Protein AF-A0A645BLJ6-F1 (afdb_monomer)

Structure (mmCIF, N/CA/C/O backbone):
data_AF-A0A645BLJ6-F1
#
_entry.id   AF-A0A645BLJ6-F1
#
loop_
_atom_site.group_PDB
_atom_site.id
_atom_site.type_symbol
_atom_site.label_atom_id
_atom_site.label_alt_id
_atom_site.label_comp_id
_atom_site.label_asym_id
_atom_site.label_entity_id
_atom_site.label_seq_id
_atom_site.pdbx_PDB_ins_code
_atom_site.Cartn_x
_atom_site.Cartn_y
_atom_site.Cartn_z
_atom_site.occupancy
_atom_site.B_iso_or_equiv
_atom_site.auth_seq_id
_atom_site.auth_comp_id
_atom_site.auth_asym_id
_atom_site.auth_atom_id
_atom_site.pdbx_PDB_model_num
ATOM 1 N N . MET A 1 1 ? -16.736 23.051 -20.092 1.00 75.06 1 MET A N 1
ATOM 2 C CA . MET A 1 1 ? -15.802 22.491 -19.097 1.00 75.06 1 MET A CA 1
ATOM 3 C C . MET A 1 1 ? -14.904 23.605 -18.586 1.00 75.06 1 MET A C 1
ATOM 5 O O . MET A 1 1 ? -14.247 24.266 -19.390 1.00 75.06 1 MET A O 1
ATOM 9 N N . SER A 1 2 ? -14.944 23.874 -17.284 1.00 86.88 2 SER A N 1
ATOM 10 C CA . SER A 1 2 ? -14.112 24.893 -16.636 1.00 86.88 2 SER A CA 1
ATOM 11 C C . SER A 1 2 ? -12.672 24.393 -16.417 1.00 86.88 2 SER A C 1
ATOM 13 O O . SER A 1 2 ? -12.399 23.195 -16.465 1.00 86.88 2 SER A O 1
ATOM 15 N N . GLU A 1 3 ? -11.711 25.298 -16.197 1.00 88.75 3 GLU A N 1
ATOM 16 C CA . GLU A 1 3 ? -10.313 24.903 -15.932 1.00 88.75 3 GLU A CA 1
ATOM 17 C C . GLU A 1 3 ? -10.159 24.064 -14.646 1.00 88.75 3 GLU A C 1
ATOM 19 O O . GLU A 1 3 ? -9.450 23.054 -14.695 1.00 88.75 3 GLU A O 1
ATOM 24 N N . PRO A 1 4 ? -10.840 24.393 -13.526 1.00 89.88 4 PRO A N 1
ATOM 25 C CA . PRO A 1 4 ? -10.841 23.544 -12.335 1.00 89.88 4 PRO A CA 1
ATOM 26 C C . PRO A 1 4 ? -11.430 22.149 -12.577 1.00 89.88 4 PRO A C 1
ATOM 28 O O . PRO A 1 4 ? -10.891 21.176 -12.055 1.00 89.88 4 PRO A O 1
ATOM 31 N N . GLU A 1 5 ? -12.483 22.018 -13.393 1.00 90.69 5 GLU A N 1
ATOM 32 C CA . GLU A 1 5 ? -13.054 20.710 -13.761 1.00 90.69 5 GLU A CA 1
ATOM 33 C C . GLU A 1 5 ? -12.043 19.832 -14.500 1.00 90.69 5 GLU A C 1
ATOM 35 O O . GLU A 1 5 ? -11.878 18.665 -14.153 1.00 90.69 5 GLU A O 1
ATOM 40 N N . VAL A 1 6 ? -11.316 20.389 -15.475 1.00 91.75 6 VAL A N 1
ATOM 41 C CA . VAL A 1 6 ? -10.272 19.647 -16.204 1.00 91.75 6 VAL A CA 1
ATOM 42 C C . VAL A 1 6 ? -9.191 19.150 -15.243 1.00 91.75 6 VAL A C 1
ATOM 44 O O . VAL A 1 6 ? -8.727 18.017 -15.360 1.00 91.75 6 VAL A O 1
ATOM 47 N N . ILE A 1 7 ? -8.794 19.980 -14.275 1.00 93.19 7 ILE A N 1
ATOM 48 C CA . ILE A 1 7 ? -7.806 19.599 -13.260 1.00 93.19 7 ILE A CA 1
ATOM 49 C C . ILE A 1 7 ? -8.347 18.454 -12.402 1.00 93.19 7 ILE A C 1
ATOM 51 O O . ILE A 1 7 ? -7.652 17.452 -12.247 1.00 93.19 7 ILE A O 1
ATOM 55 N N . LYS A 1 8 ? -9.586 18.550 -11.905 1.00 94.19 8 LYS A N 1
ATOM 56 C CA . LYS A 1 8 ? -10.214 17.470 -11.131 1.00 94.19 8 LYS A CA 1
ATOM 57 C C . LYS A 1 8 ? -10.256 16.161 -11.921 1.00 94.19 8 LYS A C 1
ATOM 59 O O . LYS A 1 8 ? -9.831 15.143 -11.392 1.00 94.19 8 LYS A O 1
ATOM 64 N N . ILE A 1 9 ? -10.637 16.203 -13.201 1.00 94.25 9 ILE A N 1
ATOM 65 C CA . ILE A 1 9 ? -10.629 15.030 -14.091 1.00 94.25 9 ILE A CA 1
ATOM 66 C C . ILE A 1 9 ? -9.222 14.431 -14.206 1.00 94.25 9 ILE A C 1
ATOM 68 O O . ILE A 1 9 ? -9.058 13.222 -14.083 1.00 94.25 9 ILE A O 1
ATOM 72 N N . ILE A 1 10 ? -8.185 15.249 -14.420 1.00 94.62 10 ILE A N 1
ATOM 73 C CA . ILE A 1 10 ? -6.802 14.752 -14.513 1.00 94.62 10 ILE A CA 1
ATOM 74 C C . ILE A 1 10 ? -6.396 14.021 -13.228 1.00 94.62 10 ILE A C 1
ATOM 76 O O . ILE A 1 10 ? -5.814 12.938 -13.296 1.00 94.62 10 ILE A O 1
ATOM 80 N N . PHE A 1 11 ? -6.669 14.616 -12.066 1.00 95.94 11 PHE A N 1
ATOM 81 C CA . PHE A 1 11 ? -6.292 14.034 -10.779 1.00 95.94 11 PHE A CA 1
ATOM 82 C C . PHE A 1 11 ? -7.100 12.777 -10.456 1.00 95.94 11 PHE A C 1
ATOM 84 O O . PHE A 1 11 ? -6.514 11.799 -10.004 1.00 95.94 11 PHE A O 1
ATOM 91 N N . ASP A 1 12 ? -8.394 12.765 -10.755 1.00 95.06 12 ASP A N 1
ATOM 92 C CA . ASP A 1 12 ? -9.266 11.609 -10.565 1.00 95.06 12 ASP A CA 1
ATOM 93 C C . ASP A 1 12 ? -8.848 10.423 -11.452 1.00 95.06 12 ASP A C 1
ATOM 95 O O . ASP A 1 12 ? -8.564 9.332 -10.954 1.00 95.06 12 ASP A O 1
ATOM 99 N N . LYS A 1 13 ? -8.653 10.655 -12.757 1.00 94.56 13 LYS A N 1
ATOM 100 C CA . LYS A 1 13 ? -8.224 9.608 -13.699 1.00 94.56 13 LYS A CA 1
ATOM 101 C C . LYS A 1 13 ? -6.866 9.004 -13.340 1.00 94.56 13 LYS A C 1
ATOM 103 O O . LYS A 1 13 ? -6.650 7.809 -13.535 1.00 94.56 13 LYS A O 1
ATOM 108 N N . ILE A 1 14 ? -5.934 9.797 -12.809 1.00 93.56 14 ILE A N 1
ATOM 109 C CA . ILE A 1 14 ? -4.629 9.274 -12.379 1.00 93.56 14 ILE A CA 1
ATOM 110 C C . ILE A 1 14 ? -4.734 8.612 -11.004 1.00 93.56 14 ILE A C 1
ATOM 112 O O . ILE A 1 14 ? -4.243 7.505 -10.830 1.00 93.56 14 ILE A O 1
ATOM 116 N N . GLY A 1 15 ? -5.339 9.273 -10.021 1.00 90.69 15 GLY A N 1
ATOM 117 C CA . GLY A 1 15 ? -5.338 8.824 -8.632 1.00 90.69 15 GLY A CA 1
ATOM 118 C C . GLY A 1 15 ? -6.276 7.648 -8.391 1.00 90.69 15 GLY A C 1
ATOM 119 O O . GLY A 1 15 ? -5.877 6.665 -7.773 1.00 90.69 15 GLY A O 1
ATOM 120 N N . ASN A 1 16 ? -7.510 7.727 -8.885 1.00 90.88 16 ASN A N 1
ATOM 121 C CA . ASN A 1 16 ? -8.545 6.724 -8.642 1.00 90.88 16 ASN A CA 1
ATOM 122 C C . ASN A 1 16 ? -8.541 5.631 -9.709 1.00 90.88 16 ASN A C 1
ATOM 124 O O . ASN A 1 16 ? -8.501 4.451 -9.365 1.00 90.88 16 ASN A O 1
ATOM 128 N N . GLU A 1 17 ? -8.479 6.004 -10.988 1.00 89.44 17 GLU A N 1
ATOM 129 C CA . GLU A 1 17 ? -8.500 5.031 -12.092 1.00 89.44 17 GLU A CA 1
ATOM 130 C C . GLU A 1 17 ? -7.110 4.520 -12.500 1.00 89.44 17 GLU A C 1
ATOM 132 O O . GLU A 1 17 ? -6.999 3.654 -13.370 1.00 89.44 17 GLU A O 1
ATOM 137 N N . LYS A 1 18 ? -6.039 5.022 -11.871 1.00 89.75 18 LYS A N 1
ATOM 138 C CA . LYS A 1 18 ? -4.648 4.593 -12.096 1.00 89.75 18 LYS A CA 1
ATOM 139 C C . LYS A 1 18 ? -4.148 4.787 -13.536 1.00 89.75 18 LYS A C 1
ATOM 141 O O . LYS A 1 18 ? -3.261 4.069 -13.998 1.00 89.75 18 LYS A O 1
ATOM 146 N N . TRP A 1 19 ? -4.691 5.752 -14.282 1.00 90.44 19 TRP A N 1
ATOM 147 C CA . TRP A 1 19 ? -4.286 5.983 -15.672 1.00 90.44 19 TRP A CA 1
ATOM 148 C C . TRP A 1 19 ? -2.875 6.573 -15.790 1.00 90.44 19 TRP A C 1
ATOM 150 O O . TRP A 1 19 ? -2.383 7.304 -14.927 1.00 90.44 19 TRP A O 1
ATOM 160 N N . SER A 1 20 ? -2.218 6.286 -16.917 1.00 87.19 20 SER A N 1
ATOM 161 C CA . SER A 1 20 ? -0.964 6.940 -17.292 1.00 87.19 20 SER A CA 1
ATOM 162 C C . SER A 1 20 ? -1.218 8.357 -17.815 1.00 87.19 20 SER A C 1
ATOM 164 O O . SER A 1 20 ? -2.287 8.669 -18.341 1.00 87.19 20 SER A O 1
ATOM 166 N N . THR A 1 21 ? -0.203 9.222 -17.751 1.00 86.81 21 THR A N 1
ATOM 167 C CA . THR A 1 21 ? -0.296 10.587 -18.304 1.00 86.81 21 THR A CA 1
ATOM 168 C C . THR A 1 21 ? -0.506 10.607 -19.820 1.00 86.81 21 THR A C 1
ATOM 170 O O . THR A 1 21 ? -1.009 11.597 -20.345 1.00 86.81 21 THR A O 1
ATOM 173 N N . ILE A 1 22 ? -0.143 9.523 -20.517 1.00 84.88 22 ILE A N 1
ATOM 174 C CA . ILE A 1 22 ? -0.411 9.324 -21.947 1.00 84.88 22 ILE A CA 1
ATOM 175 C C . ILE A 1 22 ? -1.903 9.066 -22.151 1.00 84.88 22 ILE A C 1
ATOM 177 O O . ILE A 1 22 ? -2.553 9.824 -22.858 1.00 84.88 22 ILE A O 1
ATOM 181 N N . LYS A 1 23 ? -2.474 8.096 -21.429 1.00 86.69 23 LYS A N 1
ATOM 182 C CA . LYS A 1 23 ? -3.897 7.756 -21.538 1.00 86.69 23 LYS A CA 1
ATOM 183 C C . LYS A 1 23 ? -4.810 8.936 -21.181 1.00 86.69 23 LYS A C 1
ATOM 185 O O . LYS A 1 23 ? -5.797 9.182 -21.862 1.00 86.69 23 LYS A O 1
ATOM 190 N N . VAL A 1 24 ? -4.459 9.704 -20.148 1.00 90.56 24 VAL A N 1
ATOM 191 C CA . VAL A 1 24 ? -5.185 10.937 -19.782 1.00 90.56 24 VAL A CA 1
ATOM 192 C C . VAL A 1 24 ? -5.107 11.983 -20.896 1.00 90.56 24 VAL A C 1
ATOM 194 O O . VAL A 1 24 ? -6.090 12.653 -21.188 1.00 90.56 24 VAL A O 1
ATOM 197 N N . CYS A 1 25 ? -3.946 12.122 -21.532 1.00 86.62 25 CYS A N 1
ATOM 198 C CA . CYS A 1 25 ? -3.754 13.030 -22.655 1.00 86.62 25 CYS A CA 1
ATOM 199 C C . CYS A 1 25 ? -4.615 12.626 -23.863 1.00 86.62 25 CYS A C 1
ATOM 201 O O . CYS A 1 25 ? -5.305 13.478 -24.420 1.00 86.62 25 CYS A O 1
ATOM 203 N N . ASP A 1 26 ? -4.622 11.344 -24.228 1.00 82.31 26 ASP A N 1
ATOM 204 C CA . ASP A 1 26 ? -5.435 10.823 -25.333 1.00 82.31 26 ASP A CA 1
ATOM 205 C C . ASP A 1 26 ? -6.930 11.021 -25.064 1.00 82.31 26 ASP A C 1
ATOM 207 O O . ASP A 1 26 ? -7.662 11.473 -25.940 1.00 82.31 26 ASP A O 1
ATOM 211 N N . TYR A 1 27 ? -7.363 10.795 -23.821 1.00 89.56 27 TYR A N 1
ATOM 212 C CA . TYR A 1 27 ? -8.732 11.053 -23.378 1.00 89.56 27 TYR A CA 1
ATOM 213 C C . TYR A 1 27 ? -9.135 12.530 -23.501 1.00 89.56 27 TYR A C 1
ATOM 215 O O . TYR A 1 27 ? -10.182 12.842 -24.064 1.00 89.56 27 TYR A O 1
ATOM 223 N N . LEU A 1 28 ? -8.298 13.460 -23.028 1.00 86.56 28 LEU A N 1
ATOM 224 C CA . LEU A 1 28 ? -8.577 14.899 -23.134 1.00 86.56 28 LEU A CA 1
ATOM 225 C C . LEU A 1 28 ? -8.594 15.385 -24.590 1.00 86.56 28 LEU A C 1
ATOM 227 O O . LEU A 1 28 ? -9.395 16.254 -24.936 1.00 86.56 28 LEU A O 1
ATOM 231 N N . ASN A 1 29 ? -7.734 14.818 -25.440 1.00 84.31 29 ASN A N 1
ATOM 232 C CA . ASN A 1 29 ? -7.715 15.102 -26.873 1.00 84.31 29 ASN A CA 1
ATOM 233 C C . ASN A 1 29 ? -8.966 14.560 -27.577 1.00 84.31 29 ASN A C 1
ATOM 235 O O . ASN A 1 29 ? -9.551 15.276 -28.384 1.00 84.31 29 ASN A O 1
ATOM 239 N N . ALA A 1 30 ? -9.405 13.343 -27.243 1.00 82.00 30 ALA A N 1
ATOM 240 C CA . ALA A 1 30 ? -10.626 12.746 -27.786 1.00 82.00 30 ALA A CA 1
ATOM 241 C C . ALA A 1 30 ? -11.883 13.548 -27.408 1.00 82.00 30 ALA A C 1
ATOM 243 O O . ALA A 1 30 ? -12.790 13.693 -28.221 1.00 82.00 30 ALA A O 1
ATOM 244 N N . LEU A 1 31 ? -11.909 14.132 -26.206 1.00 86.81 31 LEU A N 1
ATOM 245 C CA . LEU A 1 31 ? -12.969 15.043 -25.760 1.00 86.81 31 LEU A CA 1
ATOM 246 C C . LEU A 1 31 ? -12.881 16.455 -26.368 1.00 86.81 31 LEU A C 1
ATOM 248 O O . LEU A 1 31 ? -13.739 17.292 -26.090 1.00 86.81 31 LEU A O 1
ATOM 252 N N . GLY A 1 32 ? -11.836 16.762 -27.143 1.00 83.62 32 GLY A N 1
ATOM 253 C CA . GLY A 1 32 ? -11.634 18.087 -27.731 1.00 83.62 32 GLY A CA 1
ATOM 254 C C . GLY A 1 32 ? -11.386 19.199 -26.703 1.00 83.62 32 GLY A C 1
ATOM 255 O O . GLY A 1 32 ? -11.622 20.371 -26.999 1.00 83.62 32 GLY A O 1
ATOM 256 N N . VAL A 1 33 ? -10.923 18.865 -25.490 1.00 85.69 33 VAL A N 1
ATOM 257 C CA . VAL A 1 33 ? -10.713 19.850 -24.418 1.00 85.69 33 VAL A CA 1
ATOM 258 C C . VAL A 1 33 ? -9.596 20.820 -24.822 1.00 85.69 33 VAL A C 1
ATOM 260 O O . VAL A 1 33 ? -8.449 20.392 -24.988 1.00 85.69 33 VAL A O 1
ATOM 263 N N . PRO A 1 34 ? -9.863 22.134 -24.936 1.00 84.56 34 PRO A N 1
ATOM 264 C CA . PRO A 1 34 ? -8.859 23.081 -25.389 1.00 84.56 34 PRO A CA 1
ATOM 265 C C . PRO A 1 34 ? -7.759 23.277 -24.344 1.00 84.56 34 PRO A C 1
ATOM 267 O O . PRO A 1 34 ? -8.004 23.390 -23.142 1.00 84.56 34 PRO A O 1
ATOM 270 N N . THR A 1 35 ? -6.519 23.378 -24.810 1.00 82.56 35 THR A N 1
ATOM 271 C CA . THR A 1 35 ? -5.382 23.733 -23.954 1.00 82.56 35 THR A CA 1
ATOM 272 C C . THR A 1 35 ? -5.418 25.222 -23.587 1.00 82.56 35 THR A C 1
ATOM 274 O O . THR A 1 35 ? -5.904 26.057 -24.350 1.00 82.56 35 THR A O 1
ATOM 277 N N . SER A 1 36 ? -4.824 25.600 -22.447 1.00 79.81 36 SER A N 1
ATOM 278 C CA . SER A 1 36 ? -4.734 27.011 -22.014 1.00 79.81 36 SER A CA 1
ATOM 279 C C . SER A 1 36 ? -4.109 27.931 -23.078 1.00 79.81 36 SER A C 1
ATOM 281 O O . SER A 1 36 ? -4.533 29.072 -23.243 1.00 79.81 36 SER A O 1
ATOM 283 N N . TYR A 1 37 ? -3.133 27.433 -23.847 1.00 73.50 37 TYR A N 1
ATOM 284 C CA . TYR A 1 37 ? -2.509 28.199 -24.931 1.00 73.50 37 TYR A CA 1
ATOM 285 C C . TYR A 1 37 ? -3.455 28.427 -26.111 1.00 73.50 37 TYR A C 1
ATOM 287 O O . TYR A 1 37 ? -3.439 29.519 -26.676 1.00 73.50 37 TYR A O 1
ATOM 295 N N . ALA A 1 38 ? -4.282 27.437 -26.454 1.00 75.00 38 ALA A N 1
ATOM 296 C CA . ALA A 1 38 ? -5.298 27.582 -27.490 1.00 75.00 38 ALA A CA 1
ATOM 297 C C . ALA A 1 38 ? -6.407 28.546 -27.049 1.00 75.00 38 ALA A C 1
ATOM 299 O O . ALA A 1 38 ? -6.725 29.477 -27.778 1.00 75.00 38 ALA A O 1
ATOM 300 N N . LYS A 1 39 ? -6.912 28.405 -25.815 1.00 77.94 39 LYS A N 1
ATOM 301 C CA . LYS A 1 39 ? -7.929 29.307 -25.249 1.00 77.94 39 LYS A CA 1
ATOM 302 C C . LYS A 1 39 ? -7.452 30.764 -25.185 1.00 77.94 39 LYS A C 1
ATOM 304 O O . LYS A 1 39 ? -8.218 31.677 -25.458 1.00 77.94 39 LYS A O 1
ATOM 309 N N . ALA A 1 40 ? -6.179 30.983 -24.855 1.00 75.44 40 ALA A N 1
ATOM 310 C CA . ALA A 1 40 ? -5.578 32.315 -24.780 1.00 75.44 40 ALA A CA 1
ATOM 311 C C . ALA A 1 40 ? -5.029 32.836 -26.126 1.00 75.44 40 ALA A C 1
ATOM 313 O O . ALA A 1 40 ? -4.332 33.850 -26.129 1.00 75.44 40 ALA A O 1
ATOM 314 N N . ASN A 1 41 ? -5.262 32.133 -27.247 1.00 75.06 41 ASN A N 1
ATOM 315 C CA . ASN A 1 41 ? -4.719 32.456 -28.576 1.00 75.06 41 ASN A CA 1
ATOM 316 C C . ASN A 1 41 ? -3.202 32.747 -28.578 1.00 75.06 41 ASN A C 1
ATOM 318 O O . ASN A 1 41 ? -2.687 33.561 -29.352 1.00 75.06 41 ASN A O 1
ATOM 322 N N . ARG A 1 42 ? -2.453 32.069 -27.698 1.00 72.62 42 ARG A N 1
ATOM 323 C CA . ARG A 1 42 ? -1.014 32.287 -27.536 1.00 72.62 42 ARG A CA 1
ATOM 324 C C . ARG A 1 42 ? -0.247 31.596 -28.655 1.00 72.62 42 ARG A C 1
ATOM 326 O O . ARG A 1 42 ? -0.260 30.369 -28.790 1.00 72.62 42 ARG A O 1
ATOM 333 N N . LYS A 1 43 ? 0.483 32.400 -29.426 1.00 78.19 43 LYS A N 1
ATOM 334 C CA . LYS A 1 43 ? 1.407 31.928 -30.460 1.00 78.19 43 LYS A CA 1
ATOM 335 C C . LYS A 1 43 ? 2.793 31.698 -29.860 1.00 78.19 43 LYS A C 1
ATOM 337 O O . LYS A 1 43 ? 3.254 32.489 -29.037 1.00 78.19 43 LYS A O 1
ATOM 342 N N . ILE A 1 44 ? 3.454 30.628 -30.283 1.00 70.56 44 ILE A N 1
ATOM 343 C CA . ILE A 1 44 ? 4.853 30.341 -29.950 1.00 70.56 44 ILE A CA 1
ATOM 344 C C . ILE A 1 44 ? 5.747 30.708 -31.131 1.00 70.56 44 ILE A C 1
ATOM 346 O O . ILE A 1 44 ? 5.292 30.739 -32.274 1.00 70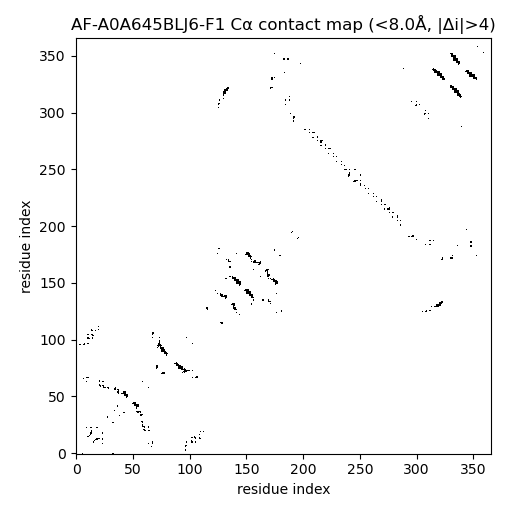.56 44 ILE A O 1
ATOM 350 N N . ASN A 1 45 ? 7.020 30.989 -30.873 1.00 73.44 45 ASN A N 1
ATOM 351 C CA . ASN A 1 45 ? 7.980 31.133 -31.961 1.00 73.44 45 ASN A CA 1
ATOM 352 C C . ASN A 1 45 ? 8.121 29.789 -32.691 1.00 73.44 45 ASN A C 1
ATOM 354 O O . ASN A 1 45 ? 8.137 28.729 -32.063 1.00 73.44 45 ASN A O 1
ATOM 358 N N . SER A 1 46 ? 8.215 29.850 -34.018 1.00 67.75 46 SER A N 1
ATOM 359 C CA . SER A 1 46 ? 8.601 28.720 -34.858 1.00 67.75 46 SER A CA 1
ATOM 360 C C . SER A 1 46 ? 9.953 28.178 -34.397 1.00 67.75 46 SER A C 1
ATOM 362 O O . SER A 1 46 ? 10.724 28.884 -33.744 1.00 67.75 46 SER A O 1
ATOM 364 N N . LYS A 1 47 ? 10.268 26.943 -34.786 1.00 64.56 47 LYS A N 1
ATOM 365 C CA . LYS A 1 47 ? 11.548 26.290 -34.486 1.00 64.56 47 LYS A CA 1
ATOM 366 C C . LYS A 1 47 ? 12.752 27.136 -34.936 1.00 64.56 47 LYS A C 1
ATOM 368 O O . LYS A 1 47 ? 13.769 27.145 -34.255 1.00 64.56 47 LYS A O 1
ATOM 373 N N . ASP A 1 48 ? 12.573 27.923 -35.998 1.00 68.62 48 ASP A N 1
ATOM 374 C CA . ASP A 1 48 ? 13.582 28.834 -36.555 1.00 68.62 48 ASP A CA 1
ATOM 375 C C . ASP A 1 48 ? 13.564 30.243 -35.931 1.00 68.62 48 ASP A C 1
ATOM 377 O O . ASP A 1 48 ? 14.283 31.130 -36.379 1.00 68.62 48 ASP A O 1
ATOM 381 N N . GLY A 1 49 ? 12.685 30.510 -34.960 1.00 70.88 49 GLY A N 1
ATOM 382 C CA . GLY A 1 49 ? 12.559 31.797 -34.260 1.00 70.88 49 GLY A CA 1
ATOM 383 C C . GLY A 1 49 ? 11.938 32.945 -35.070 1.00 70.88 49 GLY A C 1
ATOM 384 O O . GLY A 1 49 ? 11.466 33.915 -34.487 1.00 70.88 49 GLY A O 1
ATOM 385 N N . LYS A 1 50 ? 11.884 32.830 -36.402 1.00 54.91 50 LYS A N 1
ATOM 386 C CA . LYS A 1 50 ? 11.544 33.927 -37.331 1.00 54.91 50 LYS A CA 1
ATOM 387 C C . LYS A 1 50 ? 10.046 34.216 -37.510 1.00 54.91 50 LYS A C 1
ATOM 389 O O . LYS A 1 50 ? 9.691 35.246 -38.071 1.00 54.91 50 LYS A O 1
ATOM 394 N N . ARG A 1 51 ? 9.149 33.318 -37.092 1.00 58.78 51 ARG A N 1
ATOM 395 C CA . ARG A 1 51 ? 7.685 33.455 -37.262 1.00 58.78 51 ARG A CA 1
ATOM 396 C C . ARG A 1 51 ? 6.952 33.009 -36.004 1.00 58.78 51 ARG A C 1
ATOM 398 O O . ARG A 1 51 ? 7.451 32.145 -35.293 1.00 58.78 51 ARG A O 1
ATOM 405 N N . LYS A 1 52 ? 5.757 33.548 -35.749 1.00 70.19 52 LYS A N 1
ATOM 406 C CA . LYS A 1 52 ? 4.877 33.114 -34.651 1.00 70.19 52 LYS A CA 1
ATOM 407 C C . LYS A 1 52 ? 3.828 32.132 -35.178 1.00 70.19 52 LYS A C 1
ATOM 409 O O . LYS A 1 52 ? 3.064 32.484 -36.071 1.00 70.19 52 LYS A O 1
ATOM 414 N N . VAL A 1 53 ? 3.776 30.928 -34.614 1.00 69.94 53 VAL A N 1
ATOM 415 C CA . VAL A 1 53 ? 2.875 29.837 -35.017 1.00 69.94 53 VAL A CA 1
ATOM 416 C C . VAL A 1 53 ? 1.882 29.552 -33.891 1.00 69.94 53 VAL A C 1
ATOM 418 O O . VAL A 1 53 ? 2.224 29.642 -32.709 1.00 69.94 53 VAL A O 1
ATOM 421 N N . ALA A 1 54 ? 0.636 29.236 -34.246 1.00 65.44 54 ALA A N 1
ATOM 422 C CA . ALA A 1 54 ? -0.348 28.774 -33.274 1.00 65.44 54 ALA A CA 1
ATOM 423 C C . ALA A 1 54 ? 0.122 27.456 -32.637 1.00 65.44 54 ALA A C 1
ATOM 425 O O . ALA A 1 54 ? 0.678 26.585 -33.307 1.00 65.44 54 ALA A O 1
ATOM 426 N N . THR A 1 55 ? -0.086 27.310 -31.329 1.00 62.38 55 THR A N 1
ATOM 427 C CA . THR A 1 55 ? 0.210 26.043 -30.652 1.00 62.38 55 THR A CA 1
ATOM 428 C C . THR A 1 55 ? -0.786 24.995 -31.140 1.00 62.38 55 THR A C 1
ATOM 430 O O . THR A 1 55 ? -1.983 25.275 -31.172 1.00 62.38 55 THR A O 1
ATOM 433 N N . ALA A 1 56 ? -0.318 23.794 -31.492 1.00 63.56 56 ALA A N 1
ATOM 434 C CA . ALA A 1 56 ? -1.217 22.671 -31.747 1.00 63.56 56 ALA A CA 1
ATOM 435 C C . ALA A 1 56 ? -2.106 22.483 -30.508 1.00 63.56 56 ALA A C 1
ATOM 437 O O . ALA A 1 56 ? -1.571 22.314 -29.409 1.00 63.56 56 ALA A O 1
ATOM 438 N N . ASN A 1 57 ? -3.430 22.569 -30.666 1.00 72.50 57 ASN A N 1
ATOM 439 C CA . ASN A 1 57 ? -4.404 22.440 -29.578 1.00 72.50 57 ASN A CA 1
ATOM 440 C C . ASN A 1 57 ? -4.540 20.975 -29.126 1.00 72.50 57 ASN A C 1
ATOM 442 O O . ASN A 1 57 ? -5.613 20.389 -29.158 1.00 72.50 57 ASN A O 1
ATOM 446 N N . LEU A 1 58 ? -3.410 20.374 -28.772 1.00 77.94 58 LEU A N 1
ATOM 447 C CA . LEU A 1 58 ? -3.279 18.991 -28.364 1.00 77.94 58 LEU A CA 1
ATOM 448 C C . LEU A 1 58 ? -2.627 18.974 -26.992 1.00 77.94 58 LEU A C 1
ATOM 450 O O . LEU A 1 58 ? -1.547 19.545 -26.784 1.00 77.94 58 LEU A O 1
ATOM 454 N N . TRP A 1 59 ? -3.272 18.278 -26.069 1.00 82.88 59 TRP A N 1
ATOM 455 C CA . TRP A 1 59 ? -2.659 17.872 -24.824 1.00 82.88 59 TRP A CA 1
ATOM 456 C C . TRP A 1 59 ? -1.421 17.038 -25.124 1.00 82.88 59 TRP A C 1
ATOM 458 O O . TRP A 1 59 ? -1.352 16.300 -26.110 1.00 82.88 59 TRP A O 1
ATOM 468 N N . ARG A 1 60 ? -0.404 17.194 -24.277 1.00 82.75 60 ARG A N 1
ATOM 469 C CA . ARG A 1 60 ? 0.816 16.383 -24.322 1.00 82.75 60 ARG A CA 1
ATOM 470 C C . ARG A 1 60 ? 1.073 15.766 -22.951 1.00 82.75 60 ARG A C 1
ATOM 472 O O . ARG A 1 60 ? 0.876 16.460 -21.947 1.00 82.75 60 ARG A O 1
ATOM 479 N N . PRO A 1 61 ? 1.638 14.547 -22.866 1.00 83.56 61 PRO A N 1
ATOM 480 C CA . PRO A 1 61 ? 1.877 13.879 -21.583 1.00 83.56 61 PRO A CA 1
ATOM 481 C C . PRO A 1 61 ? 2.730 14.707 -20.610 1.00 83.56 61 PRO A C 1
ATOM 483 O O . PRO A 1 61 ? 2.482 14.718 -19.407 1.00 83.56 61 PRO A O 1
ATOM 486 N N . GLY A 1 62 ? 3.707 15.467 -21.122 1.00 83.38 62 GLY A N 1
ATOM 487 C CA . GLY A 1 62 ? 4.540 16.355 -20.302 1.00 83.38 62 GLY A CA 1
ATOM 488 C C . GLY A 1 62 ? 3.773 17.523 -19.667 1.00 83.38 62 GLY A C 1
ATOM 489 O O . GLY A 1 62 ? 4.142 17.978 -18.585 1.00 83.38 62 GLY A O 1
ATOM 490 N N . GLN A 1 63 ? 2.694 17.998 -20.300 1.00 85.94 63 GLN A N 1
ATOM 491 C CA . GLN A 1 63 ? 1.826 19.026 -19.720 1.00 85.94 63 GLN A CA 1
ATOM 492 C C . GLN A 1 63 ? 0.981 18.447 -18.585 1.00 85.94 63 GLN A C 1
ATOM 494 O O . GLN A 1 63 ? 0.962 19.037 -17.507 1.00 85.94 63 GLN A O 1
ATOM 499 N N . VAL A 1 64 ? 0.366 17.278 -18.804 1.00 90.31 64 VAL A N 1
ATOM 500 C CA . VAL A 1 64 ? -0.387 16.542 -17.774 1.00 90.31 64 VAL A CA 1
ATOM 501 C C . VAL A 1 64 ? 0.517 16.254 -16.575 1.00 90.31 64 VAL A C 1
ATOM 503 O O . VAL A 1 64 ? 0.190 16.639 -15.461 1.00 90.31 64 VAL A O 1
ATOM 506 N N . LEU A 1 65 ? 1.721 15.716 -16.803 1.00 91.44 65 LEU A N 1
ATOM 507 C CA . LEU A 1 65 ? 2.696 15.444 -15.741 1.00 91.44 65 LEU A CA 1
ATOM 508 C C . LEU A 1 65 ? 3.054 16.696 -14.924 1.00 91.44 65 LEU A C 1
ATOM 510 O O . LEU A 1 65 ? 3.176 16.630 -13.702 1.00 91.44 65 LEU A O 1
ATOM 514 N N . ARG A 1 66 ? 3.239 17.843 -15.589 1.00 91.06 66 ARG A N 1
ATOM 515 C CA . ARG A 1 66 ? 3.548 19.113 -14.918 1.00 91.06 66 ARG A CA 1
ATOM 516 C C . ARG A 1 66 ? 2.383 19.599 -14.059 1.00 91.06 66 ARG A C 1
ATOM 518 O O . ARG A 1 66 ? 2.632 20.144 -12.988 1.00 91.06 66 ARG A O 1
ATOM 525 N N . ILE A 1 67 ? 1.148 19.417 -14.526 1.00 93.56 67 ILE A N 1
ATOM 526 C CA . ILE A 1 67 ? -0.062 19.738 -13.762 1.00 93.56 67 ILE A CA 1
ATOM 527 C C . ILE A 1 67 ? -0.144 18.823 -12.538 1.00 93.56 67 ILE A C 1
ATOM 529 O O . ILE A 1 67 ? -0.189 19.316 -11.417 1.00 93.56 67 ILE A O 1
ATOM 533 N N . SER A 1 68 ? -0.035 17.509 -12.733 1.00 94.12 68 SER A N 1
ATOM 534 C CA . SER A 1 68 ? -0.151 16.515 -11.661 1.00 94.12 68 SER A CA 1
ATOM 535 C C . SER A 1 68 ? 0.918 16.648 -10.569 1.00 94.12 68 SER A C 1
ATOM 537 O O . SER A 1 68 ? 0.669 16.278 -9.430 1.00 94.12 68 SER A O 1
ATOM 539 N N . LYS A 1 69 ? 2.110 17.183 -10.874 1.00 92.94 69 LYS A N 1
ATOM 540 C CA . LYS A 1 69 ? 3.182 17.422 -9.883 1.00 92.94 69 LYS A CA 1
ATOM 541 C C . LYS A 1 69 ? 3.100 18.776 -9.172 1.00 92.94 69 LYS A C 1
ATOM 543 O O . LYS A 1 69 ? 3.888 19.038 -8.265 1.00 92.94 69 LYS A O 1
ATOM 548 N N . ASN A 1 70 ? 2.216 19.673 -9.599 1.00 92.06 70 ASN A N 1
ATOM 549 C CA . ASN A 1 70 ? 2.152 21.015 -9.035 1.00 92.06 70 ASN A CA 1
ATOM 550 C C . ASN A 1 70 ? 1.426 20.993 -7.682 1.00 92.06 70 ASN A C 1
ATOM 552 O O . ASN A 1 70 ? 0.274 20.574 -7.593 1.00 92.06 70 ASN A O 1
ATOM 556 N N . THR A 1 71 ? 2.092 21.480 -6.636 1.00 92.31 71 THR A N 1
ATOM 557 C CA . THR A 1 71 ? 1.545 21.576 -5.274 1.00 92.31 71 THR A CA 1
ATOM 558 C C . THR A 1 71 ? 0.462 22.647 -5.144 1.00 92.31 71 THR A C 1
ATOM 560 O O . THR A 1 71 ? -0.333 22.596 -4.213 1.00 92.31 71 THR A O 1
ATOM 563 N N . THR A 1 72 ? 0.377 23.581 -6.099 1.00 92.81 72 THR A N 1
ATOM 564 C CA . THR A 1 72 ? -0.632 24.657 -6.089 1.00 92.81 72 THR A CA 1
ATOM 565 C C . THR A 1 72 ? -2.049 24.074 -6.075 1.00 92.81 72 THR A C 1
ATOM 567 O O . THR A 1 72 ? -2.934 24.630 -5.441 1.00 92.81 72 THR A O 1
ATOM 570 N N . TYR A 1 73 ? -2.264 22.924 -6.723 1.00 93.31 73 TYR A N 1
ATOM 571 C CA . TYR A 1 73 ? -3.587 22.301 -6.798 1.00 93.31 73 TYR A CA 1
ATOM 572 C C . TYR A 1 73 ? -4.062 21.689 -5.476 1.00 93.31 73 TYR A C 1
ATOM 574 O O . TYR A 1 73 ? -5.270 21.605 -5.286 1.00 93.31 73 TYR A O 1
ATOM 582 N N . LYS A 1 74 ? -3.142 21.353 -4.559 1.00 92.88 74 LYS A N 1
ATOM 583 C CA . LYS A 1 74 ? -3.456 20.955 -3.175 1.00 92.88 74 LYS A CA 1
ATOM 584 C C . LYS A 1 74 ? -3.440 22.125 -2.181 1.00 92.88 74 LYS A C 1
ATOM 586 O O . LYS A 1 74 ? -3.381 21.905 -0.981 1.00 92.88 74 LYS A O 1
ATOM 591 N N . GLY A 1 75 ? -3.396 23.362 -2.681 1.00 91.75 75 GLY A N 1
ATOM 592 C CA . GLY A 1 75 ? -3.443 24.571 -1.859 1.00 91.75 75 GLY A CA 1
ATOM 593 C C . GLY A 1 75 ? -2.091 25.168 -1.457 1.00 91.75 75 GLY A C 1
ATOM 594 O O . GLY A 1 75 ? -2.070 26.179 -0.768 1.00 91.75 75 GLY A O 1
ATOM 595 N N . ILE A 1 76 ? -0.957 24.615 -1.916 1.00 91.50 76 ILE A N 1
ATOM 596 C CA . ILE A 1 76 ? 0.381 25.113 -1.538 1.00 91.50 76 ILE A CA 1
ATOM 597 C C . ILE A 1 76 ? 1.107 25.691 -2.751 1.00 91.50 76 ILE A C 1
ATOM 599 O O . ILE A 1 76 ? 1.608 24.959 -3.618 1.00 91.50 76 ILE A O 1
ATOM 603 N N . HIS A 1 77 ? 1.222 27.016 -2.808 1.00 90.00 77 HIS A N 1
ATOM 604 C CA . HIS A 1 77 ? 1.967 27.697 -3.857 1.00 90.00 77 HIS A CA 1
ATOM 605 C C . HIS A 1 77 ? 3.362 28.104 -3.385 1.00 90.00 77 HIS A C 1
ATOM 607 O O . HIS A 1 77 ? 3.518 28.948 -2.512 1.00 90.00 77 HIS A O 1
ATOM 613 N N . THR A 1 78 ? 4.387 27.565 -4.041 1.00 86.56 78 THR A N 1
ATOM 614 C CA . THR A 1 78 ? 5.787 27.908 -3.765 1.00 86.56 78 THR A CA 1
ATOM 615 C C . THR A 1 78 ? 6.315 28.900 -4.800 1.00 86.56 78 THR A C 1
ATOM 617 O O . THR A 1 78 ? 6.431 28.558 -5.986 1.00 86.56 78 THR A O 1
ATOM 620 N N . TYR A 1 79 ? 6.693 30.097 -4.366 1.00 82.38 79 TYR A N 1
ATOM 621 C CA . TYR A 1 79 ? 7.399 31.079 -5.181 1.00 82.38 79 TYR A CA 1
ATOM 622 C C . TYR A 1 79 ? 8.912 30.916 -5.003 1.00 82.38 79 TYR A C 1
ATOM 624 O O . TYR A 1 79 ? 9.392 30.576 -3.929 1.00 82.38 79 TYR A O 1
ATOM 632 N N . GLY A 1 80 ? 9.688 31.129 -6.069 1.00 78.19 80 GLY A N 1
ATOM 633 C CA . GLY A 1 80 ? 11.152 31.097 -5.970 1.00 78.19 80 GLY A CA 1
ATOM 634 C C . GLY A 1 80 ? 11.851 30.080 -6.873 1.00 78.19 80 GLY A C 1
ATOM 635 O O . GLY A 1 80 ? 12.902 30.405 -7.427 1.00 78.19 80 GLY A O 1
ATOM 636 N N . LYS A 1 81 ? 11.211 28.929 -7.133 1.00 75.50 81 LYS A N 1
ATOM 637 C CA . LYS A 1 81 ? 11.796 27.698 -7.721 1.00 75.50 81 LYS A CA 1
ATOM 638 C C . LYS A 1 81 ? 12.522 27.820 -9.072 1.00 75.50 81 LYS A C 1
ATOM 640 O O . LYS A 1 81 ? 13.250 26.911 -9.443 1.00 75.50 81 LYS A O 1
ATOM 645 N N . ARG A 1 82 ? 12.293 28.884 -9.852 1.00 71.06 82 ARG A N 1
ATOM 646 C CA . ARG A 1 82 ? 12.890 29.069 -11.197 1.00 71.06 82 ARG A CA 1
ATOM 647 C C . ARG A 1 82 ? 14.053 30.065 -11.248 1.00 71.06 82 ARG A C 1
ATOM 649 O O . ARG A 1 82 ? 14.602 30.282 -12.324 1.00 71.06 82 ARG A O 1
ATOM 656 N N . SER A 1 83 ? 14.394 30.710 -10.133 1.00 74.94 83 SER A N 1
ATOM 657 C CA . SER A 1 83 ? 15.542 31.625 -10.098 1.00 74.94 83 SER A CA 1
ATOM 658 C C . SER A 1 83 ? 16.845 30.846 -10.042 1.00 74.94 83 SER A C 1
ATOM 660 O O . SER A 1 83 ? 16.923 29.830 -9.365 1.00 74.94 83 SER A O 1
ATOM 662 N N . LYS A 1 84 ? 17.866 31.361 -10.731 1.00 71.75 84 LYS A N 1
ATOM 663 C CA . LYS A 1 84 ? 19.247 30.872 -10.632 1.00 71.75 84 LYS A CA 1
ATOM 664 C C . LYS A 1 84 ? 19.995 31.425 -9.410 1.00 71.75 84 LYS A C 1
ATOM 666 O O . LYS A 1 84 ? 21.069 30.934 -9.103 1.00 71.75 84 LYS A O 1
ATOM 671 N N . LYS A 1 85 ? 19.455 32.459 -8.755 1.00 79.62 85 LYS A N 1
ATOM 672 C CA . LYS A 1 85 ? 19.995 33.031 -7.512 1.00 79.62 85 LYS A CA 1
ATOM 673 C C . LYS A 1 85 ? 19.491 32.240 -6.310 1.00 79.62 85 LYS A C 1
ATOM 675 O O . LYS A 1 85 ? 18.297 31.926 -6.274 1.00 79.62 85 LYS A O 1
ATOM 680 N N . GLU A 1 86 ? 20.382 31.987 -5.359 1.00 74.12 86 GLU A N 1
ATOM 681 C CA . GLU A 1 86 ? 20.079 31.373 -4.068 1.00 74.12 86 GLU A CA 1
ATOM 682 C C . GLU A 1 86 ? 19.168 32.314 -3.268 1.00 74.12 86 GLU A C 1
ATOM 684 O O . GLU A 1 86 ? 19.489 33.482 -3.050 1.00 74.12 86 GLU A O 1
ATOM 689 N N . ARG A 1 87 ? 17.955 31.847 -2.970 1.00 77.69 87 ARG A N 1
ATOM 690 C CA . ARG A 1 87 ? 16.928 32.585 -2.229 1.00 77.69 87 ARG A CA 1
ATOM 691 C C . ARG A 1 87 ? 16.006 31.601 -1.533 1.00 77.69 87 ARG A C 1
ATOM 693 O O . ARG A 1 87 ? 15.768 30.512 -2.060 1.00 77.69 87 ARG A O 1
ATOM 700 N N . GLU A 1 88 ? 15.441 32.023 -0.413 1.00 80.94 88 GLU A N 1
ATOM 701 C CA . GLU A 1 88 ? 14.447 31.238 0.311 1.00 80.94 88 GLU A CA 1
ATOM 702 C C . GLU A 1 88 ? 13.174 31.051 -0.527 1.00 80.94 88 GLU A C 1
ATOM 704 O O . GLU A 1 88 ? 12.754 31.927 -1.297 1.00 80.94 88 GLU A O 1
ATOM 709 N N . LEU A 1 89 ? 12.584 29.859 -0.425 1.00 84.19 89 LEU A N 1
ATOM 710 C CA . LEU A 1 89 ? 11.320 29.545 -1.077 1.00 84.19 89 LEU A CA 1
ATOM 711 C C . LEU A 1 89 ? 10.186 30.102 -0.224 1.00 84.19 89 LEU A C 1
ATOM 713 O O . LEU A 1 89 ? 10.031 29.722 0.929 1.00 84.19 89 LEU A O 1
ATOM 717 N N . ILE A 1 90 ? 9.380 30.981 -0.815 1.00 84.94 90 ILE A N 1
ATOM 718 C CA . ILE A 1 90 ? 8.218 31.555 -0.137 1.00 84.94 90 ILE A CA 1
ATOM 719 C C . ILE A 1 90 ? 7.028 30.643 -0.417 1.00 84.94 90 ILE A C 1
ATOM 721 O O . ILE A 1 90 ? 6.617 30.491 -1.575 1.00 84.94 90 ILE A O 1
ATOM 725 N N . GLU A 1 91 ? 6.482 30.038 0.631 1.00 90.06 91 GLU A N 1
ATOM 726 C CA . GLU A 1 91 ? 5.258 29.245 0.564 1.00 90.06 91 GLU A CA 1
ATOM 727 C C . GLU A 1 91 ? 4.057 30.111 0.946 1.00 90.06 91 GLU A C 1
ATOM 729 O O . GLU A 1 91 ? 4.118 30.905 1.881 1.00 90.06 91 GLU A O 1
ATOM 734 N N . ARG A 1 92 ? 2.969 29.996 0.183 1.00 90.38 92 ARG A N 1
ATOM 735 C CA . ARG A 1 92 ? 1.696 30.652 0.490 1.00 90.38 92 ARG A CA 1
ATOM 736 C C . ARG A 1 92 ? 0.535 29.700 0.260 1.00 90.38 92 ARG A C 1
ATOM 738 O O . ARG A 1 92 ? 0.548 28.919 -0.702 1.00 90.38 92 ARG A O 1
ATOM 745 N N . GLU A 1 93 ? -0.476 29.830 1.102 1.00 91.75 93 GLU A N 1
ATOM 746 C CA . GLU A 1 93 ? -1.730 29.105 0.964 1.00 91.75 93 GLU A CA 1
ATOM 747 C C . GLU A 1 93 ? -2.579 29.713 -0.153 1.00 91.75 93 GLU A C 1
ATOM 749 O O . GLU A 1 93 ? -2.638 30.931 -0.346 1.00 91.75 93 GLU A O 1
ATOM 754 N N . VAL A 1 94 ? -3.199 28.845 -0.944 1.00 91.88 94 VAL A N 1
ATOM 755 C CA . VAL A 1 94 ? -4.116 29.210 -2.024 1.00 91.88 94 VAL A CA 1
ATOM 756 C C . VAL A 1 94 ? -5.323 28.273 -2.001 1.00 91.88 94 VAL A C 1
ATOM 758 O O . VAL A 1 94 ? -5.203 27.155 -1.502 1.00 91.88 94 VAL A O 1
ATOM 761 N N . PRO A 1 95 ? -6.472 28.671 -2.574 1.00 92.00 95 PRO A N 1
ATOM 762 C CA . PRO A 1 95 ? -7.627 27.784 -2.671 1.00 92.00 95 PRO A CA 1
ATOM 763 C C . PRO A 1 95 ? -7.265 26.466 -3.370 1.00 92.00 95 PRO A C 1
ATOM 765 O O . PRO A 1 95 ? -6.807 26.463 -4.518 1.00 92.00 95 PRO A O 1
ATOM 768 N N . ALA A 1 96 ? -7.445 25.348 -2.666 1.00 92.81 96 ALA A N 1
ATOM 769 C CA . ALA A 1 96 ? -7.178 24.020 -3.198 1.00 92.81 96 ALA A CA 1
ATOM 770 C C . ALA A 1 96 ? -8.250 23.618 -4.225 1.00 92.81 96 ALA A C 1
ATOM 772 O O . ALA A 1 96 ? -9.434 23.908 -4.065 1.00 92.81 96 ALA A O 1
ATOM 773 N N . ILE A 1 97 ? -7.826 22.945 -5.296 1.00 93.00 97 ILE A N 1
ATOM 774 C CA . ILE A 1 97 ? -8.723 22.377 -6.320 1.00 93.00 97 ILE A CA 1
ATOM 775 C C . ILE A 1 97 ? -8.932 20.877 -6.080 1.00 93.00 97 ILE A C 1
ATOM 777 O O . ILE A 1 97 ? -9.972 20.335 -6.459 1.00 93.00 97 ILE A O 1
ATOM 781 N N . VAL A 1 98 ? -7.945 20.218 -5.467 1.00 93.38 98 VAL A N 1
ATOM 782 C CA . VAL A 1 98 ? -7.963 18.801 -5.096 1.00 93.38 98 VAL A CA 1
ATOM 783 C C . VAL A 1 98 ? -7.502 18.632 -3.655 1.00 93.38 98 VAL A C 1
ATOM 785 O O . VAL A 1 98 ? -6.646 19.387 -3.188 1.00 93.38 98 VAL A O 1
ATOM 788 N N . ASP A 1 99 ? -8.028 17.613 -2.984 1.00 93.69 99 ASP A N 1
ATOM 789 C CA . ASP A 1 99 ? -7.648 17.289 -1.612 1.00 93.69 99 ASP A CA 1
ATOM 790 C C . ASP A 1 99 ? -6.215 16.750 -1.538 1.00 93.69 99 ASP A C 1
ATOM 792 O O . ASP A 1 99 ? -5.670 16.198 -2.506 1.00 93.69 99 ASP A O 1
ATOM 796 N N . VAL A 1 100 ? -5.597 16.896 -0.364 1.00 93.31 100 VAL A N 1
ATOM 797 C CA . VAL A 1 100 ? -4.214 16.459 -0.118 1.00 93.31 100 VAL A CA 1
ATOM 798 C C . VAL A 1 100 ? -4.066 14.954 -0.357 1.00 93.31 100 VAL A C 1
ATOM 800 O O . VAL A 1 100 ? -3.130 14.537 -1.039 1.00 93.31 100 VAL A O 1
ATOM 803 N N . GLU A 1 101 ? -5.032 14.157 0.101 1.00 93.75 101 GLU A N 1
ATOM 804 C CA . GLU A 1 101 ? -5.043 12.698 -0.054 1.00 93.75 101 GLU A CA 1
ATOM 805 C C . GLU A 1 101 ? -5.039 12.268 -1.528 1.00 93.75 101 GLU A C 1
ATOM 807 O O . GLU A 1 101 ? -4.230 11.434 -1.948 1.00 93.75 101 GLU A O 1
ATOM 812 N N . LEU A 1 102 ? -5.895 12.882 -2.356 1.00 93.50 102 LEU A N 1
ATOM 813 C CA . LEU A 1 102 ? -5.947 12.599 -3.791 1.00 93.50 102 LEU A CA 1
ATOM 814 C C . LEU A 1 102 ? -4.640 13.009 -4.481 1.00 93.50 102 LEU A C 1
ATOM 816 O O . LEU A 1 102 ? -4.137 12.294 -5.353 1.00 93.50 102 LEU A O 1
ATOM 820 N N . TRP A 1 103 ? -4.054 14.140 -4.081 1.00 95.75 103 TRP A N 1
ATOM 821 C CA . TRP A 1 103 ? -2.778 14.601 -4.624 1.00 95.75 103 TRP A CA 1
ATOM 822 C C . TRP A 1 103 ? -1.633 13.628 -4.315 1.00 95.75 103 TRP A C 1
ATOM 824 O O . TRP A 1 103 ? -0.825 13.322 -5.199 1.00 95.75 103 TRP A O 1
ATOM 834 N N . GLU A 1 104 ? -1.567 13.109 -3.089 1.00 93.56 104 GLU A N 1
ATOM 835 C CA . GLU A 1 104 ? -0.569 12.118 -2.675 1.00 93.56 104 GLU A CA 1
ATOM 836 C C . GLU A 1 104 ? -0.755 10.782 -3.394 1.00 93.56 104 GLU A C 1
ATOM 838 O O . GLU A 1 104 ? 0.220 10.209 -3.898 1.00 93.56 104 GLU A O 1
ATOM 843 N N . LYS A 1 105 ? -2.008 10.335 -3.547 1.00 93.38 105 LYS A N 1
ATOM 844 C CA . LYS A 1 105 ? -2.363 9.152 -4.341 1.00 93.38 105 LYS A CA 1
ATOM 845 C C . LYS A 1 105 ? -1.862 9.279 -5.780 1.00 93.38 105 LYS A C 1
ATOM 847 O O . LYS A 1 105 ? -1.244 8.352 -6.304 1.00 93.38 105 LYS A O 1
ATOM 852 N N . VAL A 1 106 ? -2.028 10.455 -6.391 1.00 94.50 106 VAL A N 1
ATOM 853 C CA . VAL A 1 106 ? -1.480 10.764 -7.720 1.00 94.50 106 VAL A CA 1
ATOM 854 C C . VAL A 1 106 ? 0.050 10.715 -7.729 1.00 94.50 106 VAL A C 1
ATOM 856 O O . VAL A 1 106 ? 0.620 10.139 -8.656 1.00 94.50 106 VAL A O 1
ATOM 859 N N . GLN A 1 107 ? 0.749 11.255 -6.722 1.00 94.50 107 GLN A N 1
ATOM 860 C CA . GLN A 1 107 ? 2.218 11.171 -6.684 1.00 94.50 107 GLN A CA 1
ATOM 861 C C . GLN A 1 107 ? 2.712 9.729 -6.596 1.00 94.50 107 GLN A C 1
ATOM 863 O O . GLN A 1 107 ? 3.678 9.374 -7.278 1.00 94.50 107 GLN A O 1
ATOM 868 N N . LYS A 1 108 ? 2.056 8.902 -5.774 1.00 91.06 108 LYS A N 1
ATOM 869 C CA . LYS A 1 108 ? 2.354 7.472 -5.669 1.00 91.06 108 LYS A CA 1
ATOM 870 C C . LYS A 1 108 ? 2.138 6.787 -7.017 1.00 91.06 108 LYS A C 1
ATOM 872 O O . LYS A 1 108 ? 3.080 6.211 -7.553 1.00 91.06 108 LYS A O 1
ATOM 877 N N . GLN A 1 109 ? 0.978 6.991 -7.639 1.00 90.81 109 GLN A N 1
ATOM 878 C CA . GLN A 1 109 ? 0.676 6.397 -8.939 1.00 90.81 109 GLN A CA 1
ATOM 879 C C . GLN A 1 109 ? 1.641 6.853 -10.044 1.00 90.81 109 GLN A C 1
ATOM 881 O O . GLN A 1 109 ? 2.007 6.066 -10.912 1.00 90.81 109 GLN A O 1
ATOM 886 N N . LEU A 1 110 ? 2.091 8.113 -10.041 1.00 89.75 110 LEU A N 1
ATOM 887 C CA . LEU A 1 110 ? 3.086 8.592 -11.005 1.00 89.75 110 LEU A CA 1
ATOM 888 C C . LEU A 1 110 ? 4.448 7.909 -10.825 1.00 89.75 110 LEU A C 1
ATOM 890 O O . LEU A 1 110 ? 5.111 7.639 -11.828 1.00 89.75 110 LEU A O 1
ATOM 894 N N . LYS A 1 111 ? 4.867 7.636 -9.582 1.00 86.00 111 LYS A N 1
ATOM 895 C CA . LYS A 1 111 ? 6.087 6.864 -9.294 1.00 86.00 111 LYS A CA 1
ATOM 896 C C . LYS A 1 111 ? 5.933 5.417 -9.752 1.00 86.00 111 LYS A C 1
ATOM 898 O O . LYS A 1 111 ? 6.831 4.911 -10.422 1.00 86.00 111 LYS A O 1
ATOM 903 N N . ASP A 1 112 ? 4.786 4.805 -9.472 1.00 81.81 112 ASP A N 1
ATOM 904 C CA . ASP A 1 112 ? 4.477 3.443 -9.906 1.00 81.81 112 ASP A CA 1
ATOM 905 C C . ASP A 1 112 ? 4.501 3.368 -11.440 1.00 81.81 112 ASP A C 1
ATOM 907 O O . ASP A 1 112 ? 5.277 2.616 -12.016 1.00 81.81 112 ASP A O 1
ATOM 911 N N . ASN A 1 113 ? 3.785 4.260 -12.128 1.00 83.50 113 ASN A N 1
ATOM 912 C CA . ASN A 1 113 ? 3.793 4.362 -13.591 1.00 83.50 113 ASN A CA 1
ATOM 913 C C . ASN A 1 113 ? 5.198 4.614 -14.175 1.00 83.50 113 ASN A C 1
ATOM 915 O O . ASN A 1 113 ? 5.490 4.183 -15.290 1.00 83.50 113 ASN A O 1
ATOM 919 N N . GLN A 1 114 ? 6.070 5.329 -13.457 1.00 79.38 114 GLN A N 1
ATOM 920 C CA . GLN A 1 114 ? 7.452 5.561 -13.881 1.00 79.38 114 GLN A CA 1
ATOM 921 C C . GLN A 1 114 ? 8.312 4.302 -13.745 1.00 79.38 114 GLN A C 1
ATOM 923 O O . GLN A 1 114 ? 9.062 3.996 -14.672 1.00 79.38 114 GLN A O 1
ATOM 928 N N . ALA A 1 115 ? 8.202 3.578 -12.627 1.00 69.25 115 ALA A N 1
ATOM 929 C CA . ALA A 1 115 ? 8.860 2.282 -12.447 1.00 69.25 115 ALA A CA 1
ATOM 930 C C . ALA A 1 115 ? 8.436 1.281 -13.538 1.00 69.25 115 ALA A C 1
ATOM 932 O O . ALA A 1 115 ? 9.201 0.405 -13.933 1.00 69.25 115 ALA A O 1
ATOM 933 N N . GLU A 1 116 ? 7.231 1.482 -14.064 1.00 67.06 116 GLU A N 1
ATOM 934 C CA . GLU A 1 116 ? 6.590 0.705 -15.117 1.00 67.06 116 GLU A CA 1
ATOM 935 C C . GLU A 1 116 ? 6.823 1.239 -16.534 1.00 67.06 116 GLU A C 1
ATOM 937 O O . GLU A 1 116 ? 6.299 0.683 -17.494 1.00 67.06 116 GLU A O 1
ATOM 942 N N . SER A 1 117 ? 7.574 2.327 -16.722 1.00 64.62 117 SER A N 1
ATOM 943 C CA . SER A 1 117 ? 7.711 2.931 -18.049 1.00 64.62 117 SER A CA 1
ATOM 944 C C . SER A 1 117 ? 8.613 2.088 -18.962 1.00 64.62 117 SER A C 1
ATOM 946 O O . SER A 1 117 ? 9.840 2.171 -18.928 1.00 64.62 117 SER A O 1
ATOM 948 N N . PHE A 1 118 ? 7.980 1.294 -19.826 1.00 56.22 118 PHE A N 1
ATOM 949 C CA . PHE A 1 118 ? 8.579 0.422 -20.841 1.00 56.22 118 PHE A CA 1
ATOM 950 C C . PHE A 1 118 ? 9.013 1.160 -22.116 1.00 56.22 118 PHE A C 1
ATOM 952 O O . PHE A 1 118 ? 8.601 0.804 -23.218 1.00 56.22 118 PHE A O 1
ATOM 959 N N . LYS A 1 119 ? 9.831 2.216 -22.023 1.00 49.88 119 LYS A N 1
ATOM 960 C CA . LYS A 1 119 ? 10.329 2.857 -23.254 1.00 49.88 119 LYS A CA 1
ATOM 961 C C . LYS A 1 119 ? 11.195 1.869 -24.054 1.00 49.88 119 LYS A C 1
ATOM 963 O O . LYS A 1 119 ? 12.244 1.451 -23.575 1.00 49.88 119 LYS A O 1
ATOM 968 N N . ASN A 1 120 ? 10.753 1.552 -25.275 1.00 48.16 120 ASN A N 1
ATOM 969 C CA . ASN A 1 120 ? 11.457 0.766 -26.297 1.00 48.16 120 ASN A CA 1
ATOM 970 C C . ASN A 1 120 ? 11.852 -0.660 -25.874 1.00 48.16 120 ASN A C 1
ATOM 972 O O . ASN A 1 120 ? 13.012 -1.047 -26.027 1.00 48.16 120 ASN A O 1
ATOM 976 N N . LYS A 1 121 ? 10.915 -1.457 -25.348 1.00 55.78 121 LYS A N 1
ATOM 977 C CA . LYS A 1 121 ? 11.171 -2.889 -25.150 1.00 55.78 121 LYS A CA 1
ATOM 978 C C . LYS A 1 121 ? 10.649 -3.698 -26.334 1.00 55.78 121 LYS A C 1
ATOM 980 O O . LYS A 1 121 ? 9.520 -3.508 -26.760 1.00 55.78 121 LYS A O 1
ATOM 985 N N . SER A 1 122 ? 11.476 -4.611 -26.841 1.00 61.94 122 SER A N 1
ATOM 986 C CA . SER A 1 122 ? 11.065 -5.613 -27.833 1.00 61.94 122 SER A CA 1
ATOM 987 C C . SER A 1 122 ? 10.337 -6.809 -27.204 1.00 61.94 122 SER A C 1
ATOM 989 O O . SER A 1 122 ? 9.867 -7.677 -27.927 1.00 61.94 122 SER A O 1
ATOM 991 N N . ARG A 1 123 ? 10.285 -6.873 -25.865 1.00 74.06 123 ARG A N 1
ATOM 992 C CA . ARG A 1 123 ? 9.638 -7.923 -25.073 1.00 74.06 123 ARG A CA 1
ATOM 993 C C . ARG A 1 123 ? 9.100 -7.346 -23.765 1.00 74.06 123 ARG A C 1
ATOM 995 O O . ARG A 1 123 ? 9.802 -6.578 -23.098 1.00 74.06 123 ARG A O 1
ATOM 1002 N N . ASP A 1 124 ? 7.908 -7.778 -23.377 1.00 78.44 124 ASP A N 1
ATOM 1003 C CA . ASP A 1 124 ? 7.356 -7.505 -22.058 1.00 78.44 124 ASP A CA 1
ATOM 1004 C C . ASP A 1 124 ? 7.900 -8.494 -21.017 1.00 78.44 124 ASP A C 1
ATOM 1006 O O . ASP A 1 124 ? 8.068 -9.681 -21.277 1.00 78.44 124 ASP A O 1
ATOM 1010 N N . PHE A 1 125 ? 8.226 -7.977 -19.835 1.00 83.19 125 PHE A N 1
ATOM 1011 C CA . PHE A 1 125 ? 8.896 -8.714 -18.760 1.00 83.19 125 PHE A CA 1
ATOM 1012 C C . PHE A 1 125 ? 7.986 -8.714 -17.529 1.00 83.19 125 PHE A C 1
ATOM 1014 O O . PHE A 1 125 ? 7.784 -7.639 -16.943 1.00 83.19 125 PHE A O 1
ATOM 1021 N N . LEU A 1 126 ? 7.453 -9.878 -17.137 1.00 84.88 126 LEU A N 1
ATOM 1022 C CA . LEU A 1 126 ? 6.435 -10.007 -16.082 1.00 84.88 126 LEU A CA 1
ATOM 1023 C C . LEU A 1 126 ? 6.932 -9.437 -14.748 1.00 84.88 126 LEU A C 1
ATOM 1025 O O . LEU A 1 126 ? 6.243 -8.631 -14.118 1.00 84.88 126 LEU A O 1
ATOM 1029 N N . LEU A 1 127 ? 8.163 -9.780 -14.370 1.00 84.94 127 LEU A N 1
ATOM 1030 C CA . LEU A 1 127 ? 8.763 -9.469 -13.070 1.00 84.94 127 LEU A CA 1
ATOM 1031 C C . LEU A 1 127 ? 9.470 -8.103 -13.026 1.00 84.94 127 LEU A C 1
ATOM 1033 O O . LEU A 1 127 ? 10.138 -7.762 -12.044 1.00 84.94 127 LEU A O 1
ATOM 1037 N N . SER A 1 128 ? 9.329 -7.286 -14.079 1.00 81.50 128 SER A N 1
ATOM 1038 C CA . SER A 1 128 ? 9.833 -5.906 -14.067 1.00 81.50 128 SER A CA 1
ATOM 1039 C C . SER A 1 128 ? 9.296 -5.158 -12.850 1.00 81.50 128 SER A C 1
ATOM 1041 O O . SER A 1 128 ? 8.093 -5.209 -12.617 1.00 81.50 128 SER A O 1
ATOM 1043 N N . SER A 1 129 ? 10.191 -4.438 -12.159 1.00 78.50 129 SER A N 1
ATOM 1044 C CA . SER A 1 129 ? 9.977 -3.644 -10.930 1.00 78.50 129 SER A CA 1
ATOM 1045 C C . SER A 1 129 ? 9.837 -4.424 -9.609 1.00 78.50 129 SER A C 1
ATOM 1047 O O . SER A 1 129 ? 10.037 -3.827 -8.549 1.00 78.50 129 SER A O 1
ATOM 1049 N N . ILE A 1 130 ? 9.634 -5.747 -9.658 1.00 85.44 130 ILE A N 1
ATOM 1050 C CA . ILE A 1 130 ? 9.395 -6.603 -8.477 1.00 85.44 130 ILE A CA 1
ATOM 1051 C C . ILE A 1 130 ? 10.685 -7.277 -7.982 1.00 85.44 130 ILE A C 1
ATOM 1053 O O . ILE A 1 130 ? 10.874 -7.478 -6.780 1.00 85.44 130 ILE A O 1
ATOM 1057 N N . VAL A 1 131 ? 11.601 -7.596 -8.900 1.00 88.38 131 VAL A N 1
ATOM 1058 C CA . VAL A 1 131 ? 12.836 -8.330 -8.590 1.00 88.38 131 VAL A CA 1
ATOM 1059 C C . VAL A 1 131 ? 13.905 -7.410 -7.993 1.00 88.38 131 VAL A C 1
ATOM 1061 O O . VAL A 1 131 ? 14.279 -6.392 -8.586 1.00 88.38 131 VAL A O 1
ATOM 1064 N N . LYS A 1 132 ? 14.437 -7.790 -6.833 1.00 88.62 132 LYS A N 1
ATOM 1065 C CA . LYS A 1 132 ? 15.472 -7.095 -6.062 1.00 88.62 132 LYS A CA 1
ATOM 1066 C C . LYS A 1 132 ? 16.717 -7.963 -5.925 1.00 88.62 132 LYS A C 1
ATOM 1068 O O . LYS A 1 132 ? 16.640 -9.184 -5.852 1.00 88.62 132 LYS A O 1
ATOM 1073 N N . CYS A 1 133 ? 17.876 -7.324 -5.881 1.00 86.50 133 CYS A N 1
ATOM 1074 C CA . CYS A 1 133 ? 19.150 -7.983 -5.643 1.00 86.50 133 CYS A CA 1
ATOM 1075 C C . CYS A 1 133 ? 19.359 -8.222 -4.145 1.00 86.50 133 CYS A C 1
ATOM 1077 O O . CYS A 1 133 ? 19.284 -7.267 -3.378 1.00 86.50 133 CYS A O 1
ATOM 1079 N N . GLY A 1 134 ? 19.666 -9.456 -3.744 1.00 84.69 134 GLY A N 1
ATOM 1080 C CA . GLY A 1 134 ? 20.098 -9.773 -2.381 1.00 84.69 134 GLY A CA 1
ATOM 1081 C C . GLY A 1 134 ? 21.455 -9.151 -2.040 1.00 84.69 134 GLY A C 1
ATOM 1082 O O . GLY A 1 134 ? 21.631 -8.655 -0.937 1.00 84.69 134 GLY A O 1
ATOM 1083 N N . ASP A 1 135 ? 22.371 -9.082 -3.012 1.00 82.19 135 ASP A N 1
ATOM 1084 C CA . ASP A 1 135 ? 23.737 -8.586 -2.789 1.00 82.19 135 ASP A CA 1
ATOM 1085 C C . ASP A 1 135 ? 23.798 -7.057 -2.608 1.00 82.19 135 ASP A C 1
ATOM 1087 O O . ASP A 1 135 ? 24.586 -6.555 -1.815 1.00 82.19 135 ASP A O 1
ATOM 1091 N N . CYS A 1 136 ? 23.007 -6.288 -3.371 1.00 79.25 136 CYS A N 1
ATOM 1092 C CA . CYS A 1 136 ? 23.092 -4.819 -3.365 1.00 79.25 136 CYS A CA 1
ATOM 1093 C C . CYS A 1 136 ? 21.753 -4.078 -3.200 1.00 79.25 136 CYS A C 1
ATOM 1095 O O . CYS A 1 136 ? 21.699 -2.863 -3.383 1.00 79.25 136 CYS A O 1
ATOM 1097 N N . GLY A 1 137 ? 20.641 -4.778 -2.967 1.00 81.94 137 GLY A N 1
ATOM 1098 C CA . GLY A 1 137 ? 19.308 -4.190 -2.747 1.00 81.94 137 GLY A CA 1
ATOM 1099 C C . GLY A 1 137 ? 18.647 -3.506 -3.958 1.00 81.94 137 GLY A C 1
ATOM 1100 O O . GLY A 1 137 ? 17.459 -3.181 -3.919 1.00 81.94 137 GLY A O 1
ATOM 1101 N N . LEU A 1 138 ? 19.379 -3.283 -5.055 1.00 83.75 138 LEU A N 1
ATOM 1102 C CA . LEU A 1 138 ? 18.872 -2.614 -6.257 1.00 83.75 138 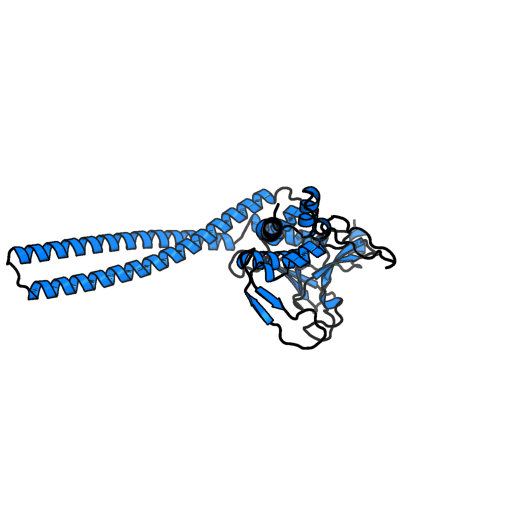LEU A CA 1
ATOM 1103 C C . LEU A 1 138 ? 17.950 -3.523 -7.082 1.00 83.75 138 LEU A C 1
ATOM 1105 O O . LEU A 1 138 ? 17.989 -4.748 -6.993 1.00 83.75 138 LEU A O 1
ATOM 1109 N N . THR A 1 139 ? 17.120 -2.908 -7.924 1.00 86.25 139 THR A N 1
ATOM 1110 C CA . THR A 1 139 ? 16.168 -3.618 -8.790 1.00 86.25 139 THR A CA 1
ATOM 1111 C C . THR A 1 139 ? 16.877 -4.297 -9.968 1.00 86.25 139 THR A C 1
ATOM 1113 O O . THR A 1 139 ? 17.836 -3.763 -10.534 1.00 86.25 139 THR A O 1
ATOM 1116 N N . PHE A 1 140 ? 16.376 -5.460 -10.372 1.00 86.44 140 PHE A N 1
ATOM 1117 C CA . PHE A 1 140 ? 16.744 -6.113 -11.625 1.00 86.44 140 PHE A CA 1
ATOM 1118 C C . PHE A 1 140 ? 15.903 -5.571 -12.791 1.00 86.44 140 PHE A C 1
ATOM 1120 O O . PHE A 1 140 ? 14.700 -5.352 -12.669 1.00 86.44 140 PHE A O 1
ATOM 1127 N N . ILE A 1 141 ? 16.533 -5.372 -13.948 1.00 85.19 141 ILE A N 1
ATOM 1128 C CA . ILE A 1 141 ? 15.881 -4.915 -15.179 1.00 85.19 141 ILE A CA 1
ATOM 1129 C C . ILE A 1 141 ? 15.934 -5.994 -16.254 1.00 85.19 141 ILE A C 1
ATOM 1131 O O . ILE A 1 141 ? 16.961 -6.648 -16.436 1.00 85.19 141 ILE A O 1
ATOM 1135 N N . GLY A 1 142 ? 14.833 -6.155 -16.986 1.00 85.62 142 GLY A N 1
ATOM 1136 C CA . GLY A 1 142 ? 14.791 -7.000 -18.176 1.00 85.62 142 GLY A CA 1
ATOM 1137 C C . GLY A 1 142 ? 15.687 -6.442 -19.286 1.00 85.62 142 GLY A C 1
ATOM 1138 O O . GLY A 1 142 ? 15.637 -5.251 -19.599 1.00 85.62 142 GLY A O 1
ATOM 1139 N N . SER A 1 143 ? 16.515 -7.301 -19.868 1.00 82.81 143 SER A N 1
ATOM 1140 C CA . SER A 1 143 ? 17.460 -7.007 -20.940 1.00 82.81 143 SER A CA 1
ATOM 1141 C C . SER A 1 143 ? 17.472 -8.171 -21.921 1.00 82.81 143 SER A C 1
ATOM 1143 O O . SER A 1 143 ? 17.676 -9.316 -21.528 1.00 82.81 143 SER A O 1
ATOM 1145 N N . ASN A 1 144 ? 17.333 -7.860 -23.205 1.00 83.12 144 ASN A N 1
ATOM 1146 C CA . ASN A 1 144 ? 17.527 -8.841 -24.268 1.00 83.12 144 ASN A CA 1
ATOM 1147 C C . ASN A 1 144 ? 18.992 -8.848 -24.694 1.00 83.12 144 ASN A C 1
ATOM 1149 O O . ASN A 1 144 ? 19.620 -7.788 -24.815 1.00 83.12 144 ASN A O 1
ATOM 1153 N N . ASP A 1 145 ? 19.542 -10.037 -24.893 1.00 80.06 145 ASP A N 1
ATOM 1154 C CA . ASP A 1 145 ? 20.810 -10.206 -25.579 1.00 80.06 145 ASP A CA 1
ATOM 1155 C C . ASP A 1 145 ? 20.573 -10.115 -27.088 1.00 80.06 145 ASP A C 1
ATOM 1157 O O . ASP A 1 145 ? 19.792 -10.871 -27.659 1.00 80.06 145 ASP A O 1
ATOM 1161 N N . ARG A 1 146 ? 21.248 -9.169 -27.744 1.00 74.31 146 ARG A N 1
ATOM 1162 C CA . ARG A 1 146 ? 21.091 -8.932 -29.184 1.00 74.31 146 ARG A CA 1
ATOM 1163 C C . ARG A 1 146 ? 21.663 -10.065 -30.033 1.00 74.31 146 ARG A C 1
ATOM 1165 O O . ARG A 1 146 ? 21.249 -10.198 -31.176 1.00 74.31 146 ARG A O 1
ATOM 1172 N N . LYS A 1 147 ? 22.623 -10.837 -29.508 1.00 75.00 147 LYS A N 1
ATOM 1173 C CA . LYS A 1 147 ? 23.289 -11.908 -30.265 1.00 75.00 147 LYS A CA 1
ATOM 1174 C C . LYS A 1 147 ? 22.481 -13.200 -30.275 1.00 75.00 147 LYS A C 1
ATOM 1176 O O . LYS A 1 147 ? 22.373 -13.839 -31.309 1.00 75.00 147 LYS A O 1
ATOM 1181 N N . THR A 1 148 ? 21.913 -13.563 -29.130 1.00 75.00 148 THR A N 1
ATOM 1182 C CA . THR A 1 148 ? 21.168 -14.821 -28.958 1.00 75.00 148 THR A CA 1
ATOM 1183 C C . THR A 1 148 ? 19.657 -14.643 -28.962 1.00 75.00 148 THR A C 1
ATOM 1185 O O . THR A 1 148 ? 18.932 -15.629 -28.897 1.00 75.00 148 THR A O 1
ATOM 1188 N N . ASN A 1 149 ? 19.171 -13.398 -28.991 1.00 76.75 149 ASN A N 1
ATOM 1189 C CA . ASN A 1 149 ? 17.762 -13.038 -28.817 1.00 76.75 149 ASN A CA 1
ATOM 1190 C C . ASN A 1 149 ? 17.136 -13.584 -27.513 1.00 76.75 149 ASN A C 1
ATOM 1192 O O . ASN A 1 149 ? 15.916 -13.624 -27.369 1.00 76.75 149 ASN A O 1
ATOM 1196 N N . ARG A 1 150 ? 17.969 -13.996 -26.545 1.00 80.62 150 ARG A N 1
ATOM 1197 C CA . ARG A 1 150 ? 17.543 -14.517 -25.242 1.00 80.62 150 ARG A CA 1
ATOM 1198 C C . ARG A 1 150 ? 17.286 -13.360 -24.272 1.00 80.62 150 ARG A C 1
ATOM 1200 O O . ARG A 1 150 ? 18.001 -12.351 -24.275 1.00 80.62 150 ARG A O 1
ATOM 1207 N N . ALA A 1 151 ? 16.273 -13.509 -23.428 1.00 85.44 151 ALA A N 1
ATOM 1208 C CA . ALA A 1 151 ? 15.863 -12.505 -22.454 1.00 85.44 151 ALA A CA 1
ATOM 1209 C C . ALA A 1 151 ? 16.406 -12.840 -21.056 1.00 85.44 151 ALA A C 1
ATOM 1211 O O . ALA A 1 151 ? 16.334 -13.980 -20.602 1.00 85.44 151 ALA A O 1
ATOM 1212 N N . PHE A 1 152 ? 16.942 -11.841 -20.352 1.00 87.62 152 PHE A N 1
ATOM 1213 C CA . PHE A 1 152 ? 17.512 -12.002 -19.012 1.00 87.62 152 PHE A CA 1
ATOM 1214 C C . PHE A 1 152 ? 17.146 -10.827 -18.113 1.00 87.62 152 PHE A C 1
ATOM 1216 O O . PHE A 1 152 ? 17.044 -9.693 -18.581 1.00 87.62 152 PHE A O 1
ATOM 1223 N N . TYR A 1 153 ? 17.070 -11.052 -16.806 1.00 87.94 153 TYR A N 1
ATOM 1224 C CA . TYR A 1 153 ? 17.088 -9.968 -15.832 1.00 87.94 153 TYR A CA 1
ATOM 1225 C C . TYR A 1 153 ? 18.515 -9.705 -15.339 1.00 87.94 153 TYR A C 1
ATOM 1227 O O . TYR A 1 153 ? 19.257 -10.621 -14.971 1.00 87.94 153 TYR A O 1
ATOM 1235 N N . LYS A 1 154 ? 18.902 -8.426 -15.313 1.00 87.12 154 LYS A N 1
ATOM 1236 C CA . LYS A 1 154 ? 20.226 -7.952 -14.885 1.00 87.12 154 LYS A CA 1
ATOM 1237 C C . LYS A 1 154 ? 20.085 -6.920 -13.773 1.00 87.12 154 LYS A C 1
ATOM 1239 O O . LYS A 1 154 ? 19.280 -5.999 -13.888 1.00 87.12 154 LYS A O 1
ATOM 1244 N N . CYS A 1 155 ? 20.897 -7.026 -12.725 1.00 86.75 155 CYS A N 1
ATOM 1245 C CA . CYS A 1 155 ? 20.940 -6.010 -11.675 1.00 86.75 155 CYS A CA 1
ATOM 1246 C C . CYS A 1 155 ? 21.419 -4.656 -12.233 1.00 86.75 155 CYS A C 1
ATOM 1248 O O . CYS A 1 155 ? 22.469 -4.587 -12.878 1.00 86.75 155 CYS A O 1
ATOM 1250 N N . ILE A 1 156 ? 20.699 -3.565 -11.937 1.00 81.56 156 ILE A N 1
ATOM 1251 C CA . ILE A 1 156 ? 21.103 -2.198 -12.328 1.00 81.56 156 ILE A CA 1
ATOM 1252 C C . ILE A 1 156 ? 22.466 -1.821 -11.713 1.00 81.56 156 ILE A C 1
ATOM 1254 O O . ILE A 1 156 ? 23.246 -1.089 -12.325 1.00 81.56 156 ILE A O 1
ATOM 1258 N N . GLY A 1 157 ? 22.810 -2.378 -10.546 1.00 76.94 157 GLY A N 1
ATOM 1259 C CA . GLY A 1 157 ? 24.105 -2.178 -9.882 1.00 76.94 157 GLY A CA 1
ATOM 1260 C C . GLY A 1 157 ? 25.327 -2.624 -10.700 1.00 76.94 157 GLY A C 1
ATOM 1261 O O . GLY A 1 157 ? 26.451 -2.287 -10.344 1.00 76.94 157 GLY A O 1
ATOM 1262 N N . LYS A 1 158 ? 25.131 -3.354 -11.807 1.00 77.31 158 LYS A N 1
ATOM 1263 C CA . LYS A 1 158 ? 26.188 -3.688 -12.780 1.00 77.31 158 LYS A CA 1
ATOM 1264 C C . LYS A 1 158 ? 26.486 -2.569 -13.775 1.00 77.31 158 LYS A C 1
ATOM 1266 O O . LYS A 1 158 ? 27.591 -2.500 -14.307 1.00 77.31 158 LYS A O 1
ATOM 1271 N N . GLN A 1 159 ? 25.481 -1.746 -14.070 1.00 67.31 159 GLN A N 1
ATOM 1272 C CA . GLN A 1 159 ? 25.555 -0.664 -15.054 1.00 67.31 159 GLN A CA 1
ATOM 1273 C C . GLN A 1 159 ? 25.920 0.677 -14.408 1.00 67.31 159 GLN A C 1
ATOM 1275 O O . GLN A 1 159 ? 26.525 1.523 -15.062 1.00 67.31 159 GLN A O 1
ATOM 1280 N N . ASN A 1 160 ? 25.583 0.873 -13.131 1.00 55.59 160 ASN A N 1
ATOM 1281 C CA . ASN A 1 160 ? 25.856 2.126 -12.436 1.00 55.59 160 ASN A CA 1
ATOM 1282 C C . ASN A 1 160 ? 27.344 2.275 -12.082 1.00 55.59 160 ASN A C 1
ATOM 1284 O O . ASN A 1 160 ? 27.917 1.448 -11.381 1.00 55.59 160 ASN A O 1
ATOM 1288 N N . TYR A 1 161 ? 27.941 3.392 -12.513 1.00 52.03 161 TYR A N 1
ATOM 1289 C CA . TYR A 1 161 ? 29.310 3.818 -12.178 1.00 52.03 161 TYR A CA 1
ATOM 1290 C C . TYR A 1 161 ? 29.501 4.135 -10.677 1.00 52.03 161 TYR A C 1
ATOM 1292 O O . TYR A 1 161 ? 30.627 4.253 -10.210 1.00 52.03 161 TYR A O 1
ATOM 1300 N N . LYS A 1 162 ? 28.408 4.255 -9.909 1.00 47.44 162 LYS A N 1
ATOM 1301 C CA . LYS A 1 162 ? 28.403 4.456 -8.452 1.00 47.44 162 LYS A CA 1
ATOM 1302 C C . LYS A 1 162 ? 27.270 3.638 -7.829 1.00 47.44 162 LYS A C 1
ATOM 1304 O O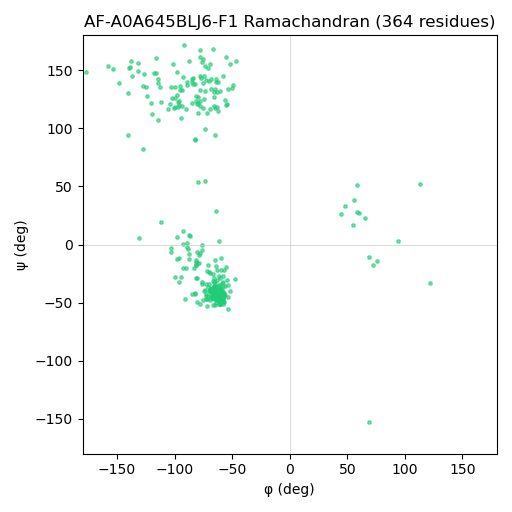 . LYS A 1 162 ? 26.117 4.067 -7.827 1.00 47.44 162 LYS A O 1
ATOM 1309 N N . ASN A 1 163 ? 27.577 2.425 -7.383 1.00 52.66 163 ASN A N 1
ATOM 1310 C CA . ASN A 1 163 ? 26.687 1.636 -6.534 1.00 52.66 163 ASN A CA 1
ATOM 1311 C C . ASN A 1 163 ? 26.714 2.250 -5.116 1.00 52.66 163 ASN A C 1
ATOM 1313 O O . ASN A 1 163 ? 27.804 2.544 -4.632 1.00 52.66 163 ASN A O 1
ATOM 1317 N N . PRO A 1 164 ? 25.568 2.490 -4.452 1.00 53.88 164 PRO A N 1
ATOM 1318 C CA . PRO A 1 164 ? 25.545 3.091 -3.116 1.00 53.88 164 PRO A CA 1
ATOM 1319 C C . PRO A 1 164 ? 26.209 2.247 -2.016 1.00 53.88 164 PRO A C 1
ATOM 1321 O O . PRO A 1 164 ? 26.519 2.803 -0.970 1.00 53.88 164 PRO A O 1
ATOM 1324 N N . ILE A 1 165 ? 26.417 0.941 -2.225 1.00 55.53 165 ILE A N 1
ATOM 1325 C CA . ILE A 1 165 ? 26.880 0.035 -1.157 1.00 55.53 165 ILE A CA 1
ATOM 1326 C C . ILE A 1 165 ? 28.401 -0.121 -1.095 1.00 55.53 165 ILE A C 1
ATOM 1328 O O . ILE A 1 165 ? 28.921 -0.449 -0.048 1.00 55.53 165 ILE A O 1
ATOM 1332 N N . GLU A 1 166 ? 29.131 0.176 -2.159 1.00 54.59 166 GLU A N 1
ATOM 1333 C CA . GLU A 1 166 ? 30.596 0.222 -2.207 1.00 54.59 166 GLU A CA 1
ATOM 1334 C C . GLU A 1 166 ? 30.917 0.676 -3.636 1.00 54.59 166 GLU A C 1
ATOM 1336 O O . GLU A 1 166 ? 30.162 0.350 -4.553 1.00 54.59 166 GLU A O 1
ATOM 1341 N N . ASN A 1 167 ? 32.009 1.401 -3.883 1.00 57.00 167 ASN A N 1
ATOM 1342 C CA . ASN A 1 167 ? 32.417 1.870 -5.226 1.00 57.00 167 ASN A CA 1
ATOM 1343 C C . ASN A 1 167 ? 32.768 0.728 -6.227 1.00 57.00 167 ASN A C 1
ATOM 1345 O O . ASN A 1 167 ? 33.585 0.904 -7.129 1.00 57.00 167 ASN A O 1
ATOM 1349 N N . LYS A 1 168 ? 32.167 -0.458 -6.086 1.00 67.25 168 LYS A N 1
ATOM 1350 C CA . LYS A 1 168 ? 32.331 -1.659 -6.901 1.00 67.25 168 LYS A CA 1
ATOM 1351 C C . LYS A 1 168 ? 31.024 -2.013 -7.618 1.00 67.25 168 LYS A C 1
ATOM 1353 O O . LYS A 1 168 ? 29.914 -1.791 -7.124 1.00 67.25 168 LYS A O 1
ATOM 1358 N N . LYS A 1 169 ? 31.160 -2.591 -8.813 1.00 73.31 169 LYS A N 1
ATOM 1359 C CA . LYS A 1 169 ? 30.025 -3.112 -9.589 1.00 73.31 169 LYS A CA 1
ATOM 1360 C C . LYS A 1 169 ? 29.435 -4.329 -8.878 1.00 73.31 169 LYS A C 1
ATOM 1362 O O . LYS A 1 169 ? 30.169 -5.140 -8.330 1.00 73.31 169 LYS A O 1
ATOM 1367 N N . CYS A 1 170 ? 28.112 -4.468 -8.920 1.00 78.81 170 CYS A N 1
ATOM 1368 C CA . CYS A 1 170 ? 27.440 -5.631 -8.342 1.00 78.81 170 CYS A CA 1
ATOM 1369 C C . CYS A 1 170 ? 27.821 -6.922 -9.089 1.00 78.81 170 CYS A C 1
ATOM 1371 O O . CYS A 1 170 ? 27.765 -6.981 -10.316 1.00 78.81 170 CYS A O 1
ATOM 1373 N N . GLU A 1 171 ? 28.146 -7.976 -8.347 1.00 80.81 171 GLU A N 1
ATOM 1374 C CA . GLU A 1 171 ? 28.596 -9.262 -8.889 1.00 80.81 171 GLU A CA 1
ATOM 1375 C C . GLU A 1 171 ? 27.505 -10.336 -9.009 1.00 80.81 171 GLU A C 1
ATOM 1377 O O . GLU A 1 171 ? 27.804 -11.477 -9.380 1.00 80.81 171 GLU A O 1
ATOM 1382 N N . SER A 1 172 ? 26.252 -9.962 -8.738 1.00 83.56 172 SER A N 1
ATOM 1383 C CA . SER A 1 172 ? 25.079 -10.846 -8.790 1.00 83.56 172 SER A CA 1
ATOM 1384 C C . SER A 1 172 ? 24.950 -11.607 -10.111 1.00 83.56 172 SER A C 1
ATOM 1386 O O . SER A 1 172 ? 25.424 -11.154 -11.152 1.00 83.56 172 SER A O 1
ATOM 1388 N N . LYS A 1 173 ? 24.286 -12.762 -10.135 1.00 83.38 173 LYS A N 1
ATOM 1389 C CA . LYS A 1 173 ? 24.079 -13.525 -11.378 1.00 83.38 173 LYS A CA 1
ATOM 1390 C C . LYS A 1 173 ? 22.950 -12.922 -12.229 1.00 83.38 173 LYS A C 1
ATOM 1392 O O . LYS A 1 173 ? 21.976 -12.391 -11.707 1.00 83.38 173 LYS A O 1
ATOM 1397 N N . ASN A 1 174 ? 23.090 -12.979 -13.558 1.00 85.00 174 ASN A N 1
ATOM 1398 C CA . ASN A 1 174 ? 21.977 -12.670 -14.464 1.00 85.00 174 ASN A CA 1
ATOM 1399 C C . ASN A 1 174 ? 21.046 -13.882 -14.509 1.00 85.00 174 ASN A C 1
ATOM 1401 O O . ASN A 1 174 ? 21.527 -14.997 -14.705 1.00 85.00 174 ASN A O 1
ATOM 1405 N N . ILE A 1 175 ? 19.744 -13.662 -14.374 1.00 85.31 175 ILE A N 1
ATOM 1406 C CA . ILE A 1 175 ? 18.756 -14.746 -14.368 1.00 85.31 175 ILE A CA 1
ATOM 1407 C C . ILE A 1 175 ? 18.029 -14.807 -15.724 1.00 85.31 175 ILE A C 1
ATOM 1409 O O . ILE A 1 175 ? 17.685 -13.746 -16.257 1.00 85.31 175 ILE A O 1
ATOM 1413 N N . PRO A 1 176 ? 17.825 -15.997 -16.320 1.00 84.81 176 PRO A N 1
ATOM 1414 C CA . PRO A 1 176 ? 17.018 -16.153 -17.532 1.00 84.81 176 PRO A CA 1
ATOM 1415 C C . PRO A 1 176 ? 15.578 -15.692 -17.298 1.00 84.81 176 PRO A C 1
ATOM 1417 O O . PRO A 1 176 ? 14.971 -16.059 -16.293 1.00 84.81 176 PRO A O 1
ATOM 1420 N N . ALA A 1 177 ? 15.042 -14.870 -18.203 1.00 85.06 177 ALA A N 1
ATOM 1421 C CA . ALA A 1 177 ? 13.717 -14.287 -18.026 1.00 85.06 177 ALA A CA 1
ATOM 1422 C C . ALA A 1 177 ? 12.627 -15.357 -18.077 1.00 85.06 177 ALA A C 1
ATOM 1424 O O . ALA A 1 177 ? 11.896 -15.453 -17.106 1.00 85.06 177 ALA A O 1
ATOM 1425 N N . ASP A 1 178 ? 12.599 -16.199 -19.117 1.00 83.25 178 ASP A N 1
ATOM 1426 C CA . ASP A 1 178 ? 11.585 -17.255 -19.282 1.00 83.25 178 ASP A CA 1
ATOM 1427 C C . ASP A 1 178 ? 11.498 -18.155 -18.040 1.00 83.25 178 ASP A C 1
ATOM 1429 O O . ASP A 1 178 ? 10.476 -18.199 -17.368 1.00 83.25 178 ASP A O 1
ATOM 1433 N N . TYR A 1 179 ? 12.629 -18.747 -17.641 1.00 82.38 179 TYR A N 1
ATOM 1434 C CA . TYR A 1 179 ? 12.685 -19.651 -16.490 1.00 82.38 179 TYR A CA 1
ATOM 1435 C C . TYR A 1 179 ? 12.285 -18.977 -15.168 1.00 82.38 179 TYR A C 1
ATOM 1437 O O . TYR A 1 179 ? 11.549 -19.548 -14.371 1.00 82.38 179 TYR A O 1
ATOM 1445 N N . SER A 1 180 ? 12.755 -17.746 -14.920 1.00 82.62 180 SER A N 1
ATOM 1446 C CA . SER A 1 180 ? 12.386 -17.026 -13.692 1.00 82.62 180 SER A CA 1
ATOM 1447 C C . SER A 1 180 ? 10.922 -16.582 -13.679 1.00 82.62 180 SER A C 1
ATOM 1449 O O . SER A 1 180 ? 10.311 -16.566 -12.615 1.00 82.62 180 SER A O 1
ATOM 1451 N N . GLU A 1 181 ? 10.358 -16.222 -14.834 1.00 86.12 181 GLU A N 1
ATOM 1452 C CA . GLU A 1 181 ? 8.953 -15.839 -14.982 1.00 86.12 181 GLU A CA 1
ATOM 1453 C C . GLU A 1 181 ? 8.029 -17.034 -14.751 1.00 86.12 181 GLU A C 1
ATOM 1455 O O . GLU A 1 181 ? 7.085 -16.905 -13.969 1.00 86.12 181 GLU A O 1
ATOM 1460 N N . ASP A 1 182 ? 8.341 -18.183 -15.352 1.00 82.44 182 ASP A N 1
ATOM 1461 C CA . ASP A 1 182 ? 7.569 -19.418 -15.203 1.00 82.44 182 ASP A CA 1
ATOM 1462 C C . ASP A 1 182 ? 7.611 -19.926 -13.758 1.00 82.44 182 ASP A C 1
ATOM 1464 O O . ASP A 1 182 ? 6.559 -20.143 -13.163 1.00 82.44 182 ASP A O 1
ATOM 1468 N N . MET A 1 183 ? 8.792 -19.981 -13.129 1.00 79.81 183 MET A N 1
ATOM 1469 C CA . MET A 1 183 ? 8.919 -20.383 -11.720 1.00 79.81 183 MET A CA 1
ATOM 1470 C C . MET A 1 183 ? 8.134 -19.481 -10.764 1.00 79.81 183 MET A C 1
ATOM 1472 O O . MET A 1 183 ? 7.500 -19.954 -9.820 1.00 79.81 183 MET A O 1
ATOM 1476 N N . VAL A 1 184 ? 8.188 -18.161 -10.968 1.00 82.31 184 VAL A N 1
ATOM 1477 C CA . VAL A 1 184 ? 7.439 -17.227 -10.119 1.00 82.31 184 VAL A CA 1
ATOM 1478 C C . VAL A 1 184 ? 5.937 -17.369 -10.359 1.00 82.31 184 VAL A C 1
ATOM 1480 O O . VAL A 1 184 ? 5.164 -17.302 -9.405 1.00 82.31 184 VAL A O 1
ATOM 1483 N N . TRP A 1 185 ? 5.516 -17.591 -11.605 1.00 84.88 185 TRP A N 1
ATOM 1484 C CA . TRP A 1 185 ? 4.114 -17.815 -11.941 1.00 84.88 185 TRP A CA 1
ATOM 1485 C C . TRP A 1 185 ? 3.576 -19.123 -11.351 1.00 84.88 185 TRP A C 1
ATOM 1487 O O . TRP A 1 185 ? 2.513 -19.111 -10.734 1.00 84.88 185 TRP A O 1
ATOM 1497 N N . GLU A 1 186 ? 4.319 -20.223 -11.457 1.00 79.69 186 GLU A N 1
ATOM 1498 C CA . GLU A 1 186 ? 3.990 -21.493 -10.802 1.00 79.69 186 GLU A CA 1
ATOM 1499 C C . GLU A 1 186 ? 3.946 -21.339 -9.281 1.00 79.69 186 GLU A C 1
ATOM 1501 O O . GLU A 1 186 ? 3.007 -21.807 -8.645 1.00 79.69 186 GLU A O 1
ATOM 1506 N N . GLY A 1 187 ? 4.888 -20.595 -8.692 1.00 75.62 187 GLY A N 1
ATOM 1507 C CA . GLY A 1 187 ? 4.850 -20.232 -7.276 1.00 75.62 187 GLY A CA 1
ATOM 1508 C C . GLY A 1 187 ? 3.567 -19.488 -6.891 1.00 75.62 187 GLY A C 1
ATOM 1509 O O . GLY A 1 187 ? 2.945 -19.822 -5.882 1.00 75.62 187 GLY A O 1
ATOM 1510 N N . CYS A 1 188 ? 3.122 -18.530 -7.714 1.00 77.38 188 CYS A N 1
ATOM 1511 C CA . CYS A 1 188 ? 1.839 -17.854 -7.527 1.00 77.38 188 CYS A CA 1
ATOM 1512 C C . CYS A 1 188 ? 0.652 -18.815 -7.638 1.00 77.38 188 CYS A C 1
ATOM 1514 O O . CYS A 1 188 ? -0.239 -18.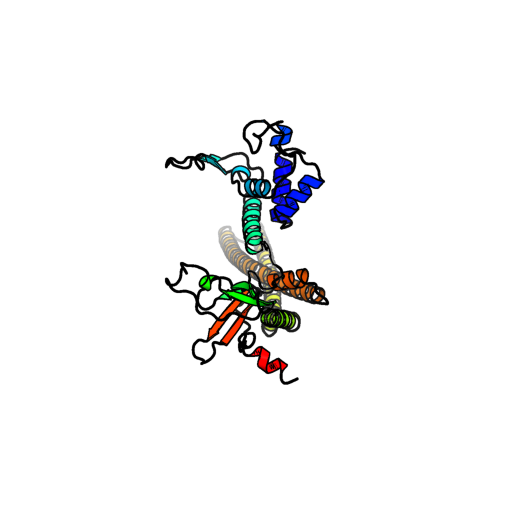754 -6.798 1.00 77.38 188 CYS A O 1
ATOM 1516 N N . LEU A 1 189 ? 0.620 -19.686 -8.650 1.00 77.75 189 LEU A N 1
ATOM 1517 C CA . LEU A 1 189 ? -0.461 -20.658 -8.835 1.00 77.75 189 LEU A CA 1
ATOM 1518 C C . LEU A 1 189 ? -0.530 -21.650 -7.676 1.00 77.75 189 LEU A C 1
ATOM 1520 O O . LEU A 1 189 ? -1.617 -21.914 -7.169 1.00 77.75 189 LEU A O 1
ATOM 1524 N N . ASN A 1 190 ? 0.618 -22.141 -7.214 1.00 76.38 190 ASN A N 1
ATOM 1525 C CA . ASN A 1 190 ? 0.709 -23.011 -6.050 1.00 76.38 190 ASN A CA 1
ATOM 1526 C C . ASN A 1 190 ? 0.220 -22.286 -4.799 1.00 76.38 190 ASN A C 1
ATOM 1528 O O . ASN A 1 190 ? -0.591 -22.838 -4.075 1.00 76.38 190 ASN A O 1
ATOM 1532 N N . PHE A 1 191 ? 0.605 -21.026 -4.588 1.00 72.25 191 PHE A N 1
ATOM 1533 C CA . PHE A 1 191 ? 0.099 -20.233 -3.467 1.00 72.25 191 PHE A CA 1
ATOM 1534 C C . PHE A 1 191 ? -1.412 -19.943 -3.562 1.00 72.25 191 PHE A C 1
ATOM 1536 O O . PHE A 1 191 ? -2.088 -19.854 -2.543 1.00 72.25 191 PHE A O 1
ATOM 1543 N N . ILE A 1 192 ? -1.967 -19.794 -4.767 1.00 72.56 192 ILE A N 1
ATOM 1544 C CA . ILE A 1 192 ? -3.409 -19.583 -4.974 1.00 72.56 192 ILE A CA 1
ATOM 1545 C C . ILE A 1 192 ? -4.203 -20.885 -4.759 1.00 72.56 192 ILE A C 1
ATOM 1547 O O . ILE A 1 192 ? -5.293 -20.853 -4.189 1.00 72.56 192 ILE A O 1
ATOM 1551 N N . ASN A 1 193 ? -3.683 -22.023 -5.226 1.00 68.81 193 ASN A N 1
ATOM 1552 C CA . ASN A 1 193 ? -4.357 -23.322 -5.150 1.00 68.81 193 ASN A CA 1
ATOM 1553 C C . ASN A 1 193 ? -4.185 -23.996 -3.788 1.00 68.81 193 ASN A C 1
ATOM 1555 O O . ASN A 1 193 ? -5.145 -24.529 -3.237 1.00 68.81 193 ASN A O 1
ATOM 1559 N N . GLU A 1 194 ? -2.977 -23.928 -3.247 1.00 65.06 194 GLU A N 1
ATOM 1560 C CA . GLU A 1 194 ? -2.585 -24.381 -1.922 1.00 65.06 194 GLU A CA 1
ATOM 1561 C C . GLU A 1 194 ? -1.877 -23.223 -1.205 1.00 65.06 194 GLU A C 1
ATOM 1563 O O . GLU A 1 194 ? -0.647 -23.187 -1.108 1.00 65.06 194 GLU A O 1
ATOM 1568 N N . PRO A 1 195 ? -2.630 -22.281 -0.611 1.00 61.31 195 PRO A N 1
ATOM 1569 C CA . PRO A 1 195 ? -2.050 -21.219 0.220 1.00 61.31 195 PRO A CA 1
ATOM 1570 C C . PRO A 1 195 ? -1.294 -21.740 1.464 1.00 61.31 195 PRO A C 1
ATOM 1572 O O . PRO A 1 195 ? -0.751 -20.969 2.259 1.00 61.31 195 PRO A O 1
ATOM 1575 N N . GLY A 1 196 ? -1.196 -23.062 1.621 1.00 59.72 196 GLY A N 1
ATOM 1576 C CA . GLY A 1 196 ? -0.339 -23.751 2.569 1.00 59.72 196 GLY A CA 1
ATOM 1577 C C . GLY A 1 196 ? -0.768 -23.545 4.019 1.00 59.72 196 GLY A C 1
ATOM 1578 O O . GLY A 1 196 ? -1.929 -23.277 4.329 1.00 59.72 196 GLY A O 1
ATOM 1579 N N . LYS A 1 197 ? 0.212 -23.643 4.928 1.00 54.81 197 LYS A N 1
ATOM 1580 C CA . LYS A 1 197 ? 0.040 -23.436 6.378 1.00 54.81 197 LYS A CA 1
ATOM 1581 C C . LYS A 1 197 ? -0.474 -22.035 6.735 1.00 54.81 197 LYS A C 1
ATOM 1583 O O . LYS A 1 197 ? -1.069 -21.882 7.795 1.00 54.81 197 LYS A O 1
ATOM 1588 N N . ALA A 1 198 ? -0.287 -21.043 5.857 1.00 51.38 198 ALA A N 1
ATOM 1589 C CA . ALA A 1 198 ? -0.706 -19.667 6.094 1.00 51.38 198 ALA A CA 1
ATOM 1590 C C . ALA A 1 198 ? -2.233 -19.545 6.178 1.00 51.38 198 ALA A C 1
ATOM 1592 O O . ALA A 1 198 ? -2.731 -18.963 7.132 1.00 51.38 198 ALA A O 1
ATOM 1593 N N . VAL A 1 199 ? -2.989 -20.147 5.250 1.00 54.78 199 VAL A N 1
ATOM 1594 C CA . VAL A 1 199 ? -4.462 -20.116 5.324 1.00 54.78 199 VAL A CA 1
ATOM 1595 C C . VAL A 1 199 ? -4.997 -21.012 6.432 1.00 54.78 199 VAL A C 1
ATOM 1597 O O . VAL A 1 199 ? -5.939 -20.607 7.091 1.00 54.78 199 VAL A O 1
ATOM 1600 N N . VAL A 1 200 ? -4.368 -22.149 6.740 1.00 56.62 200 VAL A N 1
ATOM 1601 C CA . VAL A 1 200 ? -4.785 -22.994 7.879 1.00 56.62 200 VAL A CA 1
ATOM 1602 C C . VAL A 1 200 ? -4.598 -22.273 9.220 1.00 56.62 200 VAL A C 1
ATOM 1604 O O . VAL A 1 200 ? -5.456 -22.351 10.098 1.00 56.62 200 VAL A O 1
ATOM 1607 N N . GLU A 1 201 ? -3.493 -21.550 9.398 1.00 57.06 201 GLU A N 1
ATOM 1608 C CA . GLU A 1 201 ? -3.246 -20.745 10.595 1.00 57.06 201 GLU A CA 1
ATOM 1609 C C . GLU A 1 201 ? -4.174 -19.529 10.650 1.00 57.06 201 GLU A C 1
ATOM 1611 O O . GLU A 1 201 ? -4.735 -19.230 11.703 1.00 57.06 201 GLU A O 1
ATOM 1616 N N . ILE A 1 202 ? -4.419 -18.885 9.507 1.00 57.84 202 ILE A N 1
ATOM 1617 C CA . ILE A 1 202 ? -5.418 -17.827 9.368 1.00 57.84 202 ILE A CA 1
ATOM 1618 C C . ILE A 1 202 ? -6.815 -18.362 9.715 1.00 57.84 202 ILE A C 1
ATOM 1620 O O . ILE A 1 202 ? -7.473 -17.770 10.553 1.00 57.84 202 ILE A O 1
ATOM 1624 N N . GLU A 1 203 ? -7.258 -19.499 9.181 1.00 60.62 203 GLU A N 1
ATOM 1625 C CA . GLU A 1 203 ? -8.557 -20.128 9.461 1.00 60.62 203 GLU A CA 1
ATOM 1626 C C . GLU A 1 203 ? -8.699 -20.570 10.919 1.00 60.62 203 GLU A C 1
ATOM 1628 O O . GLU A 1 203 ? -9.758 -20.393 11.527 1.00 60.62 203 GLU A O 1
ATOM 1633 N N . LYS A 1 204 ? -7.631 -21.111 11.515 1.00 65.25 204 LYS A N 1
ATOM 1634 C CA . LYS A 1 204 ? -7.597 -21.447 12.941 1.00 65.25 204 LYS A CA 1
ATOM 1635 C C . LYS A 1 204 ? -7.704 -20.186 13.800 1.00 65.25 204 LYS A C 1
ATOM 1637 O O . LYS A 1 204 ? -8.473 -20.169 14.762 1.00 65.25 204 LYS A O 1
ATOM 1642 N N . ASN A 1 205 ? -7.005 -19.120 13.413 1.00 63.59 205 ASN A N 1
ATOM 1643 C CA . ASN A 1 205 ? -7.123 -17.808 14.037 1.00 63.59 205 ASN A CA 1
ATOM 1644 C C . ASN A 1 205 ? -8.521 -17.208 13.822 1.00 63.59 205 ASN A C 1
ATOM 1646 O O . ASN A 1 205 ? -9.062 -16.643 14.762 1.00 63.59 205 ASN A O 1
ATOM 1650 N N . ILE A 1 206 ? -9.163 -17.391 12.660 1.00 68.25 206 ILE A N 1
ATOM 1651 C CA . ILE A 1 206 ? -10.555 -16.973 12.413 1.00 68.25 206 ILE A CA 1
ATOM 1652 C C . ILE A 1 206 ? -11.493 -17.693 13.368 1.00 68.25 206 ILE A C 1
ATOM 1654 O O . ILE A 1 206 ? -12.308 -17.034 14.000 1.00 68.25 206 ILE A O 1
ATOM 1658 N N . LYS A 1 207 ? -11.412 -19.026 13.470 1.00 73.56 207 LYS A N 1
ATOM 1659 C CA . LYS A 1 207 ? -12.299 -19.799 14.352 1.00 73.56 207 LYS A CA 1
ATOM 1660 C C . LYS A 1 207 ? -12.127 -19.369 15.805 1.00 73.56 207 LYS A C 1
ATOM 1662 O O . LYS A 1 207 ? -13.102 -18.958 16.423 1.00 73.56 207 LYS A O 1
ATOM 1667 N N . SER A 1 208 ? -10.886 -19.334 16.293 1.00 75.75 208 SER A N 1
ATOM 1668 C CA . SER A 1 208 ? -10.574 -18.873 17.650 1.00 75.75 208 SER A CA 1
ATOM 1669 C C . SER A 1 208 ? -11.027 -17.427 17.894 1.00 75.75 208 SER A C 1
ATOM 1671 O O . SER A 1 208 ? -11.532 -17.110 18.966 1.00 75.75 208 SER A O 1
ATOM 1673 N N . ASN A 1 209 ? -10.845 -16.523 16.930 1.00 75.62 209 ASN A N 1
ATOM 1674 C CA . ASN A 1 209 ? -11.225 -15.118 17.087 1.00 75.62 209 ASN A CA 1
ATOM 1675 C C . ASN A 1 209 ? -12.738 -14.906 16.959 1.00 75.62 209 ASN A C 1
ATOM 1677 O O . ASN A 1 209 ? -13.272 -14.045 17.648 1.00 75.62 209 ASN A O 1
ATOM 1681 N N . LYS A 1 210 ? -13.446 -15.703 16.148 1.00 80.31 210 LYS A N 1
ATOM 1682 C CA . LYS A 1 210 ? -14.917 -15.722 16.106 1.00 80.31 210 LYS A CA 1
ATOM 1683 C C . LYS A 1 210 ? -15.495 -16.225 17.422 1.00 80.31 210 LYS A C 1
ATOM 1685 O O . LYS A 1 210 ? -16.404 -15.598 17.947 1.00 80.31 210 LYS A O 1
ATOM 1690 N N . GLU A 1 211 ? -14.950 -17.306 17.975 1.00 83.25 211 GLU A N 1
ATOM 1691 C CA . GLU A 1 211 ? -15.359 -17.819 19.288 1.00 83.25 211 GLU A CA 1
ATOM 1692 C C . GLU A 1 211 ? -15.123 -16.779 20.389 1.00 83.25 211 GLU A C 1
ATOM 1694 O O . GLU A 1 211 ? -16.029 -16.498 21.171 1.00 83.25 211 GLU A O 1
ATOM 1699 N N . LYS A 1 212 ? -13.949 -16.131 20.406 1.00 80.75 212 LYS A N 1
ATOM 1700 C CA . LYS A 1 212 ? -13.671 -15.012 21.321 1.00 80.75 212 LYS A CA 1
ATOM 1701 C C . LYS A 1 212 ? -14.651 -13.858 21.133 1.00 80.75 212 LYS A C 1
ATOM 1703 O O . LYS A 1 212 ? -15.187 -13.377 22.119 1.00 80.75 212 LYS A O 1
ATOM 1708 N N . PHE A 1 213 ? -14.915 -13.446 19.893 1.00 83.25 213 PHE A N 1
ATOM 1709 C CA . PHE A 1 213 ? -15.854 -12.368 19.589 1.00 83.25 213 PHE A CA 1
ATOM 1710 C C . PHE A 1 213 ? -17.259 -12.671 20.126 1.00 83.25 213 PHE A C 1
ATOM 1712 O O . PHE A 1 213 ? -17.843 -11.834 20.811 1.00 83.25 213 PHE A O 1
ATOM 1719 N N . VAL A 1 214 ? -17.770 -13.880 19.869 1.00 85.38 214 VAL A N 1
ATOM 1720 C CA . VAL A 1 214 ? -19.084 -14.324 20.359 1.00 85.38 214 VAL A CA 1
ATOM 1721 C C . VAL A 1 214 ? -19.105 -14.363 21.888 1.00 85.38 214 VAL A C 1
ATOM 1723 O O . VAL A 1 214 ? -20.040 -13.849 22.496 1.00 85.38 214 VAL A O 1
ATOM 1726 N N . ASN A 1 215 ? -18.064 -14.901 22.528 1.00 87.38 215 ASN A N 1
ATOM 1727 C CA . ASN A 1 215 ? -17.978 -14.951 23.989 1.00 87.38 215 ASN A CA 1
ATOM 1728 C C . ASN A 1 215 ? -17.935 -13.549 24.617 1.00 87.38 215 ASN A C 1
ATOM 1730 O O . ASN A 1 215 ? -18.654 -13.291 25.579 1.00 87.38 215 ASN A O 1
ATOM 1734 N N . THR A 1 216 ? -17.149 -12.629 24.052 1.00 85.94 216 THR A N 1
ATOM 1735 C CA . THR A 1 216 ? -17.086 -11.230 24.496 1.00 85.94 216 THR A CA 1
ATOM 1736 C C . THR A 1 216 ? -18.433 -10.526 24.329 1.00 85.94 216 THR A C 1
ATOM 1738 O O . THR A 1 216 ? -18.848 -9.778 25.209 1.00 85.94 216 THR A O 1
ATOM 1741 N N . GLU A 1 217 ? -19.156 -10.780 23.237 1.00 87.06 217 GLU A N 1
ATOM 1742 C CA . GLU A 1 217 ? -20.494 -10.222 23.020 1.00 87.06 217 GLU A CA 1
ATOM 1743 C C . GLU A 1 217 ? -21.516 -10.746 24.036 1.00 87.06 217 GLU A C 1
ATOM 1745 O O . GLU A 1 217 ? -22.309 -9.974 24.581 1.00 87.06 217 GLU A O 1
ATOM 1750 N N . VAL A 1 218 ? -21.458 -12.040 24.349 1.00 91.19 218 VAL A N 1
ATOM 1751 C CA . VAL A 1 218 ? -22.273 -12.648 25.403 1.00 91.19 218 VAL A CA 1
ATOM 1752 C C . VAL A 1 218 ? -21.946 -12.037 26.774 1.00 91.19 218 VAL A C 1
ATOM 1754 O O . VAL A 1 218 ? -22.868 -11.697 27.515 1.00 91.19 218 VAL A O 1
ATOM 1757 N N . GLU A 1 219 ? -20.667 -11.827 27.103 1.00 91.69 219 GLU A N 1
ATOM 1758 C CA . GLU A 1 219 ? -20.244 -11.204 28.368 1.00 91.69 219 GLU A CA 1
ATOM 1759 C C . GLU A 1 219 ? -20.717 -9.746 28.486 1.00 91.69 219 GLU A C 1
ATOM 1761 O O . GLU A 1 219 ? -21.283 -9.366 29.513 1.00 91.69 219 GLU A O 1
ATOM 1766 N N . ILE A 1 220 ? -20.586 -8.948 27.419 1.00 91.62 220 ILE A N 1
ATOM 1767 C CA . ILE A 1 220 ? -21.116 -7.575 27.364 1.00 91.62 220 ILE A CA 1
ATOM 1768 C C . ILE A 1 220 ? -22.629 -7.570 27.616 1.00 91.62 220 ILE A C 1
ATOM 1770 O O . ILE A 1 220 ? -23.125 -6.767 28.408 1.00 91.62 220 ILE A O 1
ATOM 1774 N N . ASN A 1 221 ? -23.374 -8.485 26.990 1.00 91.88 221 ASN A N 1
ATOM 1775 C CA . ASN A 1 221 ? -24.821 -8.586 27.182 1.00 91.88 221 ASN A CA 1
ATOM 1776 C C . ASN A 1 221 ? -25.192 -8.960 28.626 1.00 91.88 221 ASN A C 1
ATOM 1778 O O . ASN A 1 221 ? -26.132 -8.389 29.185 1.00 91.88 221 ASN A O 1
ATOM 1782 N N . MET A 1 222 ? -24.438 -9.862 29.264 1.00 92.69 222 MET A N 1
ATOM 1783 C CA . MET A 1 222 ? -24.636 -10.182 30.681 1.00 92.69 222 MET A CA 1
ATOM 1784 C C . MET A 1 222 ? -24.359 -8.974 31.583 1.00 92.69 222 MET A C 1
ATOM 1786 O O . MET A 1 222 ? -25.165 -8.689 32.469 1.00 92.69 222 MET A O 1
ATOM 1790 N N . LEU A 1 223 ? -23.279 -8.225 31.345 1.00 93.31 223 LEU A N 1
ATOM 1791 C CA . LEU A 1 223 ? -22.949 -7.025 32.121 1.00 93.31 223 LEU A CA 1
ATOM 1792 C C . LEU A 1 223 ? -24.004 -5.922 31.960 1.00 93.31 223 LEU A C 1
ATOM 1794 O O . LEU A 1 223 ? -24.437 -5.354 32.961 1.00 93.31 223 LEU A O 1
ATOM 1798 N N . ASN A 1 224 ? -24.503 -5.693 30.742 1.00 92.00 224 ASN A N 1
ATOM 1799 C CA . ASN A 1 224 ? -25.624 -4.778 30.494 1.00 92.00 224 ASN A CA 1
ATOM 1800 C C . ASN A 1 224 ? -26.883 -5.194 31.274 1.00 92.00 224 ASN A C 1
ATOM 1802 O O . ASN A 1 224 ? -27.564 -4.352 31.860 1.00 92.00 224 ASN A O 1
ATOM 1806 N N . SER A 1 225 ? -27.176 -6.499 31.339 1.00 92.25 225 SER A N 1
ATOM 1807 C CA . SER A 1 225 ? -28.302 -7.006 32.133 1.00 92.25 225 SER A CA 1
ATOM 1808 C C . SER A 1 225 ? -28.111 -6.785 33.641 1.00 92.25 225 SER A C 1
ATOM 1810 O O . SER A 1 225 ? -29.071 -6.478 34.348 1.00 92.25 225 SER A O 1
ATOM 1812 N N . SER A 1 226 ? -26.876 -6.888 34.141 1.00 92.25 226 SER A N 1
ATOM 1813 C CA . SER A 1 226 ? -26.536 -6.585 35.536 1.00 92.25 226 SER A CA 1
ATOM 1814 C C . SER A 1 226 ? -26.666 -5.094 35.844 1.00 92.25 226 SER A C 1
ATOM 1816 O O . SER A 1 226 ? -27.160 -4.738 36.910 1.00 92.25 226 SER A O 1
ATOM 1818 N N . LEU A 1 227 ? -26.305 -4.223 34.899 1.00 92.38 227 LEU A N 1
ATOM 1819 C CA . LEU A 1 227 ? -26.463 -2.774 35.024 1.00 92.38 227 LEU A CA 1
ATOM 1820 C C . LEU A 1 227 ? -27.950 -2.397 35.157 1.00 92.38 227 LEU A C 1
ATOM 1822 O O . LEU A 1 227 ? -28.320 -1.668 36.076 1.00 92.38 227 LEU A O 1
ATOM 1826 N N . LEU A 1 228 ? -28.823 -3.002 34.342 1.00 91.81 228 LEU A N 1
ATOM 1827 C CA . LEU A 1 228 ? -30.280 -2.854 34.472 1.00 91.81 228 LEU A CA 1
ATOM 1828 C C . LEU A 1 228 ? -30.803 -3.322 35.839 1.00 91.81 228 LEU A C 1
ATOM 1830 O O . LEU A 1 228 ? -31.626 -2.643 36.449 1.00 91.81 228 LEU A O 1
ATOM 1834 N N . LYS A 1 229 ? -30.308 -4.451 36.366 1.00 93.31 229 LYS A N 1
ATOM 1835 C CA . LYS A 1 229 ? -30.677 -4.913 37.718 1.00 93.31 229 LYS A CA 1
ATOM 1836 C C . LYS A 1 229 ? -30.269 -3.904 38.794 1.00 93.31 229 LYS A C 1
ATOM 1838 O O . LYS A 1 229 ? -31.057 -3.638 39.696 1.00 93.31 229 LYS A O 1
ATOM 1843 N N . LYS A 1 230 ? -29.085 -3.299 38.666 1.00 91.06 230 LYS A N 1
ATOM 1844 C CA . LYS A 1 230 ? -28.597 -2.254 39.579 1.00 91.06 230 LYS A CA 1
ATOM 1845 C C . LYS A 1 230 ? -29.413 -0.960 39.489 1.00 91.06 230 LYS A C 1
ATOM 1847 O O . LYS A 1 230 ? -29.472 -0.211 40.464 1.00 91.06 230 LYS A O 1
ATOM 1852 N N . GLU A 1 231 ? -30.061 -0.682 38.357 1.00 88.44 231 GLU A N 1
ATOM 1853 C CA . GLU A 1 231 ? -31.054 0.397 38.280 1.00 88.44 231 GLU A CA 1
ATOM 1854 C C . GLU A 1 231 ? -32.357 0.061 39.000 1.00 88.44 231 GLU A C 1
ATOM 1856 O O . GLU A 1 231 ? -32.847 0.874 39.782 1.00 88.44 231 GLU A O 1
ATOM 1861 N N . ASN A 1 232 ? -32.860 -1.162 38.855 1.00 91.00 232 ASN A N 1
A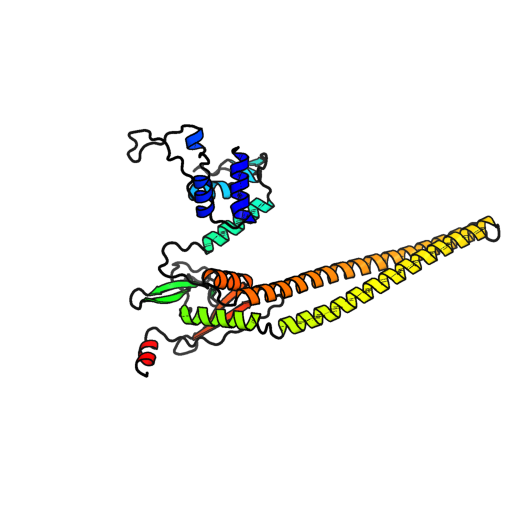TOM 1862 C CA . ASN A 1 232 ? -34.050 -1.595 39.592 1.00 91.00 232 ASN A CA 1
ATOM 1863 C C . ASN A 1 232 ? -33.813 -1.632 41.118 1.00 91.00 232 ASN A C 1
ATOM 1865 O O . ASN A 1 232 ? -34.702 -1.291 41.901 1.00 91.00 232 ASN A O 1
ATOM 1869 N N . GLU A 1 233 ? -32.610 -2.013 41.565 1.00 90.88 233 GLU A N 1
ATOM 1870 C CA . GLU A 1 233 ? -32.211 -1.943 42.981 1.00 90.88 233 GLU A CA 1
ATOM 1871 C C . GLU A 1 233 ? -32.236 -0.499 43.501 1.00 90.88 233 GLU A C 1
ATOM 1873 O O . GLU A 1 233 ? -32.760 -0.237 44.586 1.00 90.88 233 GLU A O 1
ATOM 1878 N N . LYS A 1 234 ? -31.739 0.455 42.703 1.00 90.50 234 LYS A N 1
ATOM 1879 C CA . LYS A 1 234 ? -31.786 1.886 43.023 1.00 90.50 234 LYS A CA 1
ATOM 1880 C C . LYS A 1 234 ? -33.225 2.378 43.189 1.00 90.50 234 LYS A C 1
ATOM 1882 O O . LYS A 1 234 ? -33.516 3.052 44.176 1.00 90.50 234 LYS A O 1
ATOM 1887 N N . GLU A 1 235 ? -34.122 2.041 42.262 1.00 89.44 235 GLU A N 1
ATOM 1888 C CA . GLU A 1 235 ? -35.547 2.394 42.370 1.00 89.44 235 GLU A CA 1
ATOM 1889 C C . GLU A 1 235 ? -36.1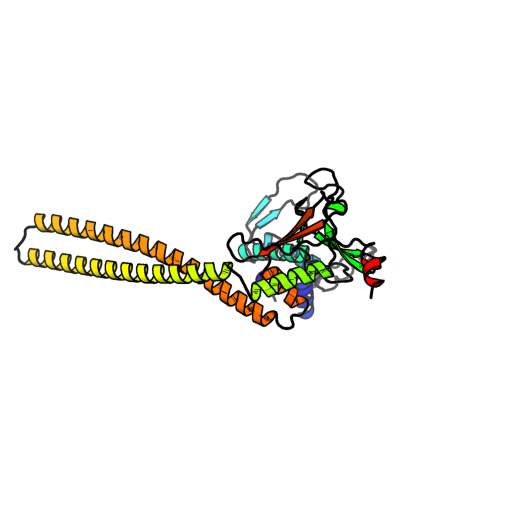83 1.799 43.635 1.00 89.44 235 GLU A C 1
ATOM 1891 O O . GLU A 1 235 ? -36.873 2.500 44.378 1.00 89.44 235 GLU A O 1
ATOM 1896 N N . SER A 1 236 ? -35.861 0.542 43.946 1.00 90.06 236 SER A N 1
ATOM 1897 C CA . SER A 1 236 ? -36.359 -0.146 45.142 1.00 90.06 236 SER A CA 1
ATOM 1898 C C . SER A 1 236 ? -35.922 0.545 46.442 1.00 90.06 236 SER A C 1
ATOM 1900 O O . SER A 1 236 ? -36.725 0.697 47.365 1.00 90.06 236 SER A O 1
ATOM 1902 N N . ILE A 1 237 ? -34.672 1.016 46.522 1.00 90.12 237 ILE A N 1
ATOM 1903 C CA . ILE A 1 237 ? -34.161 1.770 47.682 1.00 90.12 237 ILE A CA 1
ATOM 1904 C C . ILE A 1 237 ? -34.894 3.108 47.838 1.00 90.12 237 ILE A C 1
ATOM 1906 O O . ILE A 1 237 ? -35.263 3.488 48.953 1.00 90.12 237 ILE A O 1
ATOM 1910 N N . LEU A 1 238 ? -35.152 3.813 46.733 1.00 88.00 238 LEU A N 1
ATOM 1911 C CA . LEU A 1 238 ? -35.894 5.076 46.758 1.00 88.00 238 LEU A CA 1
ATOM 1912 C C . LEU A 1 238 ? -37.336 4.879 47.248 1.00 88.00 238 LEU A C 1
ATOM 1914 O O . LEU A 1 238 ? -37.847 5.698 48.016 1.00 88.00 238 LEU A O 1
ATOM 1918 N N . ASP A 1 239 ? -37.980 3.772 46.880 1.00 89.88 239 ASP A N 1
ATOM 1919 C CA . ASP A 1 239 ? -39.313 3.431 47.377 1.00 89.88 239 ASP A CA 1
ATOM 1920 C C . ASP A 1 239 ? -39.334 3.103 48.878 1.00 89.88 239 ASP A C 1
ATOM 1922 O O . ASP A 1 239 ? -40.262 3.517 49.584 1.00 89.88 239 ASP A O 1
ATOM 1926 N N . LEU A 1 240 ? -38.312 2.416 49.402 1.00 88.81 240 LEU A N 1
ATOM 1927 C CA . LEU A 1 240 ? -38.166 2.175 50.846 1.00 88.81 240 LEU A CA 1
ATOM 1928 C C . LEU A 1 240 ? -38.017 3.488 51.630 1.00 88.81 240 LEU A C 1
ATOM 1930 O O . LEU A 1 240 ? -38.617 3.642 52.700 1.00 88.81 240 LEU A O 1
ATOM 1934 N N . TYR A 1 241 ? -37.284 4.457 51.076 1.00 87.31 241 TYR A N 1
ATOM 1935 C CA . TYR A 1 241 ? -37.151 5.793 51.656 1.00 87.31 241 TYR A CA 1
ATOM 1936 C C . TYR A 1 241 ? -38.474 6.569 51.639 1.00 87.31 241 TYR A C 1
ATOM 1938 O O . TYR A 1 241 ? -38.872 7.134 52.658 1.00 87.31 241 TYR A O 1
ATOM 1946 N N . ARG A 1 242 ? -39.220 6.538 50.524 1.00 88.62 242 ARG A N 1
ATOM 1947 C CA . ARG A 1 242 ? -40.554 7.167 50.426 1.00 88.62 242 ARG A CA 1
ATOM 1948 C C . ARG A 1 242 ? -41.539 6.621 51.458 1.00 88.62 242 ARG A C 1
ATOM 1950 O O . ARG A 1 242 ? -42.346 7.377 51.995 1.00 88.62 242 ARG A O 1
ATOM 1957 N N . LYS A 1 243 ? -41.453 5.323 51.763 1.00 92.38 243 LYS A N 1
ATOM 1958 C CA . LYS A 1 243 ? -42.240 4.655 52.814 1.00 92.38 243 LYS A CA 1
ATOM 1959 C C . LYS A 1 243 ? -41.744 4.954 54.237 1.00 92.38 243 LYS A C 1
ATOM 1961 O O . LYS A 1 243 ? -42.349 4.468 55.188 1.00 92.38 243 LYS A O 1
ATOM 1966 N N . LYS A 1 244 ? -40.682 5.759 54.392 1.00 88.31 244 LYS A N 1
ATOM 1967 C CA . LYS A 1 244 ? -40.029 6.121 55.664 1.00 88.31 244 LYS A CA 1
ATOM 1968 C C . LYS A 1 244 ? -39.514 4.914 56.461 1.00 88.31 244 LYS A C 1
ATOM 1970 O O . LYS A 1 244 ? -39.437 4.977 57.684 1.00 88.31 244 LYS A O 1
ATOM 1975 N N . LEU A 1 245 ? -39.166 3.822 55.775 1.00 87.19 245 LEU A N 1
ATOM 1976 C CA . LEU A 1 245 ? -38.628 2.605 56.400 1.00 87.19 245 LEU A CA 1
ATOM 1977 C C . LEU A 1 245 ? -37.116 2.687 56.656 1.00 87.19 245 LEU A C 1
ATOM 1979 O O . LEU A 1 245 ? -36.600 1.948 57.487 1.00 87.19 245 LEU A O 1
ATOM 1983 N N . ILE A 1 246 ? -36.421 3.580 55.948 1.00 89.56 246 ILE A N 1
ATOM 1984 C CA . ILE A 1 246 ? -34.978 3.835 56.060 1.00 89.56 246 ILE A CA 1
ATOM 1985 C C . ILE A 1 246 ? -34.718 5.339 56.173 1.00 89.56 246 ILE A C 1
ATOM 1987 O O . ILE A 1 246 ? -35.548 6.151 55.749 1.00 89.56 246 ILE A O 1
ATOM 1991 N N . ASN A 1 247 ? -33.577 5.722 56.749 1.00 88.81 247 ASN A N 1
ATOM 1992 C CA . ASN A 1 247 ? -33.209 7.129 56.916 1.00 88.81 247 ASN A CA 1
ATOM 1993 C C . ASN A 1 247 ? -32.366 7.647 55.729 1.00 88.81 247 ASN A C 1
ATOM 1995 O O . ASN A 1 247 ? -31.943 6.887 54.860 1.00 88.81 247 ASN A O 1
ATOM 1999 N N . SER A 1 248 ? -32.113 8.959 55.679 1.00 86.56 248 SER A N 1
ATOM 2000 C CA . SER A 1 248 ? -31.358 9.571 54.575 1.00 86.56 248 SER A CA 1
ATOM 2001 C C . SER A 1 248 ? -29.894 9.122 54.500 1.00 86.56 248 SER A C 1
ATOM 2003 O O . SER A 1 248 ? -29.363 9.025 53.399 1.00 86.56 248 SER A O 1
ATOM 2005 N N . LYS A 1 249 ? -29.249 8.822 55.639 1.00 89.12 249 LYS A N 1
ATOM 2006 C CA . LYS A 1 249 ? -27.863 8.324 55.669 1.00 89.12 249 LYS A CA 1
ATOM 2007 C C . LYS A 1 249 ? -27.767 6.920 55.075 1.00 89.12 249 LYS A C 1
ATOM 2009 O O . LYS A 1 249 ? -26.834 6.644 54.330 1.00 89.12 249 LYS A O 1
ATOM 2014 N N . ASP A 1 250 ? -28.741 6.056 55.359 1.00 85.81 250 ASP A N 1
ATOM 2015 C CA . ASP A 1 250 ? -28.781 4.695 54.811 1.00 85.81 250 ASP A CA 1
ATOM 2016 C C . ASP A 1 250 ? -28.908 4.728 53.280 1.00 85.81 250 ASP A C 1
ATOM 2018 O O . ASP A 1 250 ? -28.214 3.995 52.577 1.00 85.81 250 ASP A O 1
ATOM 2022 N N . VAL A 1 251 ? -29.756 5.621 52.756 1.00 89.25 251 VAL A N 1
ATOM 2023 C CA . VAL A 1 251 ? -29.929 5.830 51.309 1.00 89.25 251 VAL A CA 1
ATOM 2024 C C . VAL A 1 251 ? -28.638 6.322 50.663 1.00 89.25 251 VAL A C 1
ATOM 2026 O O . VAL A 1 251 ? -28.250 5.807 49.620 1.00 89.25 251 VAL A O 1
ATOM 2029 N N . GLU A 1 252 ? -27.963 7.296 51.271 1.00 89.31 252 GLU A N 1
ATOM 2030 C CA . GLU A 1 252 ? -26.719 7.863 50.744 1.00 89.31 252 GLU A CA 1
ATOM 2031 C C . GLU A 1 252 ? -25.610 6.803 50.633 1.00 89.31 252 GLU A C 1
ATOM 2033 O O . GLU A 1 252 ? -24.961 6.694 49.591 1.00 89.31 252 GLU A O 1
ATOM 2038 N N . ILE A 1 253 ? -25.464 5.948 51.654 1.00 91.44 253 ILE A N 1
ATOM 2039 C CA . ILE A 1 253 ? -24.517 4.822 51.640 1.00 91.44 253 ILE A CA 1
ATOM 2040 C C . ILE A 1 253 ? -24.859 3.836 50.515 1.00 91.44 253 ILE A C 1
ATOM 2042 O O . ILE A 1 253 ? -23.983 3.458 49.736 1.00 91.44 253 ILE A O 1
ATOM 2046 N N . GLN A 1 254 ? -26.126 3.427 50.395 1.00 90.75 254 GLN A N 1
ATOM 2047 C CA . GLN A 1 254 ? -26.530 2.434 49.393 1.00 90.75 254 GLN A CA 1
ATOM 2048 C C . GLN A 1 254 ? -26.441 2.969 47.958 1.00 90.75 254 GLN A C 1
ATOM 2050 O O . GLN A 1 254 ? -25.986 2.258 47.063 1.00 90.75 254 GLN A O 1
ATOM 2055 N N . LEU A 1 255 ? -26.812 4.232 47.726 1.00 90.44 255 LEU A N 1
ATOM 2056 C CA . LEU A 1 255 ? -26.671 4.868 46.414 1.00 90.44 255 LEU A CA 1
ATOM 2057 C C . LEU A 1 255 ? -25.202 5.011 46.006 1.00 90.44 255 LEU A C 1
ATOM 2059 O O . LEU A 1 255 ? -24.882 4.767 44.844 1.00 90.44 255 LEU A O 1
ATOM 2063 N N . SER A 1 256 ? -24.318 5.347 46.951 1.00 91.19 256 SER A N 1
ATOM 2064 C CA . SER A 1 256 ? -22.872 5.408 46.714 1.00 91.19 256 SER A CA 1
ATOM 2065 C C . SER A 1 256 ? -22.301 4.040 46.317 1.00 91.19 256 SER A C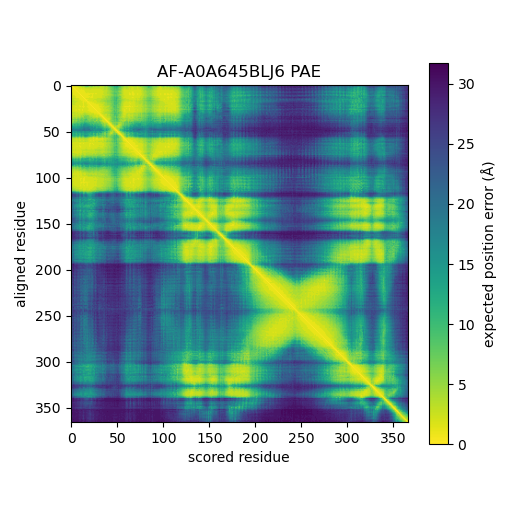 1
ATOM 2067 O O . SER A 1 256 ? -21.587 3.932 45.318 1.00 91.19 256 SER A O 1
ATOM 2069 N N . ASN A 1 257 ? -22.691 2.969 47.021 1.00 92.19 257 ASN A N 1
ATOM 2070 C CA . ASN A 1 257 ? -22.273 1.603 46.689 1.00 92.19 257 ASN A CA 1
ATOM 2071 C C . ASN A 1 257 ? -22.749 1.184 45.290 1.00 92.19 257 ASN A C 1
ATOM 2073 O O . ASN A 1 257 ? -21.947 0.729 44.477 1.00 92.19 257 ASN A O 1
ATOM 2077 N N . ILE A 1 258 ? -24.029 1.407 44.972 1.00 91.94 258 ILE A N 1
ATOM 2078 C CA . ILE A 1 258 ? -24.586 1.105 43.644 1.00 91.94 258 ILE A CA 1
ATOM 2079 C C . ILE A 1 258 ? -23.871 1.903 42.551 1.00 91.94 258 ILE A C 1
ATOM 2081 O O . ILE A 1 258 ? -23.625 1.378 41.466 1.00 91.94 258 ILE A O 1
ATOM 2085 N N . GLN A 1 259 ? -23.539 3.169 42.810 1.00 91.69 259 GLN A N 1
ATOM 2086 C CA . GLN A 1 259 ? -22.809 3.997 41.856 1.00 91.69 259 GLN A CA 1
ATOM 2087 C C . GLN A 1 259 ? -21.387 3.470 41.622 1.00 91.69 259 GLN A C 1
ATOM 2089 O O . GLN A 1 259 ? -20.947 3.419 40.474 1.00 91.69 259 GLN A O 1
ATOM 2094 N N . SER A 1 260 ? -20.691 3.036 42.676 1.00 92.62 260 SER A N 1
ATOM 2095 C CA . SER A 1 260 ? -19.367 2.419 42.557 1.00 92.62 260 SER A CA 1
ATOM 2096 C C . SER A 1 260 ? -19.414 1.111 41.761 1.00 92.62 260 SER A C 1
ATOM 2098 O O . SER A 1 260 ? -18.610 0.923 40.851 1.00 92.62 260 SER A O 1
ATOM 2100 N N . GLU A 1 261 ? -20.387 0.241 42.037 1.00 92.69 261 GLU A N 1
ATOM 2101 C CA . GLU A 1 261 ? -20.563 -1.022 41.309 1.00 92.69 261 GLU A CA 1
ATOM 2102 C C . GLU A 1 261 ? -20.920 -0.795 39.834 1.00 92.69 261 GLU A C 1
ATOM 2104 O O . GLU A 1 261 ? -20.388 -1.475 38.956 1.00 92.69 261 GLU A O 1
ATOM 2109 N N . LYS A 1 262 ? -21.776 0.189 39.528 1.00 92.69 262 LYS A N 1
ATOM 2110 C CA . LYS A 1 262 ? -22.078 0.562 38.137 1.00 92.69 262 LYS A CA 1
ATOM 2111 C C . LYS A 1 262 ? -20.852 1.067 37.406 1.00 92.69 262 LYS A C 1
ATOM 2113 O O . LYS A 1 262 ? -20.607 0.609 36.297 1.00 92.69 262 LYS A O 1
ATOM 2118 N N . ALA A 1 263 ? -20.064 1.938 38.034 1.00 92.75 263 ALA A N 1
ATOM 2119 C CA . ALA A 1 263 ? -18.836 2.444 37.432 1.00 92.75 263 ALA A CA 1
ATOM 2120 C C . ALA A 1 263 ? -17.869 1.298 37.075 1.00 92.75 263 ALA A C 1
ATOM 2122 O O . ALA A 1 263 ? -17.315 1.288 35.979 1.00 92.75 263 ALA A O 1
ATOM 2123 N N . GLN A 1 264 ? -17.734 0.289 37.946 1.00 94.00 264 GLN A N 1
ATOM 2124 C CA . GLN A 1 264 ? -16.919 -0.903 37.670 1.00 94.00 264 GLN A CA 1
ATOM 2125 C C . GLN A 1 264 ? -17.466 -1.739 36.501 1.00 94.00 264 GLN A C 1
ATOM 2127 O O . GLN A 1 264 ? -16.703 -2.214 35.658 1.00 94.00 264 GLN A O 1
ATOM 2132 N N . ILE A 1 265 ? -18.789 -1.929 36.430 1.00 92.56 265 ILE A N 1
ATOM 2133 C CA . ILE A 1 265 ? -19.437 -2.666 35.334 1.00 92.56 265 ILE A CA 1
ATOM 2134 C C . ILE A 1 265 ? -19.271 -1.915 34.004 1.00 92.56 265 ILE A C 1
ATOM 2136 O O . ILE A 1 265 ? -18.939 -2.532 32.991 1.00 92.56 265 ILE A O 1
ATOM 2140 N N . GLU A 1 266 ? -19.466 -0.595 33.997 1.00 93.19 266 GLU A N 1
ATOM 2141 C CA . GLU A 1 266 ? -19.306 0.265 32.818 1.00 93.19 266 GLU A CA 1
ATOM 2142 C C . GLU A 1 266 ? -17.864 0.282 32.306 1.00 93.19 266 GLU A C 1
ATOM 2144 O O . GLU A 1 266 ? -17.635 0.182 31.097 1.00 93.19 266 GLU A O 1
ATOM 2149 N N . GLU A 1 267 ? -16.885 0.355 33.211 1.00 94.06 267 GLU A N 1
ATOM 2150 C CA . GLU A 1 267 ? -15.467 0.265 32.866 1.00 94.06 267 GLU A CA 1
ATOM 2151 C C . GLU A 1 267 ? -15.153 -1.073 32.190 1.00 94.06 267 GLU A C 1
ATOM 2153 O O . GLU A 1 267 ? -14.572 -1.101 31.103 1.00 94.06 267 GLU A O 1
ATOM 2158 N N . LYS A 1 268 ? -15.654 -2.181 32.745 1.00 93.19 268 LYS A N 1
ATOM 2159 C CA . LYS A 1 268 ? -15.459 -3.506 32.153 1.00 93.19 268 LYS A CA 1
ATOM 2160 C C . LYS A 1 268 ? -16.139 -3.660 30.789 1.00 93.19 268 LYS A C 1
ATOM 2162 O O . LYS A 1 268 ? -15.562 -4.243 29.872 1.00 93.19 268 LYS A O 1
ATOM 2167 N N . ILE A 1 269 ? -17.339 -3.103 30.606 1.00 93.12 269 ILE A N 1
ATOM 2168 C CA . ILE A 1 269 ? -18.011 -3.063 29.294 1.00 93.12 269 ILE A CA 1
ATOM 2169 C C . ILE A 1 269 ? -17.159 -2.292 28.280 1.00 93.12 269 ILE A C 1
ATOM 2171 O O . ILE A 1 269 ? -17.032 -2.710 27.126 1.00 93.12 269 ILE A O 1
ATOM 2175 N N . LYS A 1 270 ? -16.560 -1.170 28.688 1.00 93.88 270 LYS A N 1
ATOM 2176 C CA . LYS A 1 270 ? -15.697 -0.364 27.821 1.00 93.88 270 LYS A CA 1
ATOM 2177 C C . LYS A 1 270 ? -14.460 -1.144 27.368 1.00 93.88 270 LYS A C 1
ATOM 2179 O O . LYS A 1 270 ? -14.150 -1.122 26.178 1.00 93.88 270 LYS A O 1
ATOM 2184 N N . GLU A 1 271 ? -13.796 -1.859 28.273 1.00 92.56 271 GLU A N 1
ATOM 2185 C CA . GLU A 1 271 ? -12.656 -2.727 27.943 1.00 92.56 271 GLU A CA 1
ATOM 2186 C C . GLU A 1 271 ? -13.048 -3.837 26.957 1.00 92.56 271 GLU A C 1
ATOM 2188 O O . GLU A 1 271 ? -12.397 -4.030 25.927 1.00 92.56 271 GLU A O 1
ATOM 2193 N N . LEU A 1 272 ? -14.158 -4.531 27.223 1.00 91.81 272 LEU A N 1
ATOM 2194 C CA . LEU A 1 272 ? -14.643 -5.607 26.359 1.00 91.81 272 LEU A CA 1
ATOM 2195 C C . LEU A 1 272 ? -15.038 -5.102 24.965 1.00 91.81 272 LEU A C 1
ATOM 2197 O O . LEU A 1 272 ? -14.767 -5.779 23.974 1.00 91.81 272 LEU A O 1
ATOM 2201 N N . ASN A 1 273 ? -15.614 -3.901 24.856 1.00 90.50 273 ASN A N 1
ATOM 2202 C CA . ASN A 1 273 ? -15.915 -3.287 23.561 1.00 90.50 273 ASN A CA 1
ATOM 2203 C C . ASN A 1 273 ? -14.645 -2.986 22.749 1.00 90.50 273 ASN A C 1
ATOM 2205 O O . ASN A 1 273 ? -14.613 -3.256 21.552 1.00 90.50 273 ASN A O 1
ATOM 2209 N N . GLN A 1 274 ? -13.565 -2.518 23.383 1.00 90.06 274 GLN A N 1
ATOM 2210 C CA . GLN A 1 274 ? -12.286 -2.305 22.688 1.00 90.06 274 GLN A CA 1
ATOM 2211 C C . GLN A 1 274 ? -11.694 -3.619 22.152 1.00 90.06 274 GLN A C 1
ATOM 2213 O O . GLN A 1 274 ? -11.188 -3.675 21.024 1.00 90.06 274 GLN A O 1
ATOM 2218 N N . ILE A 1 275 ? -11.787 -4.696 22.938 1.00 87.75 275 ILE A N 1
ATOM 2219 C CA . ILE A 1 275 ? -11.368 -6.040 22.517 1.00 87.75 275 ILE A CA 1
ATOM 2220 C C . ILE A 1 275 ? -12.239 -6.524 21.350 1.00 87.75 275 ILE A C 1
ATOM 2222 O O . ILE A 1 275 ? -11.710 -7.043 20.360 1.00 87.75 275 ILE A O 1
ATOM 2226 N N . LYS A 1 276 ? -13.559 -6.317 21.431 1.00 88.12 276 LYS A N 1
ATOM 2227 C CA . LYS A 1 276 ? -14.525 -6.662 20.380 1.00 88.12 276 LYS A CA 1
ATOM 2228 C C . LYS A 1 276 ? -14.192 -5.958 19.065 1.00 88.12 276 LYS A C 1
ATOM 2230 O O . LYS A 1 276 ? -14.092 -6.626 18.037 1.00 88.12 276 LYS A O 1
ATOM 2235 N N . ASP A 1 277 ? -13.954 -4.650 19.100 1.00 84.31 277 ASP A N 1
ATOM 2236 C CA . ASP A 1 277 ? -13.636 -3.849 17.914 1.00 84.31 277 ASP A CA 1
ATOM 2237 C C . ASP A 1 277 ? -12.327 -4.294 17.257 1.00 84.31 277 ASP A C 1
ATOM 2239 O O . ASP A 1 277 ? -12.273 -4.508 16.044 1.00 84.31 277 ASP A O 1
ATOM 2243 N N . THR A 1 278 ? -11.288 -4.519 18.063 1.00 83.00 278 THR A N 1
ATOM 2244 C CA . THR A 1 278 ? -9.991 -5.020 17.583 1.00 83.00 278 THR A CA 1
ATOM 2245 C C . THR A 1 278 ? -10.146 -6.387 16.910 1.00 83.00 278 THR A C 1
ATOM 2247 O O . THR A 1 278 ? -9.640 -6.620 15.810 1.00 83.00 278 THR A O 1
ATOM 2250 N N . THR A 1 279 ? -10.900 -7.289 17.542 1.00 80.31 279 THR A N 1
ATOM 2251 C CA . THR A 1 279 ? -11.158 -8.638 17.020 1.00 80.31 279 THR A CA 1
ATOM 2252 C C . THR A 1 279 ? -11.967 -8.584 15.721 1.00 80.31 279 THR A C 1
ATOM 2254 O O . THR A 1 279 ? -11.667 -9.312 14.774 1.00 80.31 279 THR A O 1
ATOM 2257 N N . ASN A 1 280 ? -12.947 -7.682 15.632 1.00 80.38 280 ASN A N 1
ATOM 2258 C CA . ASN A 1 280 ? -13.762 -7.482 14.435 1.00 80.38 280 ASN A CA 1
ATOM 2259 C C . ASN A 1 280 ? -12.932 -6.970 13.246 1.00 80.38 280 ASN A C 1
ATOM 2261 O O . ASN A 1 280 ? -13.041 -7.491 12.137 1.00 80.38 280 ASN A O 1
ATOM 2265 N N . GLN A 1 281 ? -12.041 -6.000 13.477 1.00 76.75 281 GLN A N 1
ATOM 2266 C CA . GLN A 1 281 ? -11.128 -5.493 12.445 1.00 76.75 281 GLN A CA 1
ATOM 2267 C C . GLN A 1 281 ? -10.188 -6.589 11.916 1.00 76.75 281 GLN A C 1
ATOM 2269 O O . GLN A 1 281 ? -9.958 -6.687 10.704 1.00 76.75 281 GLN A O 1
ATOM 2274 N N . MET A 1 282 ? -9.677 -7.449 12.805 1.00 71.06 282 MET A N 1
ATOM 2275 C CA . MET A 1 282 ? -8.869 -8.607 12.411 1.00 71.06 282 MET A CA 1
ATOM 2276 C C . MET A 1 282 ? -9.676 -9.601 11.566 1.00 71.06 282 MET A C 1
ATOM 2278 O O . MET A 1 282 ? -9.204 -10.029 10.513 1.00 71.06 282 MET A O 1
ATOM 2282 N N . LEU A 1 283 ? -10.905 -9.934 11.978 1.00 71.19 283 LEU A N 1
ATOM 2283 C CA . LEU A 1 283 ? -11.790 -10.836 11.233 1.00 71.19 283 LEU A CA 1
ATOM 2284 C C . LEU A 1 283 ? -12.142 -10.294 9.838 1.00 71.19 283 LEU A C 1
ATOM 2286 O O . LEU A 1 283 ? -12.089 -11.043 8.861 1.00 71.19 283 LEU A O 1
ATOM 2290 N N . ALA A 1 284 ? -12.446 -8.998 9.722 1.00 70.25 284 ALA A N 1
ATOM 2291 C CA . ALA A 1 284 ? -12.753 -8.352 8.445 1.00 70.25 284 ALA A CA 1
ATOM 2292 C C . ALA A 1 284 ? -11.561 -8.384 7.473 1.00 70.25 284 ALA A C 1
ATOM 2294 O O . ALA A 1 284 ? -11.721 -8.718 6.297 1.00 70.25 284 ALA A O 1
ATOM 2295 N N . SER A 1 285 ? -10.356 -8.100 7.977 1.00 66.44 285 SER A N 1
ATOM 2296 C CA . SER A 1 285 ? -9.120 -8.138 7.183 1.00 66.44 285 SER A CA 1
ATOM 2297 C C . SER A 1 285 ? -8.854 -9.533 6.613 1.00 66.44 285 SER A C 1
ATOM 2299 O O . SER A 1 285 ? -8.443 -9.680 5.462 1.00 66.44 285 SER A O 1
ATOM 2301 N N . VAL A 1 286 ? -9.128 -10.566 7.409 1.00 66.19 286 VAL A N 1
ATOM 2302 C CA . VAL A 1 286 ? -8.930 -11.955 7.004 1.00 66.19 286 VAL A CA 1
ATOM 2303 C C . VAL A 1 286 ? -9.965 -12.415 5.975 1.00 66.19 286 VAL A C 1
ATOM 2305 O O . VAL A 1 286 ? -9.581 -12.997 4.961 1.00 66.19 286 VAL A O 1
ATOM 2308 N N . ASN A 1 287 ? -11.255 -12.140 6.190 1.00 67.50 287 ASN A N 1
ATOM 2309 C CA . ASN A 1 287 ? -12.290 -12.502 5.215 1.00 67.50 287 ASN A CA 1
ATOM 2310 C C . ASN A 1 287 ? -11.997 -11.857 3.854 1.00 67.50 287 ASN A C 1
ATOM 2312 O O . ASN A 1 287 ? -11.998 -12.545 2.832 1.00 67.50 287 ASN A O 1
ATOM 2316 N N . SER A 1 288 ? -11.616 -10.574 3.852 1.00 67.81 288 SER A N 1
ATOM 2317 C CA . SER A 1 288 ? -11.224 -9.875 2.627 1.00 67.81 288 SER A CA 1
ATOM 2318 C C . SER A 1 288 ? -10.042 -10.549 1.920 1.00 67.81 288 SER A C 1
ATOM 2320 O O . SER A 1 288 ? -10.043 -10.663 0.695 1.00 67.81 288 SER A O 1
ATOM 2322 N N . ALA A 1 289 ? -9.057 -11.055 2.671 1.00 65.31 289 ALA A N 1
ATOM 2323 C CA . ALA A 1 289 ? -7.929 -11.790 2.106 1.00 65.31 289 ALA A CA 1
ATOM 2324 C C . ALA A 1 289 ? -8.362 -13.115 1.446 1.00 65.31 289 ALA A C 1
ATOM 2326 O O . ALA A 1 289 ? -7.872 -13.443 0.365 1.00 65.31 289 ALA A O 1
ATOM 2327 N N . THR A 1 290 ? -9.295 -13.855 2.055 1.00 66.38 290 THR A N 1
ATOM 2328 C CA . THR A 1 290 ? -9.813 -15.117 1.490 1.00 66.38 290 THR A CA 1
ATOM 2329 C C . THR A 1 290 ? -10.654 -14.900 0.231 1.00 66.38 290 THR A C 1
ATOM 2331 O O . THR A 1 290 ? -10.444 -15.577 -0.775 1.00 66.38 290 THR A O 1
ATOM 2334 N N . GLU A 1 291 ? -11.548 -13.909 0.237 1.00 69.75 291 GLU A N 1
ATOM 2335 C CA . GLU A 1 291 ? -12.346 -13.523 -0.934 1.00 69.75 291 GLU A CA 1
ATOM 2336 C C . GLU A 1 291 ? -11.448 -13.076 -2.088 1.00 69.75 291 GLU A C 1
ATOM 2338 O O . GLU A 1 291 ? -11.656 -13.437 -3.247 1.00 69.75 291 GLU A O 1
ATOM 2343 N N . PHE A 1 292 ? -10.395 -12.334 -1.761 1.00 69.50 292 PHE A N 1
ATOM 2344 C CA . PHE A 1 292 ? -9.414 -11.893 -2.731 1.00 69.50 292 PHE A CA 1
ATOM 2345 C C . PHE A 1 292 ? -8.640 -13.061 -3.352 1.00 69.50 292 PHE A C 1
ATOM 2347 O O . PHE A 1 292 ? -8.527 -13.101 -4.577 1.00 69.50 292 PHE A O 1
ATOM 2354 N N . LEU A 1 293 ? -8.175 -14.040 -2.566 1.00 69.44 293 LEU A N 1
ATOM 2355 C CA . LEU A 1 293 ? -7.531 -15.250 -3.099 1.00 69.44 293 LEU A CA 1
ATOM 2356 C C . LEU A 1 293 ? -8.458 -16.028 -4.039 1.00 69.44 293 LEU A C 1
ATOM 2358 O O . LEU A 1 293 ? -8.032 -16.415 -5.128 1.00 69.44 293 LEU A O 1
ATOM 2362 N N . ASN A 1 294 ? -9.732 -16.177 -3.674 1.00 70.31 294 ASN A N 1
ATOM 2363 C CA . ASN A 1 294 ? -10.728 -16.816 -4.535 1.00 70.31 294 ASN A CA 1
ATOM 2364 C C . ASN A 1 294 ? -10.922 -16.039 -5.846 1.00 70.31 294 ASN A C 1
ATOM 2366 O O . ASN A 1 294 ? -10.887 -16.629 -6.924 1.00 70.31 294 ASN A O 1
ATOM 2370 N N . SER A 1 295 ? -11.008 -14.706 -5.779 1.00 74.12 295 SER A N 1
ATOM 2371 C CA . SER A 1 295 ? -11.118 -13.864 -6.977 1.00 74.12 295 SER A CA 1
ATOM 2372 C C . SER A 1 295 ? -9.891 -13.957 -7.896 1.00 74.12 295 SER A C 1
ATOM 2374 O O . SER A 1 295 ? -10.007 -13.812 -9.113 1.00 74.12 295 SER A O 1
ATOM 2376 N N . LEU A 1 296 ? -8.701 -14.195 -7.330 1.00 72.81 296 LEU A N 1
ATOM 2377 C CA . LEU A 1 296 ? -7.472 -14.400 -8.096 1.00 72.81 296 LEU A CA 1
ATOM 2378 C C . LEU A 1 296 ? -7.430 -15.792 -8.728 1.00 72.81 296 LEU A C 1
ATOM 2380 O O . LEU A 1 296 ? -6.925 -15.918 -9.840 1.00 72.81 296 LEU A O 1
ATOM 2384 N N . LYS A 1 297 ? -7.983 -16.810 -8.058 1.00 73.44 297 LYS A N 1
ATOM 2385 C CA . LYS A 1 297 ? -8.105 -18.174 -8.587 1.00 73.44 297 LYS A CA 1
ATOM 2386 C C . LYS A 1 297 ? -9.001 -18.238 -9.818 1.00 73.44 297 LYS A C 1
ATOM 2388 O O . LYS A 1 297 ? -8.655 -18.894 -10.789 1.00 73.44 297 LYS A O 1
ATOM 2393 N N . GLU A 1 298 ? -10.119 -17.522 -9.807 1.00 73.81 298 GLU A N 1
ATOM 2394 C CA . GLU A 1 298 ? -11.000 -17.446 -10.978 1.00 73.81 298 GLU A CA 1
ATOM 2395 C C . GLU A 1 298 ? -10.327 -16.721 -12.151 1.00 73.81 298 GLU A C 1
ATOM 2397 O O . GLU A 1 298 ? -10.438 -17.147 -13.297 1.00 73.81 298 GLU A O 1
ATO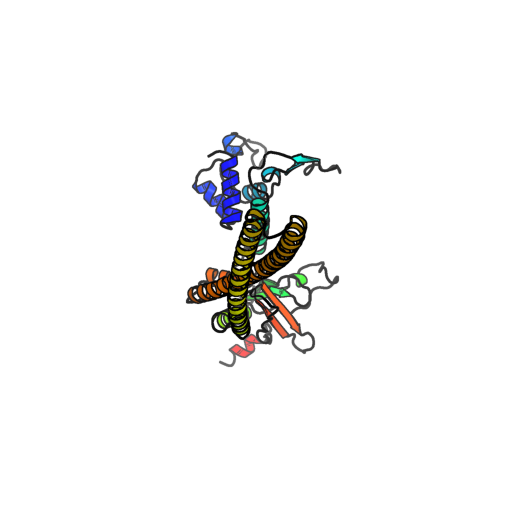M 2402 N N . LYS A 1 299 ? -9.576 -15.649 -11.866 1.00 74.12 299 LYS A N 1
ATOM 2403 C CA . LYS A 1 299 ? -8.877 -14.844 -12.882 1.00 74.12 299 LYS A CA 1
ATOM 2404 C C . LYS A 1 299 ? -7.579 -15.461 -13.399 1.00 74.12 299 LYS A C 1
ATOM 2406 O O . LYS A 1 299 ? -7.052 -14.980 -14.399 1.00 74.12 299 LYS A O 1
ATOM 2411 N N . SER A 1 300 ? -7.015 -16.453 -12.712 1.00 72.50 300 SER A N 1
ATOM 2412 C CA . SER A 1 300 ? -5.761 -17.091 -13.125 1.00 72.50 300 SER A CA 1
ATOM 2413 C C . SER A 1 300 ? -5.957 -18.137 -14.227 1.00 72.50 300 SER A C 1
ATOM 2415 O O . SER A 1 300 ? -4.985 -18.492 -14.897 1.00 72.50 300 SER A O 1
ATOM 2417 N N . ILE A 1 301 ? -7.197 -18.588 -14.450 1.00 71.69 301 ILE A N 1
ATOM 2418 C CA . ILE A 1 301 ? -7.569 -19.501 -15.533 1.00 71.69 301 ILE A CA 1
ATOM 2419 C C . ILE A 1 301 ? -7.433 -18.754 -16.869 1.00 71.69 301 ILE A C 1
ATOM 2421 O O . ILE A 1 301 ? -8.123 -17.768 -17.103 1.00 71.69 301 ILE A O 1
ATOM 2425 N N . ASP A 1 302 ? -6.522 -19.218 -17.729 1.00 66.69 302 ASP A N 1
ATOM 2426 C CA . ASP A 1 302 ? -6.234 -18.648 -19.060 1.00 66.69 302 ASP A CA 1
ATOM 2427 C C . ASP A 1 302 ? -5.854 -17.148 -19.060 1.00 66.69 302 ASP A C 1
ATOM 2429 O O . ASP A 1 302 ? -6.236 -16.361 -19.925 1.00 66.69 302 ASP A O 1
ATOM 2433 N N . ALA A 1 303 ? -5.090 -16.725 -18.048 1.00 74.31 303 ALA A N 1
ATOM 2434 C CA . ALA A 1 303 ? -4.683 -15.332 -17.896 1.00 74.31 303 ALA A CA 1
ATOM 2435 C C . ALA A 1 303 ? -3.744 -14.855 -19.026 1.00 74.31 303 ALA A C 1
ATOM 2437 O O . ALA A 1 303 ? -2.658 -15.406 -19.240 1.00 74.31 303 ALA A O 1
ATOM 2438 N N . ASP A 1 304 ? -4.110 -13.747 -19.678 1.00 81.00 304 ASP A N 1
ATOM 2439 C CA . ASP A 1 304 ? -3.234 -13.011 -20.593 1.00 81.00 304 ASP A CA 1
ATOM 2440 C C . ASP A 1 304 ? -2.046 -12.359 -19.849 1.00 81.00 304 ASP A C 1
ATOM 2442 O O . ASP A 1 304 ? -2.007 -12.284 -18.618 1.00 81.00 304 ASP A O 1
ATOM 2446 N N . PHE A 1 305 ? -1.041 -11.858 -20.582 1.00 79.94 305 PHE A N 1
ATOM 2447 C CA . PHE A 1 305 ? 0.157 -11.248 -19.977 1.00 79.94 305 PHE A CA 1
ATOM 2448 C C . PHE A 1 305 ? -0.191 -10.158 -18.951 1.00 79.94 305 PHE A C 1
ATOM 2450 O O . PHE A 1 305 ? 0.445 -10.040 -17.899 1.00 79.94 305 PHE A O 1
ATOM 2457 N N . LYS A 1 306 ? -1.208 -9.348 -19.258 1.00 77.75 306 LYS A N 1
ATOM 2458 C CA . LYS A 1 306 ? -1.623 -8.234 -18.413 1.00 77.75 306 LYS A CA 1
ATOM 2459 C C . LYS A 1 306 ? -2.243 -8.744 -17.113 1.00 77.75 306 LYS A C 1
ATOM 2461 O O . LYS A 1 306 ? -1.819 -8.304 -16.046 1.00 77.75 306 LYS A O 1
ATOM 2466 N N . THR A 1 307 ? -3.159 -9.704 -17.199 1.00 78.56 307 THR A N 1
ATOM 2467 C CA . THR A 1 307 ? -3.792 -10.357 -16.047 1.00 78.56 307 THR A CA 1
ATOM 2468 C C . THR A 1 307 ? -2.764 -11.094 -15.193 1.00 78.56 307 THR A C 1
ATOM 2470 O O . THR A 1 307 ? -2.720 -10.870 -13.984 1.00 78.56 307 THR A O 1
ATOM 2473 N N . LYS A 1 308 ? -1.853 -11.877 -15.795 1.00 81.31 308 LYS A N 1
ATOM 2474 C CA . LYS A 1 308 ? -0.749 -12.540 -15.068 1.00 81.31 308 LYS A CA 1
ATOM 2475 C C . LYS A 1 308 ? 0.055 -11.541 -14.248 1.00 81.31 308 LYS A C 1
ATOM 2477 O O . LYS A 1 308 ? 0.352 -11.758 -13.076 1.00 81.31 308 LYS A O 1
ATOM 2482 N N . ARG A 1 309 ? 0.380 -10.401 -14.850 1.00 81.62 309 ARG A N 1
ATOM 2483 C CA . ARG A 1 309 ? 1.170 -9.359 -14.200 1.00 81.62 309 ARG A CA 1
ATOM 2484 C C . ARG A 1 309 ? 0.415 -8.616 -13.104 1.00 81.62 309 ARG A C 1
ATOM 2486 O O . ARG A 1 309 ? 1.022 -8.244 -12.099 1.00 81.62 309 ARG A O 1
ATOM 2493 N N . GLU A 1 310 ? -0.881 -8.390 -13.288 1.00 80.38 310 GLU A N 1
ATOM 2494 C CA . GLU A 1 310 ? -1.750 -7.848 -12.243 1.00 80.38 310 GLU A CA 1
ATOM 2495 C C . GLU A 1 310 ? -1.797 -8.797 -11.042 1.00 80.38 310 GLU A C 1
ATOM 2497 O O . GLU A 1 310 ? -1.528 -8.349 -9.929 1.00 80.38 310 GLU A O 1
ATOM 2502 N N . ILE A 1 311 ? -2.002 -10.100 -11.269 1.00 82.31 311 ILE A N 1
ATOM 2503 C CA . ILE A 1 311 ? -1.993 -11.134 -10.222 1.00 82.31 311 ILE A CA 1
ATOM 2504 C C . ILE A 1 311 ? -0.656 -11.141 -9.473 1.00 82.31 311 ILE A C 1
ATOM 2506 O O . ILE A 1 311 ? -0.645 -11.025 -8.248 1.00 82.31 311 ILE A O 1
ATOM 2510 N N . ILE A 1 312 ? 0.474 -11.191 -10.188 1.00 83.75 312 ILE A N 1
ATOM 2511 C CA . ILE A 1 312 ? 1.814 -11.212 -9.579 1.00 83.75 312 ILE A CA 1
ATOM 2512 C C . ILE A 1 312 ? 2.038 -9.986 -8.685 1.00 83.75 312 ILE A C 1
ATOM 2514 O O . ILE A 1 312 ? 2.501 -10.134 -7.561 1.00 83.75 312 ILE A O 1
ATOM 2518 N N . LYS A 1 313 ? 1.694 -8.772 -9.133 1.00 79.06 313 LYS A N 1
ATOM 2519 C CA . LYS A 1 313 ? 1.853 -7.551 -8.313 1.00 79.06 313 LYS A CA 1
ATOM 2520 C C . LYS A 1 313 ? 0.950 -7.519 -7.088 1.00 79.06 313 LYS A C 1
ATOM 2522 O O . LYS A 1 313 ? 1.275 -6.884 -6.088 1.00 79.06 313 LYS A O 1
ATOM 2527 N N . SER A 1 314 ? -0.215 -8.129 -7.222 1.00 76.75 314 SER A N 1
ATOM 2528 C CA . SER A 1 314 ? -1.216 -8.211 -6.174 1.00 76.75 314 SER A CA 1
ATOM 2529 C C . SER A 1 314 ? -0.752 -9.163 -5.067 1.00 76.75 314 SER A C 1
ATOM 2531 O O . SER A 1 314 ? -0.821 -8.841 -3.881 1.00 76.75 314 SER A O 1
ATOM 2533 N N . LEU A 1 315 ? -0.205 -10.311 -5.471 1.00 77.50 315 LEU A N 1
ATOM 2534 C CA . LEU A 1 315 ? 0.193 -11.402 -4.592 1.00 77.50 315 LEU A CA 1
ATOM 2535 C C . LEU A 1 315 ? 1.599 -11.207 -4.002 1.00 77.50 315 LEU A C 1
ATOM 2537 O O . LEU A 1 315 ? 1.806 -11.449 -2.816 1.00 77.50 315 LEU A O 1
ATOM 2541 N N . ILE A 1 316 ? 2.564 -10.769 -4.816 1.00 82.88 316 ILE A N 1
ATOM 2542 C CA . ILE A 1 316 ? 3.984 -10.680 -4.461 1.00 82.88 316 ILE A CA 1
ATOM 2543 C C . ILE A 1 316 ? 4.349 -9.260 -4.036 1.00 82.88 316 ILE A C 1
ATOM 2545 O O . ILE A 1 316 ? 4.160 -8.292 -4.772 1.00 82.88 316 ILE A O 1
ATOM 2549 N N . LYS A 1 317 ? 4.984 -9.154 -2.871 1.00 82.00 317 LYS A N 1
ATOM 2550 C CA . LYS A 1 317 ? 5.591 -7.925 -2.364 1.00 82.00 317 LYS A CA 1
ATOM 2551 C C . LYS A 1 317 ? 6.933 -7.637 -3.031 1.00 82.00 317 LYS A C 1
ATOM 2553 O O . LYS A 1 317 ? 7.169 -6.529 -3.515 1.00 82.00 317 LYS A O 1
ATOM 2558 N N . LYS A 1 318 ? 7.832 -8.625 -3.039 1.00 84.25 318 LYS A N 1
ATOM 2559 C CA . LYS A 1 318 ? 9.129 -8.567 -3.728 1.00 84.25 318 LYS A CA 1
ATOM 2560 C C . LYS A 1 318 ? 9.660 -9.969 -4.019 1.00 84.25 318 LYS A C 1
ATOM 2562 O O . LYS A 1 318 ? 9.375 -10.909 -3.283 1.00 84.25 318 LYS A O 1
ATOM 2567 N N . VAL A 1 319 ? 10.489 -10.084 -5.054 1.00 85.56 319 VAL A N 1
ATOM 2568 C CA . VAL A 1 319 ? 11.288 -11.290 -5.324 1.00 85.56 319 VAL A CA 1
ATOM 2569 C C . VAL A 1 319 ? 12.752 -10.941 -5.103 1.00 85.56 319 VAL A C 1
ATOM 2571 O O . VAL A 1 319 ? 13.254 -10.015 -5.733 1.00 85.56 319 VAL A O 1
ATOM 2574 N N . THR A 1 320 ? 13.446 -11.644 -4.214 1.00 86.12 320 THR A N 1
ATOM 2575 C CA . THR A 1 320 ? 14.860 -11.393 -3.905 1.00 86.12 320 THR A CA 1
ATOM 2576 C C . THR A 1 320 ? 15.739 -12.432 -4.590 1.00 86.12 320 THR A C 1
ATOM 2578 O O . THR A 1 320 ? 15.533 -13.628 -4.420 1.00 86.12 320 THR A O 1
ATOM 2581 N N . VAL A 1 321 ? 16.723 -11.972 -5.363 1.00 85.81 321 VAL A N 1
ATOM 2582 C CA . VAL A 1 321 ? 17.717 -12.820 -6.036 1.00 85.81 321 VAL A CA 1
ATOM 2583 C C . VAL A 1 321 ? 18.958 -12.912 -5.159 1.00 85.81 321 VAL A C 1
ATOM 2585 O O . VAL A 1 321 ? 19.702 -11.935 -5.055 1.00 85.81 321 VAL A O 1
ATOM 2588 N N . ILE A 1 322 ? 19.198 -14.073 -4.558 1.00 84.38 322 ILE A N 1
ATOM 2589 C CA . ILE A 1 322 ? 20.403 -14.348 -3.766 1.00 84.38 322 ILE A CA 1
ATOM 2590 C C . ILE A 1 322 ? 21.405 -15.056 -4.672 1.00 84.38 322 ILE A C 1
ATOM 2592 O O . ILE A 1 322 ? 21.091 -16.111 -5.218 1.00 84.38 322 ILE A O 1
ATOM 2596 N N . THR A 1 323 ? 22.589 -14.471 -4.870 1.00 83.75 323 THR A N 1
ATOM 2597 C CA . THR A 1 323 ? 23.644 -15.099 -5.679 1.00 83.75 323 THR A CA 1
ATOM 2598 C C . THR A 1 323 ? 24.618 -15.836 -4.768 1.00 83.75 323 THR A C 1
ATOM 2600 O O . THR A 1 323 ? 25.221 -15.221 -3.896 1.00 83.75 323 THR A O 1
ATOM 2603 N N . ASN A 1 324 ? 24.814 -17.134 -4.996 1.00 81.12 324 ASN A N 1
ATOM 2604 C CA . ASN A 1 324 ? 25.861 -17.897 -4.321 1.00 81.12 324 ASN A CA 1
ATOM 2605 C C . ASN A 1 324 ? 27.175 -17.739 -5.087 1.00 81.12 324 ASN A C 1
ATOM 2607 O O . ASN A 1 324 ? 27.252 -18.082 -6.274 1.00 81.12 324 ASN A O 1
ATOM 2611 N N . HIS A 1 325 ? 28.196 -17.233 -4.397 1.00 78.19 325 HIS A N 1
ATOM 2612 C CA . HIS A 1 325 ? 29.529 -16.990 -4.957 1.00 78.19 325 HIS A CA 1
ATOM 2613 C C . HIS A 1 325 ? 30.520 -18.130 -4.677 1.00 78.19 325 HIS A C 1
ATOM 2615 O O . HIS A 1 325 ? 31.560 -18.179 -5.322 1.00 78.19 325 HIS A O 1
ATOM 2621 N N . ASP A 1 326 ? 30.173 -19.071 -3.794 1.00 69.75 326 ASP A N 1
ATOM 2622 C CA . ASP A 1 326 ? 31.082 -20.123 -3.301 1.00 69.75 326 ASP A CA 1
ATOM 2623 C C . ASP A 1 326 ? 31.289 -21.297 -4.274 1.00 69.75 326 ASP A C 1
ATOM 2625 O O . ASP A 1 326 ? 32.132 -22.163 -4.053 1.00 69.75 326 ASP A O 1
ATOM 2629 N N . LEU A 1 327 ? 30.513 -21.353 -5.359 1.00 64.75 327 LEU A N 1
ATOM 2630 C CA . LEU A 1 327 ? 30.578 -22.428 -6.349 1.00 64.75 327 LEU A CA 1
ATOM 2631 C C . LEU A 1 327 ? 31.428 -22.017 -7.564 1.00 64.75 327 LEU A C 1
ATOM 2633 O O . LEU A 1 327 ? 31.371 -20.857 -7.982 1.00 64.75 327 LEU A O 1
ATOM 2637 N N . PRO A 1 328 ? 32.120 -22.970 -8.230 1.00 61.16 328 PRO A N 1
ATOM 2638 C CA . PRO A 1 328 ? 32.894 -22.700 -9.451 1.00 61.16 328 PRO A CA 1
ATOM 2639 C C . PRO A 1 328 ? 32.041 -22.090 -10.576 1.00 61.16 328 PRO A C 1
ATOM 2641 O O . PRO A 1 328 ? 32.552 -21.407 -11.462 1.00 61.16 328 PRO A O 1
ATOM 2644 N N . ARG A 1 329 ? 30.719 -22.289 -10.520 1.00 67.38 329 ARG A N 1
ATOM 2645 C CA . ARG A 1 329 ? 29.725 -21.545 -11.294 1.00 67.38 329 ARG A CA 1
ATOM 2646 C C . ARG A 1 329 ? 28.773 -20.859 -10.319 1.00 67.38 329 ARG A C 1
ATOM 2648 O O . ARG A 1 329 ? 28.096 -21.542 -9.557 1.00 67.38 329 ARG A O 1
ATOM 2655 N N . LYS A 1 330 ? 28.669 -19.525 -10.386 1.00 72.38 330 LYS A N 1
ATOM 2656 C CA . LYS A 1 330 ? 27.702 -18.745 -9.585 1.00 72.38 330 LYS A CA 1
ATOM 2657 C C . LYS A 1 330 ? 26.308 -19.364 -9.730 1.00 72.38 330 LYS A C 1
ATOM 2659 O O . LYS A 1 330 ? 25.915 -19.636 -10.861 1.00 72.38 330 LYS A O 1
ATOM 2664 N N . THR A 1 331 ? 25.535 -19.554 -8.667 1.00 77.25 331 THR A N 1
ATOM 2665 C CA . THR A 1 331 ? 24.111 -19.958 -8.749 1.00 77.25 331 THR A CA 1
ATOM 2666 C C . THR A 1 331 ? 23.224 -18.860 -8.175 1.00 77.25 331 THR A C 1
ATOM 2668 O O . THR A 1 331 ? 23.725 -17.969 -7.492 1.00 77.25 331 THR A O 1
ATOM 2671 N N . ALA A 1 332 ? 21.935 -18.850 -8.518 1.00 79.75 332 ALA A N 1
ATOM 2672 C CA . ALA A 1 332 ? 20.998 -17.860 -7.995 1.00 79.75 332 ALA A CA 1
ATOM 2673 C C . ALA A 1 332 ? 19.776 -18.553 -7.398 1.00 79.75 332 ALA A C 1
ATOM 2675 O O . ALA A 1 332 ? 19.228 -19.461 -8.008 1.00 79.75 332 ALA A O 1
ATOM 2676 N N . THR A 1 333 ? 19.319 -18.102 -6.240 1.00 79.75 333 THR A N 1
ATOM 2677 C CA . THR A 1 333 ? 18.064 -18.564 -5.638 1.00 79.75 333 THR A CA 1
ATOM 2678 C C . THR A 1 333 ? 17.066 -17.415 -5.645 1.00 79.75 333 THR A C 1
ATOM 2680 O O . THR A 1 333 ? 17.433 -16.279 -5.326 1.00 79.75 333 THR A O 1
ATOM 2683 N N . LEU A 1 334 ? 15.817 -17.696 -6.027 1.00 79.56 334 LEU A N 1
ATOM 2684 C CA . LEU A 1 334 ? 14.723 -16.729 -5.966 1.00 79.56 334 LEU A CA 1
ATOM 2685 C C . LEU A 1 334 ? 13.917 -16.935 -4.686 1.00 79.56 334 LEU A C 1
ATOM 2687 O O . LEU A 1 334 ? 13.297 -17.972 -4.477 1.00 79.56 334 LEU A O 1
ATOM 2691 N N . GLN A 1 335 ? 13.887 -15.912 -3.844 1.00 78.62 335 GLN A N 1
ATOM 2692 C CA . GLN A 1 335 ? 13.053 -15.887 -2.651 1.00 78.62 335 GLN A CA 1
ATOM 2693 C C . GLN A 1 335 ? 11.842 -14.992 -2.900 1.00 78.62 335 GLN A C 1
ATOM 2695 O O . GLN A 1 335 ? 12.005 -13.805 -3.198 1.00 78.62 335 GLN A O 1
ATOM 2700 N N . ILE A 1 336 ? 10.635 -15.544 -2.780 1.00 79.12 336 ILE A N 1
ATOM 2701 C CA . ILE A 1 336 ? 9.387 -14.808 -2.994 1.00 79.12 336 ILE A CA 1
ATOM 2702 C C . ILE A 1 336 ? 8.801 -14.399 -1.642 1.00 79.12 336 ILE A C 1
ATOM 2704 O O . ILE A 1 336 ? 8.586 -15.229 -0.758 1.00 79.12 336 ILE A O 1
ATOM 2708 N N . GLU A 1 337 ? 8.527 -13.105 -1.491 1.00 76.94 337 GLU A N 1
ATOM 2709 C CA . GLU A 1 337 ? 7.799 -12.547 -0.351 1.00 76.94 337 GLU A CA 1
ATOM 2710 C C . GLU A 1 337 ? 6.383 -12.175 -0.810 1.00 76.94 337 GLU A C 1
ATOM 2712 O O . GLU A 1 337 ? 6.227 -11.308 -1.675 1.00 76.94 337 GLU A O 1
ATOM 2717 N N . TYR A 1 338 ? 5.356 -12.814 -0.246 1.00 75.19 338 TYR A N 1
ATOM 2718 C CA . TYR A 1 338 ? 3.950 -12.521 -0.552 1.00 75.19 338 TYR A CA 1
ATOM 2719 C C . TYR A 1 338 ? 3.383 -11.396 0.332 1.00 75.19 338 TYR A C 1
ATOM 2721 O O . TYR A 1 338 ? 3.889 -11.116 1.417 1.00 75.19 338 TYR A O 1
ATOM 2729 N N . ASN A 1 339 ? 2.315 -10.741 -0.131 1.00 69.81 339 ASN A N 1
ATOM 2730 C CA . ASN A 1 339 ? 1.624 -9.659 0.585 1.00 69.81 339 ASN A CA 1
ATOM 2731 C C . ASN A 1 339 ? 0.693 -10.151 1.714 1.00 69.81 339 ASN A C 1
ATOM 2733 O O . ASN A 1 339 ? 0.172 -9.327 2.465 1.00 69.81 339 ASN A O 1
ATOM 2737 N N . PHE A 1 340 ? 0.473 -11.462 1.853 1.00 60.72 340 PHE A N 1
ATOM 2738 C CA . PHE A 1 340 ? -0.374 -12.029 2.904 1.00 60.72 340 PHE A CA 1
ATOM 2739 C C . PHE A 1 340 ? 0.425 -12.136 4.204 1.00 60.72 340 PHE A C 1
ATOM 2741 O O . PHE A 1 340 ? 1.519 -12.694 4.245 1.00 60.72 340 PHE A O 1
ATOM 2748 N N . SER A 1 341 ? -0.109 -11.508 5.246 1.00 45.34 341 SER A N 1
ATOM 2749 C CA . SER A 1 341 ? 0.546 -11.201 6.516 1.00 45.34 341 SER A CA 1
ATOM 2750 C C . SER A 1 341 ? 1.278 -12.374 7.174 1.00 45.34 341 SER A C 1
ATOM 2752 O O . SER A 1 341 ? 0.719 -13.459 7.310 1.00 45.34 341 SER A O 1
ATOM 2754 N N . GLY A 1 342 ? 2.473 -12.074 7.696 1.00 40.16 342 GLY A N 1
ATOM 2755 C CA . GLY A 1 342 ? 3.209 -12.913 8.643 1.00 40.16 342 GLY A CA 1
ATOM 2756 C C . GLY A 1 342 ? 4.509 -13.499 8.102 1.00 40.16 342 GLY A C 1
ATOM 2757 O O . GLY A 1 342 ? 4.671 -14.701 8.190 1.00 40.16 342 GLY A O 1
ATOM 2758 N N . ASN A 1 343 ? 5.421 -12.690 7.536 1.00 37.72 343 ASN A N 1
ATOM 2759 C CA . ASN A 1 343 ? 6.816 -13.078 7.231 1.00 37.72 343 ASN A CA 1
ATOM 2760 C C . ASN A 1 343 ? 7.015 -14.461 6.565 1.00 37.72 343 ASN A C 1
ATOM 2762 O O . ASN A 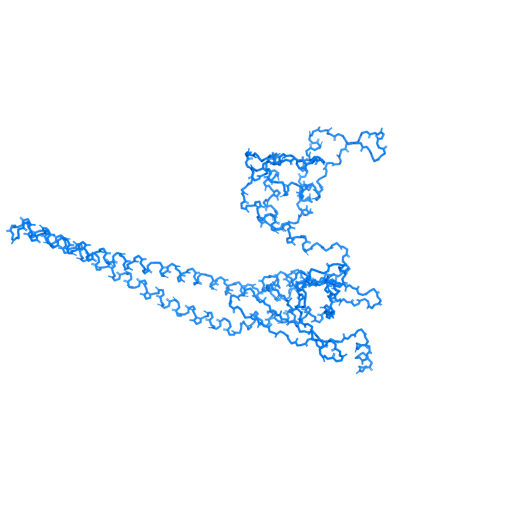1 343 ? 8.084 -15.062 6.683 1.00 37.72 343 ASN A O 1
ATOM 2766 N N . ASN A 1 344 ? 6.016 -14.968 5.839 1.00 45.56 344 ASN A N 1
ATOM 2767 C CA . ASN A 1 344 ? 6.113 -16.256 5.175 1.00 45.56 344 ASN A CA 1
ATOM 2768 C C . ASN A 1 344 ? 6.854 -16.047 3.860 1.00 45.56 344 ASN A C 1
ATOM 2770 O O . ASN A 1 344 ? 6.284 -15.730 2.817 1.00 45.56 344 ASN A O 1
ATOM 2774 N N . ASN A 1 345 ? 8.173 -16.177 3.955 1.00 49.34 345 ASN A N 1
ATOM 2775 C CA . ASN A 1 345 ? 9.048 -16.277 2.806 1.00 49.34 345 ASN A CA 1
ATOM 2776 C C . ASN A 1 345 ? 8.896 -17.679 2.219 1.00 49.34 345 ASN A C 1
ATOM 2778 O O . ASN A 1 345 ? 9.229 -18.664 2.879 1.00 49.34 345 ASN A O 1
ATOM 2782 N N . TYR A 1 346 ? 8.425 -17.768 0.980 1.00 50.69 346 TYR A N 1
ATOM 2783 C CA . TYR A 1 346 ? 8.456 -19.020 0.238 1.00 50.69 346 TYR A CA 1
ATOM 2784 C C . TYR A 1 346 ? 9.739 -19.028 -0.587 1.00 50.69 346 TYR A C 1
ATOM 2786 O O . TYR A 1 346 ? 9.980 -18.151 -1.423 1.00 50.69 346 TYR A O 1
ATOM 2794 N N . ASN A 1 347 ? 10.591 -20.010 -0.315 1.00 44.88 347 ASN A N 1
ATOM 2795 C CA . ASN A 1 347 ? 11.768 -20.255 -1.129 1.00 44.88 347 ASN A CA 1
ATOM 2796 C C . ASN A 1 347 ? 11.310 -21.020 -2.365 1.00 44.88 347 ASN A C 1
ATOM 2798 O O . ASN A 1 347 ? 10.867 -22.160 -2.245 1.00 44.88 347 ASN A O 1
ATOM 2802 N N . VAL A 1 348 ? 11.399 -20.389 -3.533 1.00 48.12 348 VAL A N 1
ATOM 2803 C CA . VAL A 1 348 ? 11.282 -21.114 -4.797 1.00 48.12 348 VAL A CA 1
ATOM 2804 C C . VAL A 1 348 ? 12.669 -21.660 -5.129 1.00 48.12 348 VAL A C 1
ATOM 2806 O O . VAL A 1 348 ? 13.684 -21.049 -4.783 1.00 48.12 348 VAL A O 1
ATOM 2809 N N . GLU A 1 349 ? 12.699 -22.869 -5.683 1.00 50.34 349 GLU A N 1
ATOM 2810 C CA . GLU A 1 349 ? 13.885 -23.707 -5.872 1.00 50.34 349 GLU A CA 1
ATOM 2811 C C . GLU A 1 349 ? 15.108 -22.976 -6.459 1.00 50.34 349 GLU A C 1
ATOM 2813 O O . GLU A 1 349 ? 15.021 -21.931 -7.112 1.00 50.34 349 GLU A O 1
ATOM 2818 N N . LYS A 1 350 ? 16.297 -23.549 -6.219 1.00 48.25 350 LYS A N 1
ATOM 2819 C CA . LYS A 1 350 ? 17.571 -23.035 -6.738 1.00 48.25 350 LYS A CA 1
ATOM 2820 C C . LYS A 1 350 ? 17.510 -22.927 -8.264 1.00 48.25 350 LYS A C 1
ATOM 2822 O O . LYS A 1 350 ? 17.330 -23.924 -8.954 1.00 48.25 350 LYS A O 1
ATOM 2827 N N . ILE A 1 351 ? 17.781 -21.738 -8.800 1.00 50.78 351 ILE A N 1
ATOM 2828 C CA . ILE A 1 351 ? 18.110 -21.579 -10.216 1.00 50.78 351 ILE A CA 1
ATOM 2829 C C . ILE A 1 351 ? 19.594 -21.915 -10.364 1.00 50.78 351 ILE A C 1
ATOM 2831 O O . ILE A 1 351 ? 20.490 -21.065 -10.232 1.00 50.78 351 ILE A O 1
ATOM 2835 N N . GLU A 1 352 ? 19.868 -23.188 -10.639 1.00 40.66 352 GLU A N 1
ATOM 2836 C CA . GLU A 1 352 ? 21.174 -23.619 -11.120 1.00 40.66 352 GLU A CA 1
ATOM 2837 C C . GLU A 1 352 ? 21.393 -23.004 -12.494 1.00 40.66 352 GLU A C 1
ATOM 2839 O O . GLU A 1 352 ? 20.863 -23.433 -13.515 1.00 40.66 352 GLU A O 1
ATOM 2844 N N . GLY A 1 353 ? 22.068 -21.857 -12.497 1.00 40.00 353 GLY A N 1
ATOM 2845 C CA . GLY A 1 353 ? 22.054 -21.051 -13.699 1.00 40.00 353 GLY A CA 1
ATOM 2846 C C . GLY A 1 353 ? 22.895 -21.687 -14.798 1.00 40.00 353 GLY A C 1
ATOM 2847 O O . GLY A 1 353 ? 24.123 -21.683 -14.736 1.00 40.00 353 GLY A O 1
ATOM 2848 N N . VAL A 1 354 ? 22.203 -22.108 -15.839 1.00 38.53 354 VAL A N 1
ATOM 2849 C CA . VAL A 1 354 ? 22.748 -22.360 -17.163 1.00 38.53 354 VAL A CA 1
ATOM 2850 C C . VAL A 1 354 ? 23.282 -21.021 -17.690 1.00 38.53 354 VAL A C 1
ATOM 2852 O O . VAL A 1 354 ? 22.544 -20.038 -17.815 1.00 38.53 354 VAL A O 1
ATOM 2855 N N . THR A 1 355 ? 24.599 -20.915 -17.882 1.00 41.03 355 THR A N 1
ATOM 2856 C CA . THR A 1 355 ? 25.200 -19.740 -18.534 1.00 41.03 355 THR A CA 1
ATOM 2857 C C . THR A 1 355 ? 25.003 -19.836 -20.052 1.00 41.03 355 THR A C 1
ATOM 2859 O O . THR A 1 355 ? 24.600 -20.881 -20.552 1.00 41.03 355 THR A O 1
ATOM 2862 N N . HIS A 1 356 ? 25.250 -18.759 -20.812 1.00 38.72 356 HIS A N 1
ATOM 2863 C CA . HIS A 1 356 ? 25.082 -18.730 -22.280 1.00 38.72 356 HIS A CA 1
ATOM 2864 C C . HIS A 1 356 ? 25.721 -19.942 -22.993 1.00 38.72 356 HIS A C 1
ATOM 2866 O O . HIS A 1 356 ? 25.228 -20.352 -24.037 1.00 38.72 356 HIS A O 1
ATOM 2872 N N . THR A 1 357 ? 26.788 -20.511 -22.432 1.00 41.34 357 THR A N 1
ATOM 2873 C CA . THR A 1 357 ? 27.524 -21.677 -22.941 1.00 41.34 357 THR A CA 1
ATOM 2874 C C . THR A 1 357 ? 26.901 -23.037 -22.615 1.00 41.34 357 THR A C 1
ATOM 2876 O O . THR A 1 357 ? 27.242 -24.011 -23.268 1.00 41.34 357 THR A O 1
ATOM 2879 N N . ASP A 1 358 ? 25.996 -23.131 -21.638 1.00 43.12 358 ASP A N 1
ATOM 2880 C CA . ASP A 1 358 ? 25.499 -24.415 -21.114 1.00 43.12 358 ASP A CA 1
ATOM 2881 C C . ASP A 1 358 ? 24.142 -24.850 -21.724 1.00 43.12 358 ASP A C 1
ATOM 2883 O O . ASP A 1 358 ? 23.727 -25.994 -21.556 1.00 43.12 358 ASP A O 1
ATOM 2887 N N . MET A 1 359 ? 23.433 -23.961 -22.442 1.00 40.66 359 MET A N 1
ATOM 2888 C CA . MET A 1 359 ? 22.202 -24.321 -23.183 1.00 40.66 359 MET A CA 1
ATOM 2889 C C . MET A 1 359 ? 22.512 -24.984 -24.530 1.00 40.66 359 MET A C 1
ATOM 2891 O O . MET A 1 359 ? 21.731 -25.810 -24.998 1.00 40.66 359 MET A O 1
ATOM 2895 N N . ASP A 1 360 ? 23.650 -24.651 -25.145 1.00 39.66 360 ASP A N 1
ATOM 2896 C CA . ASP A 1 360 ? 24.037 -25.215 -26.442 1.00 39.66 360 ASP A CA 1
ATOM 2897 C C . ASP A 1 360 ? 24.403 -26.713 -26.304 1.00 39.66 360 ASP A C 1
ATOM 2899 O O . ASP A 1 360 ? 24.219 -27.485 -27.241 1.00 39.66 360 ASP A O 1
ATOM 2903 N N . SER A 1 361 ? 24.799 -27.161 -25.103 1.00 37.38 361 SER A N 1
ATOM 2904 C CA . SER A 1 361 ? 25.020 -28.575 -24.761 1.00 37.38 361 SER A CA 1
ATOM 2905 C C . SER A 1 361 ? 23.746 -29.357 -24.404 1.00 37.38 361 SER A C 1
ATOM 2907 O O . SER A 1 361 ? 23.764 -30.583 -24.442 1.00 37.38 361 SER A O 1
ATOM 2909 N N . LEU A 1 362 ? 22.633 -28.684 -24.086 1.00 37.03 362 LEU A N 1
ATOM 2910 C CA . LEU A 1 362 ? 21.330 -29.321 -23.815 1.00 37.03 362 LEU A CA 1
ATOM 2911 C C . LEU A 1 362 ? 20.470 -29.488 -25.080 1.00 37.03 362 LEU A C 1
ATOM 2913 O O . LEU A 1 362 ? 19.566 -30.318 -25.099 1.00 37.03 362 LEU A O 1
ATOM 2917 N N . GLN A 1 363 ? 20.743 -28.724 -26.143 1.00 39.41 363 GLN A N 1
ATOM 2918 C CA . GLN A 1 363 ? 20.084 -28.889 -27.447 1.00 39.41 363 GLN A CA 1
ATOM 2919 C C . GLN A 1 363 ? 20.779 -29.904 -28.370 1.00 39.41 363 GLN A C 1
ATOM 2921 O O . GLN A 1 363 ? 20.178 -30.306 -29.358 1.00 39.41 363 GLN A O 1
ATOM 2926 N N . GLN A 1 364 ? 22.002 -30.345 -28.055 1.00 36.81 364 GLN A N 1
ATOM 2927 C CA . GLN A 1 364 ? 22.709 -31.396 -28.808 1.00 36.81 364 GLN A CA 1
ATOM 2928 C C . GLN A 1 364 ? 22.411 -32.823 -28.312 1.00 36.81 364 GLN A C 1
ATOM 2930 O O . GLN A 1 364 ? 22.884 -33.784 -28.909 1.00 36.81 364 GLN A O 1
ATOM 2935 N N . SER A 1 365 ? 21.636 -32.971 -27.234 1.00 38.75 365 SER A N 1
ATOM 2936 C CA . SER A 1 365 ? 21.264 -34.262 -26.638 1.00 38.75 365 SER A CA 1
ATOM 2937 C C . SER A 1 365 ? 19.775 -34.610 -26.781 1.00 38.75 365 SER A C 1
ATOM 2939 O O . SER A 1 365 ? 19.277 -35.468 -26.052 1.00 38.75 365 SER A O 1
ATOM 2941 N N . LYS A 1 366 ? 19.067 -33.967 -27.719 1.00 34.09 366 LYS A N 1
ATOM 2942 C CA . LYS A 1 366 ? 17.725 -34.372 -28.161 1.00 34.09 366 LYS A CA 1
ATOM 2943 C C . LYS A 1 366 ? 17.744 -34.912 -29.578 1.00 34.09 366 LYS A C 1
ATOM 2945 O O . LYS A 1 366 ? 18.419 -34.283 -30.422 1.00 34.09 366 LYS A O 1
#

Secondary structure (DSSP, 8-state):
--HHHHHHHHHHHHHTS---HHHHHHHHHHTTPPPHHHHTTPEEEPTTSSSEEEPPS---HHHHHHHHT-GGGGTEEEE-TT-SS--PPEEEE---SS-HHHHHHHHHHHHHHHHT--TT-SS--TTTTTEEETTT-PBEEEEE-TTT--EEEEEGGGT-SS-TTSSS---PPPEEHHHHHHHHHHHHHHHHH--HHHHHHHHHHHHHHHHHHHHHHHHHHHHHHHHHHHHHHHHHHHHHHHTTSS-HHHHHHHHHHHHHHHHHHHHHHHHHHHHHHHHHHHHHHHHHHHHHHHHHHHHHTT--HHHHHHHHHHHEEEEEEEEE-SSSS-EEEEEEEESSSS--EEEEEEE----TTTSTTTSS--

Mean predicted aligned error: 16.19 Å

pLDDT: mean 78.18, std 14.5, range [34.09, 95.94]

Radius of gyration: 32.35 Å; Cα contacts (8 Å, |Δi|>4): 404; chains: 1; bounding box: 75×68×94 Å

Foldseek 3Di:
DDPLVLLVQLLCCCQVVLDALVVSQVVCVVVVPFDPQVVVQPWDQDPVNPDTHRDDRGGDSVVSVVSLPACVQQFWDWPDVPDPDDDDIDIDGDDHSDHPVSSVSNVVSNVVVVQVDPPDDPDDFLCRPFEAEPQQRAHWDWDADPVPRFIWTDGCQQVDCPRPVDSDRDPADIGGRVVVLVLLLVVLLCCLVDVDVLVVVLVVLLVVLVVLLVVLVVVLVVLVVVLVVLVVVLVVLVVCVVVVVDDPVVNVVSVVVSVVVNVVSVVVSVVSVVSNVVSVVSNVVSVVVVVVSVVLNVCSVVHDSVSSSVSSVQFFNHWYWYWDPPDPDIWIWIWTDTPRDDPDIDTRDIRPDDDPVRVVVVVVVD

Organism: NCBI:txid1076179

Sequence (366 aa):
MSEPEVIKIIFDKIGNEKWSTIKVCDYLNALGVPTSYAKANRKINSKDGKRKVATANLWRPGQVLRISKNTTYKGIHTYGKRSKKERELIEREVPAIVDVELWEKVQKQLKDNQAESFKNKSRDFLLSSIVKCGDCGLTFIGSNDRKTNRAFYKCIGKQNYKNPIENKKCESKNIPADYSEDMVWEGCLNFINEPGKAVVEIEKNIKSNKEKFVNTEVEINMLNSSLLKKENEKESILDLYRKKLINSKDVEIQLSNIQSEKAQIEEKIKELNQIKDTTNQMLASVNSATEFLNSLKEKSIDADFKTKREIIKSLIKKVTVITNHDLPRKTATLQIEYNFSGNNNYNVEKIEGVTHTDMDSLQQSK

Nearest PDB structures (foldseek):
  5xg2-assembly1_A  TM=5.037E-01  e=2.179E-01  Pyrococcus yayanosii CH1
  4mh6-assembly1_A  TM=3.628E-01  e=1.759E-01  Vibrio parahaemolyticus RIMD 2210633
  3zx6-assembly1_B  TM=4.276E-01  e=5.431E+00  Archaeoglobus fulgidus DSM 4304
  3g6b-assembly1_A  TM=3.410E-01  e=5.730E+00  Thermotoga maritima

InterPro domains:
  IPR011109 DNA-binding recombinase domain [PF07508] (4-113)
  IPR011109 DNA-binding recombinase domain [PS51737] (1-116)
  IPR025827 Recombinase zinc beta ribbon domain [PF13408] (126-188)
  IPR038109 DNA-binding recombinase domain superfamily [G3DSA:3.90.1750.20] (1-137)
  IPR050639 Site-specific recombinase resolvase [PTHR30461] (4-321)

Solvent-accessible surface area (backbone atoms only — not comparable to full-atom values): 20748 Å² total; per-residue (Å²): 136,56,74,69,54,54,50,44,50,55,48,43,43,26,36,74,69,62,45,51,47,56,57,53,23,53,51,40,45,74,70,63,54,74,37,74,49,50,76,64,71,44,61,42,68,37,98,82,62,83,46,76,38,75,56,75,69,58,64,45,39,71,57,50,48,55,56,72,69,42,50,44,43,51,17,42,38,72,46,58,88,85,57,93,66,94,71,79,70,49,74,43,83,46,84,55,73,46,55,60,68,53,51,51,41,29,52,51,43,52,53,52,54,54,71,62,59,71,82,87,62,98,66,90,58,76,58,57,75,40,30,27,34,59,87,74,65,40,50,31,41,75,44,70,40,86,88,76,72,45,50,26,32,38,53,48,35,57,74,40,92,68,29,94,89,46,90,53,62,53,82,67,68,70,43,55,36,68,65,54,48,51,54,52,49,51,50,49,50,45,43,57,76,52,52,54,70,60,52,54,51,47,50,51,50,46,52,54,47,48,52,48,43,52,51,49,52,53,51,44,52,52,51,54,53,50,50,53,50,54,50,54,50,50,53,51,52,52,51,40,42,76,70,65,77,48,56,72,66,59,50,53,54,53,52,50,52,52,51,54,53,44,52,54,51,51,51,52,44,53,54,48,48,56,53,43,52,55,47,47,55,52,50,52,56,48,54,52,51,53,56,48,45,52,56,48,51,64,53,57,64,89,45,50,76,67,51,48,36,51,50,47,61,66,46,39,66,37,34,35,41,40,52,46,75,91,44,101,62,60,31,34,32,43,36,40,31,50,61,68,87,73,90,61,66,46,75,48,73,73,41,77,58,71,50,92,78,53,54,65,64,60,64,74,74,111